Protein AF-A0A197SUJ7-F1 (afdb_monomer_lite)

Radius of gyration: 38.59 Å; chains: 1; bounding box: 118×111×115 Å

Structure (mmCIF, N/CA/C/O backbone):
data_AF-A0A197SUJ7-F1
#
_entry.id   AF-A0A197SUJ7-F1
#
loop_
_atom_site.group_PDB
_atom_site.id
_atom_site.type_symbol
_atom_site.label_atom_id
_atom_site.label_alt_id
_atom_site.label_comp_id
_atom_site.label_asym_id
_atom_site.label_entity_id
_atom_site.label_seq_id
_atom_site.pdbx_PDB_ins_code
_atom_site.Cartn_x
_atom_site.Cartn_y
_atom_site.Cartn_z
_atom_site.occupancy
_atom_site.B_iso_or_equiv
_atom_site.auth_seq_id
_atom_site.auth_comp_id
_atom_site.auth_asym_id
_atom_site.auth_atom_id
_atom_site.pdbx_PDB_model_num
ATOM 1 N N . MET A 1 1 ? 49.430 -30.515 -9.976 1.00 80.94 1 MET A N 1
ATOM 2 C CA . MET A 1 1 ? 49.417 -29.243 -9.231 1.00 80.94 1 MET A CA 1
ATOM 3 C C . MET A 1 1 ? 50.423 -28.262 -9.818 1.00 80.94 1 MET A C 1
ATOM 5 O O . MET A 1 1 ? 51.581 -28.634 -9.982 1.00 80.94 1 MET A O 1
ATOM 9 N N . VAL A 1 2 ? 49.991 -27.035 -10.101 1.00 88.56 2 VAL A N 1
ATOM 10 C CA . VAL A 1 2 ? 50.792 -25.877 -10.524 1.00 88.56 2 VAL A CA 1
ATOM 11 C C . VAL A 1 2 ? 51.228 -25.075 -9.293 1.00 88.56 2 VAL A C 1
ATOM 13 O O . VAL A 1 2 ? 50.458 -24.897 -8.350 1.00 88.56 2 VAL A O 1
ATOM 16 N N . THR A 1 3 ? 52.466 -24.582 -9.296 1.00 93.62 3 THR A N 1
ATOM 17 C CA . THR A 1 3 ? 52.991 -23.668 -8.266 1.00 93.62 3 THR A CA 1
ATOM 18 C C . THR A 1 3 ? 52.835 -22.202 -8.676 1.00 93.62 3 THR A C 1
ATOM 20 O O . THR A 1 3 ? 52.814 -21.893 -9.867 1.00 93.62 3 THR A O 1
ATOM 23 N N . PHE A 1 4 ? 52.820 -21.277 -7.706 1.00 90.50 4 PHE A N 1
ATOM 24 C CA . PHE A 1 4 ? 52.762 -19.832 -7.980 1.00 90.50 4 PHE A CA 1
ATOM 25 C C . PHE A 1 4 ? 53.855 -19.365 -8.961 1.00 90.50 4 PHE A C 1
ATOM 27 O O . PHE A 1 4 ? 53.586 -18.557 -9.843 1.00 90.50 4 PHE A O 1
ATOM 34 N N . ALA A 1 5 ? 55.072 -19.914 -8.865 1.00 89.50 5 ALA A N 1
ATOM 35 C CA . ALA A 1 5 ? 56.167 -19.587 -9.780 1.00 89.50 5 ALA A CA 1
ATOM 36 C C . ALA A 1 5 ? 55.859 -19.987 -11.236 1.00 89.50 5 ALA A C 1
ATOM 38 O O . ALA A 1 5 ? 56.078 -19.195 -12.146 1.00 89.50 5 ALA A O 1
ATOM 39 N N . GLN A 1 6 ? 55.285 -21.174 -11.454 1.00 87.69 6 GLN A N 1
ATOM 40 C CA . GLN A 1 6 ? 54.872 -21.642 -12.785 1.00 87.69 6 GLN A CA 1
ATOM 41 C C . GLN A 1 6 ? 53.651 -20.876 -13.318 1.00 87.69 6 GLN A C 1
ATOM 43 O O . GLN A 1 6 ? 53.533 -20.668 -14.523 1.00 87.69 6 GLN A O 1
ATOM 48 N N . ALA A 1 7 ? 52.749 -20.433 -12.435 1.00 90.62 7 ALA A N 1
ATOM 49 C CA . ALA A 1 7 ? 51.653 -19.542 -12.807 1.00 90.62 7 ALA A CA 1
ATOM 50 C C . ALA A 1 7 ? 52.170 -18.151 -13.224 1.00 90.62 7 ALA A C 1
ATOM 52 O O . ALA A 1 7 ? 51.701 -17.609 -14.218 1.00 90.62 7 ALA A O 1
ATOM 53 N N . GLN A 1 8 ? 53.170 -17.605 -12.522 1.00 92.38 8 GLN A N 1
ATOM 54 C CA . GLN A 1 8 ? 53.822 -16.331 -12.850 1.00 92.38 8 GLN A CA 1
ATOM 55 C C . GLN A 1 8 ? 54.636 -16.397 -14.156 1.00 92.38 8 GLN A C 1
ATOM 57 O O . GLN A 1 8 ? 54.615 -15.444 -14.929 1.00 92.38 8 GLN A O 1
ATOM 62 N N . GLU A 1 9 ? 55.318 -17.513 -14.427 1.00 90.25 9 GLU A N 1
ATOM 63 C CA . GLU A 1 9 ? 56.055 -17.744 -15.680 1.00 90.25 9 GLU A CA 1
ATOM 64 C C . GLU A 1 9 ? 55.100 -17.791 -16.886 1.00 90.25 9 GLU A C 1
ATOM 66 O O . GLU A 1 9 ? 55.257 -17.021 -17.833 1.00 90.25 9 GLU A O 1
ATOM 71 N N . ARG A 1 10 ? 54.028 -18.592 -16.795 1.00 90.44 10 ARG A N 1
ATOM 72 C CA . ARG A 1 10 ? 52.952 -18.638 -17.804 1.00 90.44 10 ARG A CA 1
ATOM 73 C C . ARG A 1 10 ? 52.210 -17.308 -17.955 1.00 90.44 10 ARG A C 1
ATOM 75 O O . ARG A 1 10 ? 51.720 -17.002 -19.036 1.00 90.44 10 ARG A O 1
ATOM 82 N N . ALA A 1 11 ? 52.104 -16.522 -16.885 1.00 90.81 11 ALA A N 1
ATOM 83 C CA . ALA A 1 11 ? 51.494 -15.198 -16.924 1.00 90.81 11 ALA A CA 1
ATOM 84 C C . ALA A 1 11 ? 52.338 -14.190 -17.721 1.00 90.81 11 ALA A C 1
ATOM 86 O O . ALA A 1 11 ? 51.777 -13.412 -18.491 1.00 90.81 11 ALA A O 1
ATOM 87 N N . GLU A 1 12 ? 53.667 -14.221 -17.573 1.00 89.12 12 GLU A N 1
ATOM 88 C CA . GLU A 1 12 ? 54.585 -13.408 -18.383 1.00 89.12 12 GLU A CA 1
ATOM 89 C C . GLU A 1 12 ? 54.563 -13.853 -19.852 1.00 89.12 12 GLU A C 1
ATOM 91 O O . GLU A 1 12 ? 54.439 -13.010 -20.738 1.00 89.12 12 GLU A O 1
ATOM 96 N N . GLU A 1 13 ? 54.575 -15.163 -20.117 1.00 88.62 13 GLU A N 1
ATOM 97 C CA . GLU A 1 13 ? 54.438 -15.718 -21.471 1.00 88.62 13 GLU A CA 1
ATOM 98 C C . GLU A 1 13 ? 53.113 -15.290 -22.135 1.00 88.62 13 GLU A C 1
ATOM 100 O O . GLU A 1 13 ? 53.127 -14.762 -23.245 1.00 88.62 13 GLU A O 1
ATOM 105 N N . TRP A 1 14 ? 51.976 -15.412 -21.440 1.00 88.19 14 TRP A N 1
ATOM 106 C CA . TRP A 1 14 ? 50.656 -15.042 -21.973 1.00 88.19 14 TRP A CA 1
ATOM 107 C C . TRP A 1 14 ? 50.477 -13.531 -22.207 1.00 88.19 14 TRP A C 1
ATOM 109 O O . TRP A 1 14 ? 49.839 -13.125 -23.179 1.00 88.19 14 TRP A O 1
ATOM 119 N N . ILE A 1 15 ? 51.003 -12.679 -21.321 1.00 86.94 15 ILE A N 1
ATOM 120 C CA . ILE A 1 15 ? 50.781 -11.223 -21.394 1.00 86.94 15 ILE A CA 1
ATOM 121 C C . ILE A 1 15 ? 51.821 -10.526 -22.276 1.00 86.94 15 ILE A C 1
ATOM 123 O O . ILE A 1 15 ? 51.483 -9.523 -22.917 1.00 86.94 15 ILE A O 1
ATOM 127 N N . ASN A 1 16 ? 53.054 -11.035 -22.309 1.00 86.75 16 ASN A N 1
ATOM 128 C CA . ASN A 1 16 ? 54.197 -10.355 -22.910 1.00 86.75 16 ASN A CA 1
ATOM 129 C C . ASN A 1 16 ? 54.976 -11.186 -23.956 1.00 86.75 16 ASN A C 1
ATOM 131 O O . ASN A 1 16 ? 55.785 -10.605 -24.672 1.00 86.75 16 ASN A O 1
ATOM 135 N N . GLY A 1 17 ? 54.744 -12.498 -24.100 1.00 83.88 17 GLY A N 1
ATOM 136 C CA . GLY A 1 17 ? 55.574 -13.380 -24.942 1.00 83.88 17 GLY A CA 1
ATOM 137 C C . GLY A 1 17 ? 55.645 -13.007 -26.431 1.00 83.88 17 GLY A C 1
ATOM 138 O O . GLY A 1 17 ? 56.714 -13.096 -27.033 1.00 83.88 17 GLY A O 1
ATOM 139 N N . ASP A 1 18 ? 54.538 -12.532 -27.009 1.00 78.62 18 ASP A N 1
ATOM 140 C CA . ASP A 1 18 ? 54.443 -12.139 -28.427 1.00 78.62 18 ASP A CA 1
ATOM 141 C C . ASP A 1 18 ? 54.765 -10.651 -28.699 1.00 78.62 18 ASP A C 1
ATOM 143 O O . ASP A 1 18 ? 54.664 -10.195 -29.843 1.00 78.62 18 ASP A O 1
ATOM 147 N N . VAL A 1 19 ? 55.144 -9.859 -27.684 1.00 77.75 19 VAL A N 1
ATOM 148 C CA . VAL A 1 19 ? 55.408 -8.414 -27.841 1.00 77.75 19 VAL A CA 1
ATOM 149 C C . VAL A 1 19 ? 56.865 -8.032 -27.539 1.00 77.75 19 VAL A C 1
ATOM 151 O O . VAL A 1 19 ? 57.501 -8.613 -26.666 1.00 77.75 19 VAL A O 1
ATOM 154 N N . PRO A 1 20 ? 57.447 -7.029 -28.229 1.00 78.12 20 PRO A N 1
ATOM 155 C CA . PRO A 1 20 ? 58.806 -6.574 -27.933 1.00 78.12 20 PRO A CA 1
ATOM 156 C C . PRO A 1 20 ? 58.947 -5.997 -26.517 1.00 78.12 20 PRO A C 1
ATOM 158 O O . PRO A 1 20 ? 58.046 -5.312 -26.044 1.00 78.12 20 PRO A O 1
ATOM 161 N N . ALA A 1 21 ? 60.134 -6.129 -25.911 1.00 75.81 21 ALA A N 1
ATOM 162 C CA . ALA A 1 21 ? 60.464 -5.688 -24.543 1.00 75.81 21 ALA A CA 1
ATOM 163 C C . ALA A 1 21 ? 59.952 -4.289 -24.121 1.00 75.81 21 ALA A C 1
ATOM 165 O O . ALA A 1 21 ? 59.602 -4.080 -22.962 1.00 75.81 21 ALA A O 1
ATOM 166 N N . TYR A 1 22 ? 59.885 -3.322 -25.046 1.00 76.38 22 TYR A N 1
ATOM 167 C CA . TYR A 1 22 ? 59.398 -1.960 -24.774 1.00 76.38 22 TYR A CA 1
ATOM 168 C C . TYR A 1 22 ? 57.861 -1.836 -24.688 1.00 76.38 22 TYR A C 1
ATOM 170 O O . TYR A 1 22 ? 57.358 -0.777 -24.325 1.00 76.38 22 TYR A O 1
ATOM 178 N N . GLN A 1 23 ? 57.124 -2.898 -25.020 1.00 75.69 23 GLN A N 1
ATOM 179 C CA . GLN A 1 23 ? 55.665 -3.008 -24.922 1.00 75.69 23 GLN A CA 1
ATOM 180 C C . GLN A 1 23 ? 55.219 -3.937 -23.777 1.00 75.69 23 GLN A C 1
ATOM 182 O O . GLN A 1 23 ? 54.019 -4.137 -23.603 1.00 75.69 23 GLN A O 1
ATOM 187 N N . HIS A 1 24 ? 56.150 -4.501 -22.990 1.00 81.12 24 HIS A N 1
ATOM 188 C CA . HIS A 1 24 ? 55.785 -5.374 -21.870 1.00 81.12 24 HIS A CA 1
ATOM 189 C C . HIS A 1 24 ? 54.930 -4.609 -20.847 1.00 81.12 24 HIS A C 1
ATOM 191 O O . HIS A 1 24 ? 55.333 -3.562 -20.319 1.00 81.12 24 HIS A O 1
ATOM 197 N N . ARG A 1 25 ? 53.760 -5.167 -20.541 1.00 81.88 25 ARG A N 1
ATOM 198 C CA . ARG A 1 25 ? 52.833 -4.698 -19.502 1.00 81.88 25 ARG A CA 1
ATOM 199 C C . ARG A 1 25 ? 53.237 -5.277 -18.148 1.00 81.88 25 ARG A C 1
ATOM 201 O O . ARG A 1 25 ? 54.035 -6.214 -18.086 1.00 81.88 25 ARG A O 1
ATOM 208 N N . GLU A 1 26 ? 52.737 -4.706 -17.056 1.00 86.06 26 GLU A N 1
ATOM 209 C CA . GLU A 1 26 ? 53.014 -5.257 -15.729 1.00 86.06 26 GLU A CA 1
ATOM 210 C C . GLU A 1 26 ? 52.107 -6.465 -15.464 1.00 86.06 26 GLU A C 1
ATOM 212 O O . GLU A 1 26 ? 50.889 -6.390 -15.616 1.00 86.06 26 GLU A O 1
ATOM 217 N N . VAL A 1 27 ? 52.710 -7.594 -15.096 1.00 90.69 27 VAL A N 1
ATOM 218 C CA . VAL A 1 27 ? 52.006 -8.866 -14.914 1.00 90.69 27 VAL A CA 1
ATOM 219 C C . VAL A 1 27 ? 51.623 -9.053 -13.455 1.00 90.69 27 VAL A C 1
ATOM 221 O O . VAL A 1 27 ? 52.471 -9.022 -12.560 1.00 90.69 27 VAL A O 1
ATOM 224 N N . ARG A 1 28 ? 50.334 -9.292 -13.214 1.00 92.56 28 ARG A N 1
ATOM 225 C CA . ARG A 1 28 ? 49.776 -9.579 -11.894 1.00 92.56 28 ARG A CA 1
ATOM 226 C C . ARG A 1 28 ? 49.197 -10.983 -11.849 1.00 92.56 28 ARG A C 1
ATOM 228 O O . ARG A 1 28 ? 48.502 -11.411 -12.770 1.00 92.56 28 ARG A O 1
ATOM 235 N N . VAL A 1 29 ? 49.434 -11.659 -10.731 1.00 94.75 29 VAL A N 1
ATOM 236 C CA . VAL A 1 29 ? 48.868 -12.971 -10.416 1.00 94.75 29 VAL A CA 1
ATOM 237 C C . VAL A 1 29 ? 48.318 -12.937 -8.994 1.00 94.75 29 VAL A C 1
ATOM 239 O O . VAL A 1 29 ? 48.982 -12.455 -8.075 1.00 94.75 29 VAL A O 1
ATOM 242 N N . ARG A 1 30 ? 47.102 -13.453 -8.801 1.00 95.31 30 ARG A N 1
ATOM 243 C CA . ARG A 1 30 ? 46.480 -13.660 -7.490 1.00 95.31 30 ARG A CA 1
ATOM 244 C C . ARG A 1 30 ? 46.130 -15.129 -7.311 1.00 95.31 30 ARG A C 1
ATOM 246 O O . ARG A 1 30 ? 45.349 -15.687 -8.073 1.00 95.31 30 ARG A O 1
ATOM 253 N N . GLU A 1 31 ? 46.681 -15.719 -6.265 1.00 96.19 31 GLU A N 1
ATOM 254 C CA . GLU A 1 31 ? 46.373 -17.078 -5.832 1.00 96.19 31 GLU A CA 1
ATOM 255 C C . GLU A 1 31 ? 45.017 -17.140 -5.103 1.00 96.19 31 GLU A C 1
ATOM 257 O O . GLU A 1 31 ? 44.654 -16.217 -4.365 1.00 96.19 31 GLU A O 1
ATOM 262 N N . PHE A 1 32 ? 44.273 -18.224 -5.326 1.00 94.62 32 PHE A N 1
ATOM 263 C CA . PHE A 1 32 ? 43.045 -18.601 -4.617 1.00 94.62 32 PHE A CA 1
ATOM 264 C C . PHE A 1 32 ? 42.995 -20.131 -4.456 1.00 94.62 32 PHE A C 1
ATOM 266 O O . PHE A 1 32 ? 43.959 -20.810 -4.810 1.00 94.62 32 PHE A O 1
ATOM 273 N N . GLU A 1 33 ? 41.938 -20.702 -3.877 1.00 90.94 33 GLU A N 1
ATOM 274 C CA . GLU A 1 33 ? 41.943 -22.121 -3.487 1.00 90.94 33 GLU A CA 1
ATOM 275 C C . GLU A 1 33 ? 42.116 -23.059 -4.695 1.00 90.94 33 GLU A C 1
ATOM 277 O O . GLU A 1 33 ? 43.079 -23.830 -4.744 1.00 90.94 33 GLU A O 1
ATOM 282 N N . LEU A 1 34 ? 41.280 -22.901 -5.725 1.00 90.25 34 LEU A N 1
ATOM 283 C CA . LEU A 1 34 ? 41.282 -23.756 -6.919 1.00 90.25 34 LEU A CA 1
ATOM 284 C C . LEU A 1 34 ? 42.307 -23.353 -7.995 1.00 90.25 34 LEU A C 1
ATOM 286 O O . LEU A 1 34 ? 42.452 -24.075 -8.979 1.00 90.25 34 LEU A O 1
ATOM 290 N N . GLY A 1 35 ? 43.026 -22.230 -7.865 1.00 94.56 35 GLY A N 1
ATOM 291 C CA . GLY A 1 35 ? 43.885 -21.755 -8.956 1.00 94.56 35 GLY A CA 1
ATOM 292 C C . GLY A 1 35 ? 44.596 -20.419 -8.754 1.00 94.56 35 GLY A C 1
ATOM 293 O O . GLY A 1 35 ? 44.818 -19.940 -7.640 1.00 94.56 35 GLY A O 1
ATOM 294 N N . PHE A 1 36 ? 44.960 -19.813 -9.884 1.00 96.81 36 PHE A N 1
ATOM 295 C CA . PHE A 1 36 ? 45.629 -18.518 -9.978 1.00 96.81 36 PHE A CA 1
ATOM 296 C C . PHE A 1 36 ? 44.926 -17.649 -11.027 1.00 96.81 36 PHE A C 1
ATOM 298 O O . PHE A 1 36 ? 44.806 -18.063 -12.178 1.00 96.81 36 PHE A O 1
ATOM 305 N N . VAL A 1 37 ? 44.483 -16.443 -10.661 1.00 95.94 37 VAL A N 1
ATOM 306 C CA . VAL A 1 37 ? 43.935 -15.465 -11.617 1.00 95.94 37 VAL A CA 1
ATOM 307 C C . VAL A 1 37 ? 45.021 -14.486 -12.038 1.00 95.94 37 VAL A C 1
ATOM 309 O O . VAL A 1 37 ? 45.693 -13.888 -11.199 1.00 95.94 37 VAL A O 1
ATOM 312 N N . VAL A 1 38 ? 45.163 -14.306 -13.344 1.00 95.50 38 VAL A N 1
ATOM 313 C CA . VAL A 1 38 ? 46.221 -13.553 -14.012 1.00 95.50 38 VAL A CA 1
ATOM 314 C C . VAL A 1 38 ? 45.627 -12.357 -14.758 1.00 95.50 38 VAL A C 1
ATOM 316 O O . VAL A 1 38 ? 44.581 -12.476 -15.406 1.00 95.50 38 VAL A O 1
ATOM 319 N N . TRP A 1 39 ? 46.293 -11.201 -14.692 1.00 92.56 39 TRP A N 1
ATOM 320 C CA . TRP A 1 39 ? 45.942 -10.023 -15.488 1.00 92.56 39 TRP A CA 1
ATOM 321 C C . TRP A 1 39 ? 47.139 -9.127 -15.812 1.00 92.56 39 TRP A C 1
ATOM 323 O O . TRP A 1 39 ? 48.162 -9.143 -15.128 1.00 92.56 39 TRP A O 1
ATOM 333 N N . ALA A 1 40 ? 46.980 -8.329 -16.867 1.00 86.88 40 ALA A N 1
ATOM 334 C CA . ALA A 1 40 ? 47.905 -7.267 -17.236 1.00 86.88 40 ALA A CA 1
ATOM 335 C C . ALA A 1 40 ? 47.466 -5.929 -16.620 1.00 86.88 40 ALA A C 1
ATOM 337 O O . ALA A 1 40 ? 46.273 -5.613 -16.596 1.00 86.88 40 ALA A O 1
ATOM 338 N N . GLU A 1 41 ? 48.433 -5.128 -16.183 1.00 82.38 41 GLU A N 1
ATOM 339 C CA . GLU A 1 41 ? 48.266 -3.716 -15.844 1.00 82.38 41 GLU A CA 1
ATOM 340 C C . GLU A 1 41 ? 49.085 -2.860 -16.823 1.00 82.38 41 GLU A C 1
ATOM 342 O O . GLU A 1 41 ? 50.282 -3.082 -17.036 1.00 82.38 41 GLU A O 1
ATOM 347 N N . ASP A 1 42 ? 48.419 -1.894 -17.459 1.00 72.06 42 ASP A N 1
ATOM 348 C CA . ASP A 1 42 ? 49.048 -0.990 -18.421 1.00 72.06 42 ASP A CA 1
ATOM 349 C C . ASP A 1 42 ? 49.973 -0.000 -17.692 1.00 72.06 42 ASP A C 1
ATOM 351 O O . ASP A 1 42 ? 49.609 0.602 -16.677 1.00 72.06 42 ASP A O 1
ATOM 355 N N . ARG A 1 43 ? 51.188 0.198 -18.219 1.00 64.94 43 ARG A N 1
ATOM 356 C CA . ARG A 1 43 ? 52.132 1.192 -17.683 1.00 64.94 43 ARG A CA 1
ATOM 357 C C . ARG A 1 43 ? 51.649 2.612 -17.979 1.00 64.94 43 ARG A C 1
ATOM 359 O O . ARG A 1 43 ? 51.189 2.890 -19.079 1.00 64.94 43 ARG A O 1
ATOM 366 N N . ALA A 1 44 ? 51.878 3.530 -17.039 1.00 59.22 44 ALA A N 1
ATOM 367 C CA . ALA A 1 44 ? 51.441 4.931 -17.118 1.00 59.22 44 ALA A CA 1
ATOM 368 C C . ALA A 1 44 ? 51.959 5.732 -18.338 1.00 59.22 44 ALA A C 1
ATOM 370 O O . ALA A 1 44 ? 51.391 6.772 -18.656 1.00 59.22 44 ALA A O 1
ATOM 371 N N . GLU A 1 45 ? 53.005 5.253 -19.021 1.00 56.09 45 GLU A N 1
ATOM 372 C CA . GLU A 1 45 ? 53.543 5.828 -20.270 1.00 56.09 45 GLU A CA 1
ATOM 373 C C . GLU A 1 45 ? 53.630 4.786 -21.414 1.00 56.09 45 GLU A C 1
ATOM 375 O O . GLU A 1 45 ? 54.353 4.979 -22.390 1.00 56.09 45 GLU A O 1
ATOM 380 N N . GLY A 1 46 ? 52.928 3.651 -21.292 1.00 56.56 46 GLY A N 1
ATOM 381 C CA . GLY A 1 46 ? 52.895 2.583 -22.299 1.00 56.56 46 GLY A CA 1
ATOM 382 C C . GLY A 1 46 ? 51.692 2.673 -23.253 1.00 56.56 46 GLY A C 1
ATOM 383 O O . GLY A 1 46 ? 50.701 3.332 -22.936 1.00 56.56 46 GLY A O 1
ATOM 384 N N . PRO A 1 47 ? 51.737 1.999 -24.419 1.00 51.91 47 PRO A N 1
ATOM 385 C CA . PRO A 1 47 ? 50.573 1.865 -25.290 1.00 51.91 47 PRO A CA 1
ATOM 386 C C . PRO A 1 47 ? 49.528 0.939 -24.645 1.00 51.91 47 PRO A C 1
ATOM 388 O O . PRO A 1 47 ? 49.819 -0.222 -24.360 1.00 51.91 47 PRO A O 1
ATOM 391 N N . SER A 1 48 ? 48.309 1.438 -24.440 1.00 56.47 48 SER A N 1
ATOM 392 C CA . SER A 1 48 ? 47.185 0.628 -23.962 1.00 56.47 48 SER A CA 1
ATOM 393 C C . SER A 1 48 ? 46.590 -0.233 -25.081 1.00 56.47 48 SER A C 1
ATOM 395 O O . SER A 1 48 ? 46.619 0.125 -26.261 1.00 56.47 48 SER A O 1
ATOM 397 N N . SER A 1 49 ? 46.054 -1.397 -24.712 1.00 55.69 49 SER A N 1
ATOM 398 C CA . SER A 1 49 ? 45.482 -2.375 -25.646 1.00 55.69 49 SER A CA 1
ATOM 399 C C . SER A 1 49 ? 44.320 -3.124 -24.998 1.00 55.69 49 SER A C 1
ATOM 401 O O . SER A 1 49 ? 44.358 -3.424 -23.804 1.00 55.69 49 SER A O 1
ATOM 403 N N . ASP A 1 50 ? 43.295 -3.470 -25.782 1.00 50.69 50 ASP A N 1
ATOM 404 C CA . ASP A 1 50 ? 42.042 -4.068 -25.287 1.00 50.69 50 ASP A CA 1
ATOM 405 C C . ASP A 1 50 ? 42.265 -5.387 -24.515 1.00 50.69 50 ASP A C 1
ATOM 407 O O . ASP A 1 50 ? 41.509 -5.729 -23.605 1.00 50.69 50 ASP A O 1
ATOM 411 N N . GLY A 1 51 ? 43.374 -6.088 -24.785 1.00 51.25 51 GLY A N 1
ATOM 412 C CA . GLY A 1 51 ? 43.803 -7.270 -24.030 1.00 51.25 51 GLY A CA 1
ATOM 413 C C . GLY A 1 51 ? 44.087 -7.022 -22.538 1.00 51.25 51 GLY A C 1
ATOM 414 O O . GLY A 1 51 ? 44.106 -7.976 -21.766 1.00 51.25 51 GLY A O 1
ATOM 415 N N . GLY A 1 52 ? 44.264 -5.774 -22.083 1.00 59.03 52 GLY A N 1
ATOM 416 C CA . GLY A 1 52 ? 44.307 -5.440 -20.647 1.00 59.03 52 GLY A CA 1
ATOM 417 C C . GLY A 1 52 ? 42.970 -5.688 -19.924 1.00 59.03 52 GLY A C 1
ATOM 418 O O . GLY A 1 52 ? 42.919 -5.839 -18.698 1.00 59.03 52 GLY A O 1
ATOM 419 N N . ARG A 1 53 ? 41.873 -5.797 -20.687 1.00 67.44 53 ARG A N 1
ATOM 420 C CA . ARG A 1 53 ? 40.509 -6.065 -20.208 1.00 67.44 53 ARG A CA 1
ATOM 421 C C . ARG A 1 53 ? 40.143 -7.552 -20.206 1.00 67.44 53 ARG A C 1
ATOM 423 O O . ARG A 1 53 ? 38.965 -7.873 -20.103 1.00 67.44 53 ARG A O 1
ATOM 430 N N . GLN A 1 54 ? 41.112 -8.459 -20.310 1.00 81.31 54 GLN A N 1
ATOM 431 C CA . GLN A 1 54 ? 40.896 -9.903 -20.169 1.00 81.31 54 GLN A CA 1
ATOM 432 C C . GLN A 1 54 ? 41.535 -10.435 -18.884 1.00 81.31 54 GLN A C 1
ATOM 434 O O . GLN A 1 54 ? 42.423 -9.807 -18.299 1.00 81.31 54 GLN A O 1
ATOM 439 N N . ARG A 1 55 ? 41.050 -11.579 -18.412 1.00 91.12 55 ARG A N 1
ATOM 440 C CA . ARG A 1 55 ? 41.557 -12.296 -17.239 1.00 91.12 55 ARG A CA 1
ATOM 441 C C . ARG A 1 55 ? 41.830 -13.737 -17.655 1.00 91.12 55 ARG A C 1
ATOM 443 O O . ARG A 1 55 ? 41.086 -14.283 -18.461 1.00 91.12 55 ARG A O 1
ATOM 450 N N . LEU A 1 56 ? 42.877 -14.352 -17.125 1.00 93.00 56 LEU A N 1
ATOM 451 C CA . LEU A 1 56 ? 43.160 -15.772 -17.343 1.00 93.00 56 LEU A CA 1
ATOM 452 C C . LEU A 1 56 ? 43.140 -16.476 -15.987 1.00 93.00 56 LEU A C 1
ATOM 454 O O . LEU A 1 56 ? 43.703 -15.958 -15.026 1.00 93.00 56 LEU A O 1
ATOM 458 N N . VAL A 1 57 ? 42.490 -17.632 -15.893 1.00 96.12 57 VAL A N 1
ATOM 459 C CA . VAL A 1 57 ? 42.505 -18.471 -14.690 1.00 96.12 57 VAL A CA 1
ATOM 460 C C . VAL A 1 57 ? 43.285 -19.736 -14.996 1.00 96.12 57 VAL A C 1
ATOM 462 O O . VAL A 1 57 ? 42.943 -20.447 -15.934 1.00 96.12 57 VAL A O 1
ATOM 465 N N . ILE A 1 58 ? 44.329 -20.007 -14.215 1.00 95.31 58 ILE A N 1
ATOM 466 C CA . ILE A 1 58 ? 45.121 -21.235 -14.302 1.00 95.31 58 ILE A CA 1
ATOM 467 C C . ILE A 1 58 ? 44.701 -22.151 -13.151 1.00 95.31 58 ILE A C 1
ATOM 469 O O . ILE A 1 58 ? 44.898 -21.797 -11.985 1.00 95.31 58 ILE A O 1
ATOM 473 N N . ALA A 1 59 ? 44.143 -23.316 -13.473 1.00 93.94 59 ALA A N 1
ATOM 474 C CA . ALA A 1 59 ? 43.710 -24.315 -12.498 1.00 93.94 59 ALA A CA 1
ATOM 475 C C . ALA A 1 59 ? 44.897 -24.822 -11.658 1.00 93.94 59 ALA A C 1
ATOM 477 O O . ALA A 1 59 ? 45.982 -25.093 -12.186 1.00 93.94 59 ALA A O 1
ATOM 478 N N . ARG A 1 60 ? 44.720 -24.959 -10.338 1.00 91.88 60 ARG A N 1
ATOM 479 C CA . ARG A 1 60 ? 45.795 -25.391 -9.432 1.00 91.88 60 ARG A CA 1
ATOM 480 C C . ARG A 1 60 ? 46.144 -26.851 -9.650 1.00 91.88 60 ARG A C 1
ATOM 482 O O . ARG A 1 60 ? 47.313 -27.191 -9.543 1.00 91.88 60 ARG A O 1
ATOM 489 N N . ASP A 1 61 ? 45.178 -27.719 -9.893 1.00 89.75 61 ASP A N 1
ATOM 490 C CA . ASP A 1 61 ? 45.333 -29.170 -9.976 1.00 89.75 61 ASP A CA 1
ATOM 491 C C . ASP A 1 61 ? 45.913 -29.608 -11.335 1.00 89.75 61 ASP A C 1
ATOM 493 O O . ASP A 1 61 ? 47.027 -30.155 -11.369 1.00 89.75 61 ASP A O 1
ATOM 497 N N . SER A 1 62 ? 45.206 -29.292 -12.426 1.00 86.81 62 SER A N 1
ATOM 498 C CA . SER A 1 62 ? 45.468 -29.706 -13.808 1.00 86.81 62 SER A CA 1
ATOM 499 C C . SER A 1 62 ? 46.435 -28.770 -14.535 1.00 86.81 62 SER A C 1
ATOM 501 O O . SER A 1 62 ? 47.243 -29.209 -15.355 1.00 86.81 62 SER A O 1
ATOM 503 N N . GLY A 1 63 ? 46.394 -27.476 -14.207 1.00 86.00 63 GLY A N 1
ATOM 504 C CA . GLY A 1 63 ? 47.109 -26.432 -14.934 1.00 86.00 63 GLY A CA 1
ATOM 505 C C . GLY A 1 63 ? 46.502 -26.066 -16.286 1.00 86.00 63 GLY A C 1
ATOM 506 O O . GLY A 1 63 ? 47.218 -25.486 -17.107 1.00 86.00 63 GLY A O 1
ATOM 507 N N . GLU A 1 64 ? 45.229 -26.389 -16.521 1.00 90.19 64 GLU A N 1
ATOM 508 C CA . GLU A 1 64 ? 44.429 -25.819 -17.610 1.00 90.19 64 GLU A CA 1
ATOM 509 C C . GLU A 1 64 ? 44.269 -24.296 -17.441 1.00 90.19 64 GLU A C 1
ATOM 511 O O . GLU A 1 64 ? 44.365 -23.777 -16.326 1.00 90.19 64 GLU A O 1
ATOM 516 N N . ALA A 1 65 ? 44.084 -23.570 -18.548 1.00 91.31 65 ALA A N 1
ATOM 517 C CA . ALA A 1 65 ? 44.071 -22.109 -18.579 1.00 91.31 65 ALA A CA 1
ATOM 518 C C . ALA A 1 65 ? 42.809 -21.571 -19.277 1.00 91.31 65 ALA A C 1
ATOM 520 O O . ALA A 1 65 ? 42.711 -21.578 -20.504 1.00 91.31 65 ALA A O 1
ATOM 521 N N . THR A 1 66 ? 41.847 -21.087 -18.493 1.00 91.44 66 THR A N 1
ATOM 522 C CA . THR A 1 66 ? 40.548 -20.585 -18.968 1.00 91.44 66 THR A CA 1
ATOM 523 C C . THR A 1 66 ? 40.591 -19.068 -19.152 1.00 91.44 66 THR A C 1
ATOM 525 O O . THR A 1 66 ? 41.026 -18.346 -18.252 1.00 91.44 66 THR A O 1
ATOM 528 N N . LEU A 1 67 ? 40.112 -18.556 -20.291 1.00 91.69 67 LEU A N 1
ATOM 529 C CA . LEU A 1 67 ? 40.016 -17.115 -20.555 1.00 91.69 67 LEU A CA 1
ATOM 530 C C . LEU A 1 67 ? 38.673 -16.552 -20.064 1.00 91.69 67 LEU A C 1
ATOM 532 O O . LEU A 1 67 ? 37.613 -17.067 -20.407 1.00 91.69 67 LEU A O 1
ATOM 536 N N . TRP A 1 68 ? 38.727 -15.455 -19.312 1.00 89.69 68 TRP A N 1
ATOM 537 C CA . TRP A 1 68 ? 37.585 -14.775 -18.706 1.00 89.69 68 TRP A CA 1
ATOM 538 C C . TRP A 1 68 ? 37.490 -13.305 -19.161 1.00 89.69 68 TRP A C 1
ATOM 540 O O . TRP A 1 68 ? 38.513 -12.656 -19.420 1.00 89.69 68 TRP A O 1
ATOM 550 N N . PRO A 1 69 ? 36.271 -12.735 -19.235 1.00 85.69 69 PRO A N 1
ATOM 551 C CA . PRO A 1 69 ? 36.075 -11.308 -19.488 1.00 85.69 69 PRO A CA 1
ATOM 552 C C . PRO A 1 69 ? 36.641 -10.439 -18.350 1.00 85.69 69 PRO A C 1
ATOM 554 O O . PRO A 1 69 ? 36.970 -10.929 -17.270 1.00 85.69 69 PRO A O 1
ATOM 557 N N . GLY A 1 70 ? 36.726 -9.126 -18.586 1.00 83.62 70 GLY A N 1
ATOM 558 C CA . GLY A 1 70 ? 37.337 -8.114 -17.705 1.00 83.62 70 GLY A CA 1
ATOM 559 C C . GLY A 1 70 ? 36.611 -7.804 -16.395 1.00 83.62 70 GLY A C 1
ATOM 560 O O . GLY A 1 70 ? 36.508 -6.641 -16.010 1.00 83.62 70 GLY A O 1
ATOM 561 N N . LEU A 1 71 ? 36.097 -8.830 -15.725 1.00 87.69 71 LEU A N 1
ATOM 562 C CA . LEU A 1 71 ? 35.479 -8.751 -14.410 1.00 87.69 71 LEU A CA 1
ATOM 563 C C . LEU A 1 71 ? 36.530 -8.421 -13.326 1.00 87.69 71 LEU A C 1
ATOM 565 O O . LEU A 1 71 ? 37.730 -8.680 -13.504 1.00 87.69 71 LEU A O 1
ATOM 569 N N . PRO A 1 72 ? 36.106 -7.875 -12.170 1.00 91.12 72 PRO A N 1
ATOM 570 C CA . PRO A 1 72 ? 36.961 -7.769 -10.993 1.00 91.12 72 PRO A CA 1
ATOM 571 C C . PRO A 1 72 ? 37.519 -9.141 -10.597 1.00 91.12 72 PRO A C 1
ATOM 573 O O . PRO A 1 72 ? 36.804 -10.138 -10.634 1.00 91.12 72 PRO A O 1
ATOM 576 N N . VAL A 1 73 ? 38.779 -9.200 -10.156 1.00 89.38 73 VAL A N 1
ATOM 577 C CA . VAL A 1 73 ? 39.472 -10.476 -9.878 1.00 89.38 73 VAL A CA 1
ATOM 578 C C . VAL A 1 73 ? 38.715 -11.351 -8.866 1.00 89.38 73 VAL A C 1
ATOM 580 O O . VAL A 1 73 ? 38.652 -12.559 -9.041 1.00 89.38 73 VAL A O 1
ATOM 583 N N . GLY A 1 74 ? 38.077 -10.755 -7.851 1.00 89.88 74 GLY A N 1
ATOM 584 C CA . GLY A 1 74 ? 37.248 -11.496 -6.888 1.00 89.88 74 GLY A CA 1
ATOM 585 C C . GLY A 1 74 ? 35.951 -12.079 -7.469 1.00 89.88 74 GLY A C 1
ATOM 586 O O . GLY A 1 74 ? 35.481 -13.097 -6.983 1.00 89.88 74 GLY A O 1
ATOM 587 N N . GLU A 1 75 ? 35.399 -11.476 -8.524 1.00 91.56 75 GLU A N 1
ATOM 588 C CA . GLU A 1 75 ? 34.210 -11.981 -9.228 1.00 91.56 75 GLU A CA 1
ATOM 589 C C . GLU A 1 75 ? 34.578 -13.099 -10.218 1.00 91.56 75 GLU A C 1
ATOM 591 O O . GLU A 1 75 ? 33.802 -14.032 -10.399 1.00 91.56 75 GLU A O 1
ATOM 596 N N . VAL A 1 76 ? 35.782 -13.051 -10.807 1.00 92.81 76 VAL A N 1
ATOM 597 C CA . VAL A 1 76 ? 36.349 -14.186 -11.561 1.00 92.81 76 VAL A CA 1
ATOM 598 C C . VAL A 1 76 ? 36.577 -15.381 -10.635 1.00 92.81 76 VAL A C 1
ATOM 600 O O . VAL A 1 76 ? 36.148 -16.478 -10.967 1.00 92.81 76 VAL A O 1
ATOM 603 N N . ILE A 1 77 ? 37.189 -15.159 -9.463 1.00 94.38 77 ILE A N 1
ATOM 604 C CA . ILE A 1 77 ? 37.389 -16.196 -8.436 1.00 94.38 77 ILE A CA 1
ATOM 605 C C . ILE A 1 77 ? 36.043 -16.820 -8.041 1.00 94.38 77 ILE A C 1
ATOM 607 O O . ILE A 1 77 ? 35.870 -18.019 -8.225 1.00 94.38 77 ILE A O 1
ATOM 611 N N . ARG A 1 78 ? 35.062 -16.005 -7.620 1.00 93.31 78 ARG A N 1
ATOM 612 C CA . ARG A 1 78 ? 33.734 -16.484 -7.198 1.00 93.31 78 ARG A CA 1
ATOM 613 C C . ARG A 1 78 ? 33.040 -17.333 -8.267 1.00 93.31 78 ARG A C 1
ATOM 615 O O . ARG A 1 78 ? 32.502 -18.384 -7.947 1.00 93.31 78 ARG A O 1
ATOM 622 N N . ARG A 1 79 ? 33.049 -16.900 -9.534 1.00 92.75 79 ARG A N 1
ATOM 623 C CA . ARG A 1 79 ? 32.422 -17.667 -10.627 1.00 92.75 79 ARG A CA 1
ATOM 624 C C . ARG A 1 79 ? 33.174 -18.953 -10.940 1.00 92.75 79 ARG A C 1
ATOM 626 O O . ARG A 1 79 ? 32.536 -19.967 -11.179 1.00 92.75 79 ARG A O 1
ATOM 633 N N . TYR A 1 80 ? 34.504 -18.927 -10.907 1.00 90.50 80 TYR A N 1
ATOM 634 C CA . TYR A 1 80 ? 35.312 -20.128 -11.105 1.00 90.50 80 TYR A CA 1
ATOM 635 C C . TYR A 1 80 ? 35.099 -21.143 -9.968 1.00 90.50 80 TYR A C 1
ATOM 637 O O . TYR A 1 80 ? 35.025 -22.340 -10.216 1.00 90.50 80 TYR A O 1
ATOM 645 N N . GLU A 1 81 ? 34.928 -20.676 -8.730 1.00 90.44 81 GLU A N 1
ATOM 646 C CA . GLU A 1 81 ? 34.571 -21.509 -7.575 1.00 90.44 81 GLU A CA 1
ATOM 647 C C . GLU A 1 81 ? 33.123 -22.037 -7.653 1.00 90.44 81 GLU A C 1
ATOM 649 O O . GLU A 1 81 ? 32.870 -23.173 -7.268 1.00 90.44 81 GLU A O 1
ATOM 654 N N . GLU A 1 82 ? 32.176 -21.280 -8.215 1.00 85.94 82 GLU A N 1
ATOM 655 C CA . GLU A 1 82 ? 30.796 -21.745 -8.447 1.00 85.94 82 GLU A CA 1
ATOM 656 C C . GLU A 1 82 ? 30.659 -22.724 -9.630 1.00 85.94 82 GLU A C 1
ATOM 658 O O . GLU A 1 82 ? 29.768 -23.572 -9.616 1.00 85.94 82 GLU A O 1
ATOM 663 N N . GLU A 1 83 ? 31.521 -22.621 -10.646 1.00 83.62 83 GLU A N 1
ATOM 664 C CA . GLU A 1 83 ? 31.477 -23.441 -11.868 1.00 83.62 83 GLU A CA 1
ATOM 665 C C . GLU A 1 83 ? 32.369 -24.697 -11.781 1.00 83.62 83 GLU A C 1
ATOM 667 O O . GLU A 1 83 ? 32.001 -25.742 -12.316 1.00 83.62 83 GLU A O 1
ATOM 672 N N . TYR A 1 84 ? 33.501 -24.625 -11.065 1.00 83.88 84 TYR A N 1
ATOM 673 C CA . TYR A 1 84 ? 34.513 -25.693 -10.967 1.00 83.88 84 TYR A CA 1
ATOM 674 C C . TYR A 1 84 ? 34.827 -26.136 -9.522 1.00 83.88 84 TYR A C 1
ATOM 676 O O . TYR A 1 84 ? 35.673 -27.002 -9.321 1.00 83.88 84 TYR A O 1
ATOM 684 N N . GLY A 1 85 ? 34.173 -25.570 -8.499 1.00 74.69 85 GLY A N 1
ATOM 685 C CA . GLY A 1 85 ? 34.426 -25.880 -7.080 1.00 74.69 85 GLY A CA 1
ATOM 686 C C . GLY A 1 85 ? 33.595 -27.014 -6.477 1.00 74.69 85 GLY A C 1
ATOM 687 O O . GLY A 1 85 ? 33.513 -27.116 -5.253 1.00 74.69 85 GLY A O 1
ATOM 688 N N . VAL A 1 86 ? 32.969 -27.862 -7.297 1.00 65.00 86 VAL A N 1
ATOM 689 C CA . VAL A 1 86 ? 32.310 -29.087 -6.816 1.00 65.00 86 VAL A CA 1
ATOM 690 C C . VAL A 1 86 ? 33.390 -30.135 -6.505 1.00 65.00 86 VAL A C 1
ATOM 692 O O . VAL A 1 86 ? 34.126 -30.506 -7.418 1.00 65.00 86 VAL A O 1
ATOM 695 N N . PRO A 1 87 ? 33.517 -30.629 -5.260 1.00 51.47 87 PRO A N 1
ATOM 696 C CA . PRO A 1 87 ? 34.467 -31.691 -4.946 1.00 51.47 87 PRO A CA 1
ATOM 697 C C . PRO A 1 87 ? 33.967 -33.049 -5.460 1.00 51.47 87 PRO A C 1
ATOM 699 O O . PRO A 1 87 ? 32.778 -33.353 -5.358 1.00 51.47 87 PRO A O 1
ATOM 702 N N . ASP A 1 88 ? 34.886 -33.892 -5.938 1.00 47.34 88 ASP A N 1
ATOM 703 C CA . ASP A 1 88 ? 34.608 -35.299 -6.249 1.00 47.34 88 ASP A CA 1
ATOM 704 C C . ASP A 1 88 ? 34.238 -36.077 -4.968 1.00 47.34 88 ASP A C 1
ATOM 706 O O . ASP A 1 88 ? 35.112 -36.508 -4.209 1.00 47.34 88 ASP A O 1
ATOM 710 N N . GLU A 1 89 ? 32.941 -36.302 -4.735 1.00 36.28 89 GLU A N 1
ATOM 711 C CA . GLU A 1 89 ? 32.460 -37.381 -3.861 1.00 36.28 89 GLU A CA 1
ATOM 712 C C . GLU A 1 89 ? 32.162 -38.651 -4.690 1.00 36.28 89 GLU A C 1
ATOM 714 O O . GLU A 1 89 ? 31.723 -38.554 -5.838 1.00 36.28 89 GLU A O 1
ATOM 719 N N . PRO A 1 90 ? 32.441 -39.856 -4.155 1.00 44.62 90 PRO A N 1
ATOM 720 C CA . PRO A 1 90 ? 32.595 -41.064 -4.965 1.00 44.62 90 PRO A CA 1
ATOM 721 C C . PRO A 1 90 ? 31.284 -41.669 -5.491 1.00 44.62 90 PRO A C 1
ATOM 723 O O . PRO A 1 90 ? 30.231 -41.604 -4.856 1.00 44.62 90 PRO A O 1
ATOM 726 N N . GLU A 1 91 ? 31.391 -42.353 -6.633 1.00 45.41 91 GLU A N 1
ATOM 727 C CA . GLU A 1 91 ? 30.309 -43.089 -7.295 1.00 45.41 91 GLU A CA 1
ATOM 728 C C . GLU A 1 91 ? 29.719 -44.215 -6.417 1.00 45.41 91 GLU A C 1
ATOM 730 O O . GLU A 1 91 ? 30.346 -45.262 -6.281 1.00 45.41 91 GLU A O 1
ATOM 735 N N . ASP A 1 92 ? 28.491 -44.049 -5.895 1.00 45.44 92 ASP A N 1
ATOM 736 C CA . ASP A 1 92 ? 27.470 -45.123 -5.889 1.00 45.44 92 ASP A CA 1
ATOM 737 C C . ASP A 1 92 ? 26.049 -44.622 -5.505 1.00 45.44 92 ASP A C 1
ATOM 739 O O . ASP A 1 92 ? 25.585 -44.752 -4.369 1.00 45.44 92 ASP A O 1
ATOM 743 N N . ALA A 1 93 ? 25.311 -44.054 -6.469 1.00 37.41 93 ALA A N 1
ATOM 744 C CA . ALA A 1 93 ? 23.857 -43.855 -6.371 1.00 37.41 93 ALA A CA 1
ATOM 745 C C . ALA A 1 93 ? 23.198 -43.833 -7.765 1.00 37.41 93 ALA A C 1
ATOM 747 O O . ALA A 1 93 ? 23.681 -43.181 -8.688 1.00 37.41 93 ALA A O 1
ATOM 748 N N . VAL A 1 94 ? 22.082 -44.553 -7.931 1.00 41.16 94 VAL A N 1
ATOM 749 C CA . VAL A 1 94 ? 21.445 -44.789 -9.244 1.00 41.16 94 VAL A CA 1
ATOM 750 C C . VAL A 1 94 ? 20.801 -43.505 -9.807 1.00 41.16 94 VAL A C 1
ATOM 752 O O . VAL A 1 94 ? 20.033 -42.860 -9.090 1.00 41.16 94 VAL A O 1
ATOM 755 N N . PRO A 1 95 ? 21.038 -43.140 -11.086 1.00 41.66 95 PRO A N 1
ATOM 756 C CA . PRO A 1 95 ? 20.545 -41.887 -11.655 1.00 41.66 95 PRO A CA 1
ATOM 757 C C . PRO A 1 95 ? 19.031 -41.880 -11.912 1.00 41.66 95 PRO A C 1
ATOM 759 O O . PRO A 1 95 ? 18.453 -42.837 -12.432 1.00 41.66 95 PRO A O 1
ATOM 762 N N . ALA A 1 96 ? 18.403 -40.737 -11.629 1.00 45.75 96 ALA A N 1
ATOM 763 C CA . ALA A 1 96 ? 17.087 -40.382 -12.157 1.00 45.75 96 ALA A CA 1
ATOM 764 C C . ALA A 1 96 ? 17.189 -39.996 -13.653 1.00 45.75 96 ALA A C 1
ATOM 766 O O . ALA A 1 96 ? 18.252 -39.545 -14.092 1.00 45.75 96 ALA A O 1
ATOM 767 N N . PRO A 1 97 ? 16.120 -40.154 -14.460 1.00 42.22 97 PRO A N 1
ATOM 768 C CA . PRO A 1 97 ? 16.154 -39.786 -15.875 1.00 42.22 97 PRO A CA 1
ATOM 769 C C . PRO A 1 97 ? 16.376 -38.272 -16.060 1.00 42.22 97 PRO A C 1
ATOM 771 O O . PRO A 1 97 ? 15.850 -37.478 -15.274 1.00 42.22 97 PRO A O 1
ATOM 774 N N . PRO A 1 98 ? 17.133 -37.852 -17.091 1.00 39.00 98 PRO A N 1
ATOM 775 C CA . PRO A 1 98 ? 17.445 -36.445 -17.308 1.00 39.00 98 PRO A CA 1
ATOM 776 C C . PRO A 1 98 ? 16.199 -35.651 -17.737 1.00 39.00 98 PRO A C 1
ATOM 778 O O . PRO A 1 98 ? 15.352 -36.196 -18.452 1.00 39.00 98 PRO A O 1
ATOM 781 N N . PRO A 1 99 ? 16.100 -34.354 -17.389 1.00 40.84 99 PRO A N 1
ATOM 782 C CA . PRO A 1 99 ? 15.149 -33.465 -18.043 1.00 40.84 99 PRO A CA 1
ATOM 783 C C . PRO A 1 99 ? 15.471 -33.390 -19.541 1.00 40.84 99 PRO A C 1
ATOM 785 O O . PRO A 1 99 ? 16.642 -33.335 -19.933 1.00 40.84 99 PRO A O 1
ATOM 788 N N . GLU A 1 100 ? 14.440 -33.398 -20.385 1.00 42.28 100 GLU A N 1
ATOM 789 C CA . GLU A 1 100 ? 14.628 -33.301 -21.833 1.00 42.28 100 GLU A CA 1
ATOM 790 C C . GLU A 1 100 ? 15.330 -31.986 -22.192 1.00 42.28 100 GLU A C 1
ATOM 792 O O . GLU A 1 100 ? 15.029 -30.918 -21.652 1.00 42.28 100 GLU A O 1
ATOM 797 N N . ARG A 1 101 ? 16.317 -32.073 -23.091 1.00 37.38 101 ARG A N 1
ATOM 798 C CA . ARG A 1 101 ? 17.107 -30.910 -23.498 1.00 37.38 101 ARG A CA 1
ATOM 799 C C . ARG A 1 101 ? 16.200 -29.900 -24.193 1.00 37.38 101 ARG A C 1
ATOM 801 O O . ARG A 1 101 ? 15.456 -30.272 -25.097 1.00 37.38 101 ARG A O 1
ATOM 808 N N . ILE A 1 102 ? 16.329 -28.630 -23.807 1.00 41.38 102 ILE A N 1
ATOM 809 C CA . ILE A 1 102 ? 15.712 -27.501 -24.512 1.00 41.38 102 ILE A CA 1
ATOM 810 C C . ILE A 1 102 ? 16.043 -27.626 -26.003 1.00 41.38 102 ILE A C 1
ATOM 812 O O . ILE A 1 102 ? 17.209 -27.786 -26.373 1.00 41.38 102 ILE A O 1
ATOM 816 N N . ASP A 1 103 ? 15.001 -27.608 -26.834 1.00 37.56 103 ASP A N 1
ATOM 817 C CA . ASP A 1 103 ? 15.107 -27.917 -28.257 1.00 37.56 103 ASP A CA 1
ATOM 818 C C . ASP A 1 103 ? 16.068 -26.943 -28.961 1.00 37.56 103 ASP A C 1
ATOM 820 O O . ASP A 1 103 ? 15.907 -25.718 -28.910 1.00 37.56 103 ASP A O 1
ATOM 824 N N . LEU A 1 104 ? 17.068 -27.505 -29.648 1.00 42.25 104 LEU A N 1
ATOM 825 C CA . LEU A 1 104 ? 18.120 -26.760 -30.338 1.00 42.25 104 LEU A CA 1
ATOM 826 C C . LEU A 1 104 ? 17.589 -25.877 -31.485 1.00 42.25 104 LEU A C 1
ATOM 828 O O . LEU A 1 104 ? 18.321 -25.029 -31.990 1.00 42.25 104 LEU A O 1
ATOM 832 N N . ASN A 1 105 ? 16.317 -26.021 -31.867 1.00 37.75 105 ASN A N 1
ATOM 833 C CA . ASN A 1 105 ? 15.634 -25.117 -32.792 1.00 37.75 105 ASN A CA 1
ATOM 834 C C . ASN A 1 105 ? 15.462 -23.676 -32.256 1.00 37.75 105 ASN A C 1
ATOM 836 O O . ASN A 1 105 ? 15.209 -22.768 -33.053 1.00 37.75 105 ASN A O 1
ATOM 840 N N . GLN A 1 106 ? 15.650 -23.413 -30.951 1.00 44.50 106 GLN A N 1
ATOM 841 C CA . GLN A 1 106 ? 15.532 -22.055 -30.383 1.00 44.50 106 GLN A CA 1
ATOM 842 C C . GLN A 1 106 ? 16.522 -21.020 -30.961 1.00 44.50 106 GLN A C 1
ATOM 844 O O . GLN A 1 106 ? 16.276 -19.822 -30.841 1.00 44.50 106 GLN A O 1
ATOM 849 N N . THR A 1 107 ? 17.603 -21.433 -31.632 1.00 44.22 107 THR A N 1
ATOM 850 C CA . THR A 1 107 ? 18.594 -20.515 -32.234 1.00 44.22 107 THR A CA 1
ATOM 851 C C . THR A 1 107 ? 18.371 -20.214 -33.723 1.00 44.22 107 THR A C 1
ATOM 853 O O . THR A 1 107 ? 19.149 -19.468 -34.317 1.00 44.22 107 THR A O 1
ATOM 856 N N . SER A 1 108 ? 17.294 -20.711 -34.347 1.00 46.38 108 SER A N 1
ATOM 857 C CA . SER A 1 108 ? 17.031 -20.467 -35.780 1.00 46.38 108 SER A CA 1
ATOM 858 C C . SER A 1 108 ? 16.482 -19.057 -36.097 1.00 46.38 108 SER A C 1
ATOM 860 O O . SER A 1 108 ? 16.527 -18.605 -37.242 1.00 46.38 108 SER A O 1
ATOM 862 N N . PHE A 1 109 ? 16.011 -18.310 -35.089 1.00 47.06 109 PHE A N 1
ATOM 863 C CA . PHE A 1 109 ? 15.298 -17.033 -35.279 1.00 47.06 109 PHE A CA 1
ATOM 864 C C . PHE A 1 109 ? 16.194 -15.802 -35.551 1.00 47.06 109 PHE A C 1
ATOM 866 O O . PHE A 1 109 ? 15.690 -14.686 -35.643 1.00 47.06 109 PHE A O 1
ATOM 873 N N . LEU A 1 110 ? 17.517 -15.976 -35.682 1.00 46.09 110 LEU A N 1
ATOM 874 C CA . LEU A 1 110 ? 18.477 -14.880 -35.919 1.00 46.09 110 LEU A CA 1
ATOM 875 C C . LEU A 1 110 ? 19.256 -14.980 -37.244 1.00 46.09 110 LEU A C 1
ATOM 877 O O . LEU A 1 110 ? 20.100 -14.127 -37.507 1.00 46.09 110 LEU A O 1
ATOM 881 N N . LEU A 1 111 ? 18.987 -15.987 -38.088 1.00 52.75 111 LEU A N 1
ATOM 882 C CA . LEU A 1 111 ? 19.728 -16.204 -39.346 1.00 52.75 111 LEU A CA 1
ATOM 883 C C . LEU A 1 111 ? 18.858 -16.283 -40.615 1.00 52.75 111 LEU A C 1
ATOM 885 O O . LEU A 1 111 ? 19.397 -16.154 -41.714 1.00 52.75 111 LEU A O 1
ATOM 889 N N . THR A 1 112 ? 17.534 -16.413 -40.489 1.00 49.59 112 THR A N 1
ATOM 890 C CA . THR A 1 112 ? 16.600 -16.416 -41.631 1.00 49.59 112 THR A CA 1
ATOM 891 C C . THR A 1 112 ? 15.574 -15.288 -41.475 1.00 49.59 112 THR A C 1
ATOM 893 O O . THR A 1 112 ? 14.787 -15.328 -40.528 1.00 49.59 112 THR A O 1
ATOM 896 N N . PRO A 1 113 ? 15.539 -14.280 -42.370 1.00 49.75 113 PRO A N 1
ATOM 897 C CA . PRO A 1 113 ? 14.497 -13.256 -42.353 1.00 49.75 113 PRO A CA 1
ATOM 898 C C . PRO A 1 113 ? 13.105 -13.864 -42.604 1.00 49.75 113 PRO A C 1
ATOM 900 O O . PRO A 1 113 ? 12.980 -14.731 -43.469 1.00 49.75 113 PRO A O 1
ATOM 903 N N . PRO A 1 114 ? 12.046 -13.414 -41.908 1.00 65.00 114 PRO A N 1
ATOM 904 C CA . PRO A 1 114 ? 10.693 -13.911 -42.140 1.00 65.00 114 PRO A CA 1
ATOM 905 C C . PRO A 1 114 ? 10.134 -13.412 -43.483 1.00 65.00 114 PRO A C 1
ATOM 907 O O . PRO A 1 114 ? 10.371 -12.268 -43.875 1.00 65.00 114 PRO A O 1
ATOM 910 N N . GLU A 1 115 ? 9.330 -14.238 -44.159 1.00 67.81 115 GLU A N 1
ATOM 911 C CA . GLU A 1 115 ? 8.872 -14.008 -45.545 1.00 67.81 115 GLU A CA 1
ATOM 912 C C . GLU A 1 115 ? 8.162 -12.660 -45.764 1.00 67.81 115 GLU A C 1
ATOM 914 O O . GLU A 1 115 ? 8.275 -12.061 -46.834 1.00 67.81 115 GLU A O 1
ATOM 919 N N . TRP A 1 116 ? 7.469 -12.126 -44.749 1.00 65.62 116 TRP A N 1
ATOM 920 C CA . TRP A 1 116 ? 6.811 -10.815 -44.840 1.00 65.62 116 TRP A CA 1
ATOM 921 C C . TRP A 1 116 ? 7.803 -9.659 -45.052 1.00 65.62 116 TRP A C 1
ATOM 923 O O . TRP A 1 116 ? 7.440 -8.646 -45.649 1.00 65.62 116 TRP A O 1
ATOM 933 N N . LEU A 1 117 ? 9.055 -9.817 -44.608 1.00 58.06 117 LEU A N 1
ATOM 934 C CA . LEU A 1 117 ? 10.131 -8.845 -44.796 1.00 58.06 117 LEU A CA 1
ATOM 935 C C . LEU A 1 117 ? 10.688 -8.899 -46.228 1.00 58.06 117 LEU A C 1
ATOM 937 O O . LEU A 1 117 ? 10.978 -7.860 -46.819 1.00 58.06 117 LEU A O 1
ATOM 941 N N . GLN A 1 118 ? 10.769 -10.094 -46.822 1.00 63.81 118 GLN A N 1
ATOM 942 C CA . GLN A 1 118 ? 11.142 -10.280 -48.231 1.00 63.81 118 GLN A CA 1
ATOM 943 C C . GLN A 1 118 ? 10.035 -9.761 -49.160 1.00 63.81 118 GLN A C 1
ATOM 945 O O . GLN A 1 118 ? 10.301 -8.933 -50.027 1.00 63.81 118 GLN A O 1
ATOM 950 N N . ALA A 1 119 ? 8.771 -10.088 -48.872 1.00 64.75 119 ALA A N 1
ATOM 951 C CA . ALA A 1 119 ? 7.610 -9.541 -49.578 1.00 64.75 119 ALA A CA 1
ATOM 952 C C . ALA A 1 119 ? 7.458 -8.008 -49.441 1.00 64.75 119 ALA A C 1
ATOM 954 O O . ALA A 1 119 ? 6.743 -7.388 -50.236 1.00 64.75 119 ALA A O 1
ATOM 955 N N . ALA A 1 120 ? 8.111 -7.386 -48.450 1.00 59.16 120 ALA A N 1
ATOM 956 C CA . ALA A 1 120 ? 8.247 -5.935 -48.336 1.00 59.16 120 ALA A CA 1
ATOM 957 C C . ALA A 1 120 ? 9.425 -5.390 -49.168 1.00 59.16 120 ALA A C 1
ATOM 959 O O . ALA A 1 120 ? 9.269 -4.358 -49.820 1.00 59.16 120 ALA A O 1
ATOM 960 N N . ALA A 1 121 ? 10.568 -6.084 -49.200 1.00 61.28 121 ALA A N 1
ATOM 961 C CA . ALA A 1 121 ? 11.728 -5.717 -50.018 1.00 61.28 121 ALA A CA 1
ATOM 962 C C . ALA A 1 121 ? 11.421 -5.772 -51.527 1.00 61.28 121 ALA A C 1
ATOM 964 O O . ALA A 1 121 ? 11.659 -4.786 -52.230 1.00 61.28 121 ALA A O 1
ATOM 965 N N . ASP A 1 122 ? 10.793 -6.854 -52.002 1.00 64.31 122 ASP A N 1
ATOM 966 C CA . ASP A 1 122 ? 10.354 -7.013 -53.398 1.00 64.31 122 ASP A CA 1
ATOM 967 C C . ASP A 1 122 ? 9.386 -5.898 -53.818 1.00 64.31 122 ASP A C 1
ATOM 969 O O . ASP A 1 122 ? 9.462 -5.354 -54.920 1.00 64.31 122 ASP A O 1
ATOM 973 N N . ARG A 1 123 ? 8.496 -5.499 -52.900 1.00 67.12 123 ARG A N 1
ATOM 974 C CA . ARG A 1 123 ? 7.507 -4.430 -53.105 1.00 67.12 123 ARG A CA 1
ATOM 975 C C . ARG A 1 123 ? 8.115 -3.022 -53.081 1.00 67.12 123 ARG A C 1
ATOM 977 O O . ARG A 1 123 ? 7.454 -2.081 -53.514 1.00 67.12 123 ARG A O 1
ATOM 984 N N . MET A 1 124 ? 9.351 -2.875 -52.602 1.00 54.78 124 MET A N 1
ATOM 985 C CA . MET A 1 124 ? 10.113 -1.619 -52.599 1.00 54.78 124 MET A CA 1
ATOM 986 C C . MET A 1 124 ? 11.243 -1.586 -53.642 1.00 54.78 124 MET A C 1
ATOM 988 O O . MET A 1 124 ? 11.889 -0.551 -53.793 1.00 54.78 124 MET A O 1
ATOM 992 N N . GLY A 1 125 ? 11.471 -2.673 -54.391 1.00 50.56 125 GLY A N 1
ATOM 993 C CA . GLY A 1 125 ? 12.397 -2.698 -55.529 1.00 50.56 125 GLY A CA 1
ATOM 994 C C . GLY A 1 125 ? 13.873 -2.498 -55.164 1.00 50.56 125 GLY A C 1
ATOM 995 O O . GLY A 1 125 ? 14.627 -1.942 -55.962 1.00 50.56 125 GLY A O 1
ATOM 996 N N . ILE A 1 126 ? 14.290 -2.913 -53.964 1.00 46.31 126 ILE A N 1
ATOM 997 C CA . ILE A 1 126 ? 15.676 -2.772 -53.491 1.00 46.31 126 ILE A CA 1
ATOM 998 C C . ILE A 1 126 ? 16.495 -3.996 -53.948 1.00 46.31 126 ILE A C 1
ATOM 1000 O O . ILE A 1 126 ? 16.232 -5.095 -53.465 1.00 46.31 126 ILE A O 1
ATOM 1004 N N . PRO A 1 127 ? 17.493 -3.851 -54.845 1.00 48.09 127 PRO A N 1
ATOM 1005 C CA . PRO A 1 127 ? 18.292 -4.983 -55.308 1.00 48.09 127 PRO A CA 1
ATOM 1006 C C . PRO A 1 127 ? 19.283 -5.454 -54.234 1.00 48.09 127 PRO A C 1
ATOM 1008 O O . PRO A 1 127 ? 20.086 -4.669 -53.721 1.00 48.09 127 PRO A O 1
ATOM 1011 N N . ASP A 1 128 ? 19.252 -6.752 -53.936 1.00 52.53 128 ASP A N 1
ATOM 1012 C CA . ASP A 1 128 ? 20.144 -7.408 -52.979 1.00 52.53 128 ASP A CA 1
ATOM 1013 C C . ASP A 1 128 ? 21.592 -7.444 -53.506 1.00 52.53 128 ASP A C 1
ATOM 1015 O O . ASP A 1 128 ? 21.865 -7.957 -54.592 1.00 52.53 128 ASP A O 1
ATOM 1019 N N . ARG A 1 129 ? 22.539 -6.880 -52.744 1.00 47.78 129 ARG A N 1
ATOM 1020 C CA . ARG A 1 129 ? 23.968 -6.843 -53.101 1.00 47.78 129 ARG A CA 1
ATOM 1021 C C . ARG A 1 129 ? 24.770 -7.828 -52.258 1.00 47.78 129 ARG A C 1
ATOM 1023 O O . ARG A 1 129 ? 25.555 -7.411 -51.407 1.00 47.78 129 ARG A O 1
ATOM 1030 N N . ARG A 1 130 ? 24.589 -9.124 -52.512 1.00 49.72 130 ARG A N 1
ATOM 1031 C CA . ARG A 1 130 ? 25.407 -10.184 -51.894 1.00 49.72 130 ARG A CA 1
ATOM 1032 C C . ARG A 1 130 ? 26.280 -10.962 -52.885 1.00 49.72 130 ARG A C 1
ATOM 1034 O O . ARG A 1 130 ? 27.386 -11.339 -52.514 1.00 49.72 130 ARG A O 1
ATOM 1041 N N . ASP A 1 131 ? 25.891 -11.046 -54.158 1.00 39.19 131 ASP A N 1
ATOM 1042 C CA . ASP A 1 131 ? 26.711 -11.635 -55.227 1.00 39.19 131 ASP A CA 1
ATOM 1043 C C . ASP A 1 131 ? 27.407 -10.559 -56.082 1.00 39.19 131 ASP A C 1
ATOM 1045 O O . ASP A 1 131 ? 26.895 -10.113 -57.108 1.00 39.19 131 ASP A O 1
ATOM 1049 N N . ALA A 1 132 ? 28.595 -10.120 -55.650 1.00 34.75 132 ALA A N 1
ATOM 1050 C CA . ALA A 1 132 ? 29.403 -9.116 -56.359 1.00 34.75 132 ALA A CA 1
ATOM 1051 C C . ALA A 1 132 ? 30.924 -9.385 -56.265 1.00 34.75 132 ALA A C 1
ATOM 1053 O O . ALA A 1 132 ? 31.715 -8.479 -56.005 1.00 34.75 132 ALA A O 1
ATOM 1054 N N . GLY A 1 133 ? 31.336 -10.643 -56.465 1.00 30.50 133 GLY A N 1
ATOM 1055 C CA . GLY A 1 133 ? 32.724 -11.107 -56.323 1.00 30.50 133 GLY A CA 1
ATOM 1056 C C . GLY A 1 133 ? 33.285 -11.830 -57.554 1.00 30.50 133 GLY A C 1
ATOM 1057 O O . GLY A 1 133 ? 33.646 -12.998 -57.459 1.00 30.50 133 GLY A O 1
ATOM 1058 N N . GLY A 1 134 ? 33.371 -11.164 -58.710 1.00 29.73 134 GLY A N 1
ATOM 1059 C CA . GLY A 1 134 ? 33.979 -11.733 -59.924 1.00 29.73 134 GLY A CA 1
ATOM 1060 C C . GLY A 1 134 ? 33.800 -10.840 -61.166 1.00 29.73 134 GLY A C 1
ATOM 1061 O O . GLY A 1 134 ? 32.713 -10.292 -61.341 1.00 29.73 134 GLY A O 1
ATOM 1062 N N . PRO A 1 135 ? 34.823 -10.640 -62.026 1.00 46.31 135 PRO A N 1
ATOM 1063 C CA . PRO A 1 135 ? 34.753 -9.654 -63.108 1.00 46.31 135 PRO A CA 1
ATOM 1064 C C . PRO A 1 135 ? 34.342 -10.240 -64.471 1.00 46.31 135 PRO A C 1
ATOM 1066 O O . PRO A 1 135 ? 34.991 -11.154 -64.976 1.00 46.31 135 PRO A O 1
ATOM 1069 N N . ALA A 1 136 ? 33.358 -9.624 -65.138 1.00 29.39 136 ALA A N 1
ATOM 1070 C CA . ALA A 1 136 ? 33.194 -9.719 -66.593 1.00 29.39 136 ALA A CA 1
ATOM 1071 C C . ALA A 1 136 ? 32.443 -8.513 -67.194 1.00 29.39 136 ALA A C 1
ATOM 1073 O O . ALA A 1 136 ? 31.474 -8.005 -66.639 1.00 29.39 136 ALA A O 1
ATOM 1074 N N . SER A 1 137 ? 32.916 -8.086 -68.362 1.00 29.72 137 SER A N 1
ATOM 1075 C CA . SER A 1 137 ? 32.433 -6.994 -69.212 1.00 29.72 137 SER A CA 1
ATOM 1076 C C . SER A 1 137 ? 30.931 -7.021 -69.552 1.00 29.72 137 SER A C 1
ATOM 1078 O O . SER A 1 137 ? 30.409 -8.056 -69.956 1.00 29.72 137 SER A O 1
ATOM 1080 N N . GLY A 1 138 ? 30.279 -5.850 -69.556 1.00 29.16 138 GLY A N 1
ATOM 1081 C CA . GLY A 1 138 ? 28.918 -5.667 -70.085 1.00 29.16 138 GLY A CA 1
ATOM 1082 C C . GLY A 1 138 ? 28.633 -4.215 -70.493 1.00 29.16 138 GLY A C 1
ATOM 1083 O O . GLY A 1 138 ? 28.537 -3.333 -69.645 1.00 29.16 138 GLY A O 1
ATOM 1084 N N . THR A 1 139 ? 28.523 -3.952 -71.797 1.00 30.34 139 THR A N 1
ATOM 1085 C CA . THR A 1 139 ? 28.233 -2.627 -72.383 1.00 30.34 139 THR A CA 1
ATOM 1086 C C . THR A 1 139 ? 26.855 -2.089 -71.983 1.00 30.34 139 THR A C 1
ATOM 1088 O O . THR A 1 139 ? 25.873 -2.822 -72.067 1.00 30.34 139 THR A O 1
ATOM 1091 N N . GLY A 1 140 ? 26.764 -0.806 -71.615 1.00 27.11 140 GLY A N 1
ATOM 1092 C CA . GLY A 1 140 ? 25.510 -0.167 -71.189 1.00 27.11 140 GLY A CA 1
ATOM 1093 C C . GLY A 1 140 ? 24.804 0.707 -72.241 1.00 27.11 140 GLY A C 1
ATOM 1094 O O . GLY A 1 140 ? 25.205 0.762 -73.399 1.00 27.11 140 GLY A O 1
ATOM 1095 N N . ALA A 1 141 ? 23.803 1.453 -71.750 1.00 28.11 141 ALA A N 1
ATOM 1096 C CA . ALA A 1 141 ? 22.998 2.498 -72.405 1.00 28.11 141 ALA A CA 1
ATOM 1097 C C . ALA A 1 141 ? 21.899 2.061 -73.407 1.00 28.11 141 ALA A C 1
ATOM 1099 O O . ALA A 1 141 ? 22.137 1.912 -74.603 1.00 28.11 141 ALA A O 1
ATOM 1100 N N . ALA A 1 142 ? 20.646 2.030 -72.927 1.00 28.69 142 ALA A N 1
ATOM 1101 C CA . ALA A 1 142 ? 19.442 2.181 -73.752 1.00 28.69 142 ALA A CA 1
ATOM 1102 C C . ALA A 1 142 ? 18.335 2.955 -72.996 1.00 28.69 142 ALA A C 1
ATOM 1104 O O . ALA A 1 142 ? 17.910 2.583 -71.909 1.00 28.69 142 ALA A O 1
ATOM 1105 N N . VAL A 1 143 ? 17.917 4.059 -73.607 1.00 29.05 143 VAL A N 1
ATOM 1106 C CA . VAL A 1 143 ? 16.933 5.083 -73.204 1.00 29.05 143 VAL A CA 1
ATOM 1107 C C . VAL A 1 143 ? 15.526 4.625 -72.760 1.00 29.05 143 VAL A C 1
ATOM 1109 O O . VAL A 1 143 ? 14.879 3.833 -73.437 1.00 29.05 143 VAL A O 1
ATOM 1112 N N . ALA A 1 144 ? 14.982 5.313 -71.746 1.00 29.16 144 ALA A N 1
ATOM 1113 C CA . ALA A 1 144 ? 13.574 5.742 -71.643 1.00 29.16 144 ALA A CA 1
ATOM 1114 C C . ALA A 1 144 ? 13.547 7.048 -70.805 1.00 29.16 144 ALA A C 1
ATOM 1116 O O . ALA A 1 144 ? 14.182 7.088 -69.756 1.00 29.16 144 ALA A O 1
ATOM 1117 N N . ALA A 1 145 ? 13.064 8.214 -71.255 1.00 30.03 145 ALA A N 1
ATOM 1118 C CA . ALA A 1 145 ? 11.790 8.599 -71.892 1.00 30.03 145 ALA A CA 1
ATOM 1119 C C . ALA A 1 145 ? 10.653 8.808 -70.866 1.00 30.03 145 ALA A C 1
ATOM 1121 O O . ALA A 1 145 ? 10.343 7.920 -70.080 1.00 30.03 145 ALA A O 1
ATOM 1122 N N . SER A 1 146 ? 10.067 10.012 -70.860 1.00 31.02 146 SER A N 1
ATOM 1123 C CA . SER A 1 146 ? 9.189 10.540 -69.805 1.00 31.02 146 SER A CA 1
ATOM 1124 C C . SER A 1 146 ? 7.701 10.562 -70.179 1.00 31.02 146 SER A C 1
ATOM 1126 O O . SER A 1 146 ? 7.351 10.730 -71.346 1.00 31.02 146 SER A O 1
ATOM 1128 N N . ALA A 1 147 ? 6.824 10.478 -69.170 1.00 30.62 147 ALA A N 1
ATOM 1129 C CA . ALA A 1 147 ? 5.406 10.851 -69.249 1.00 30.62 147 ALA A CA 1
ATOM 1130 C C . ALA A 1 147 ? 4.793 11.030 -67.841 1.00 30.62 147 ALA A C 1
ATOM 1132 O O . ALA A 1 147 ? 5.240 10.381 -66.900 1.00 30.62 147 ALA A O 1
ATOM 1133 N N . GLY A 1 148 ? 3.720 11.827 -67.727 1.00 26.91 148 GLY A N 1
ATOM 1134 C CA . GLY A 1 148 ? 2.740 11.716 -66.630 1.00 26.91 148 GLY A CA 1
ATOM 1135 C C . GLY A 1 148 ? 2.866 12.701 -65.459 1.00 26.91 148 GLY A C 1
ATOM 1136 O O . GLY A 1 148 ? 3.199 12.300 -64.350 1.00 26.91 148 GLY A O 1
ATOM 1137 N N . GLU A 1 149 ? 2.511 13.970 -65.672 1.00 28.83 149 GLU A N 1
ATOM 1138 C CA . GLU A 1 149 ? 2.276 14.932 -64.585 1.00 28.83 149 GLU A CA 1
ATOM 1139 C C . GLU A 1 149 ? 0.833 14.817 -64.053 1.00 28.83 149 GLU A C 1
ATOM 1141 O O . GLU A 1 149 ? -0.120 14.920 -64.826 1.00 28.83 149 GLU A O 1
ATOM 1146 N N . ALA A 1 150 ? 0.663 14.630 -62.739 1.00 28.66 150 ALA A N 1
ATOM 1147 C CA . ALA A 1 150 ? -0.616 14.783 -62.037 1.00 28.66 150 ALA A CA 1
ATOM 1148 C C . ALA A 1 150 ? -0.374 15.071 -60.542 1.00 28.66 150 ALA A C 1
ATOM 1150 O O . ALA A 1 150 ? 0.110 14.212 -59.807 1.00 28.66 150 ALA A O 1
ATOM 1151 N N . ALA A 1 151 ? -0.692 16.284 -60.082 1.00 30.69 151 ALA A N 1
ATOM 1152 C CA . ALA A 1 151 ? -0.461 16.695 -58.696 1.00 30.69 151 ALA A CA 1
ATOM 1153 C C . ALA A 1 151 ? -1.559 16.191 -57.738 1.00 30.69 151 ALA A C 1
ATOM 1155 O O . ALA A 1 151 ? -2.750 16.320 -58.021 1.00 30.69 151 ALA A O 1
ATOM 1156 N N . ALA A 1 152 ? -1.158 15.681 -56.569 1.00 31.88 152 ALA A N 1
ATOM 1157 C CA . ALA A 1 152 ? -2.069 15.329 -55.480 1.00 31.88 152 ALA A CA 1
ATOM 1158 C C . ALA A 1 152 ? -2.241 16.511 -54.497 1.00 31.88 152 ALA A C 1
ATOM 1160 O O . ALA A 1 152 ? -1.241 17.123 -54.112 1.00 31.88 152 ALA A O 1
ATOM 1161 N N . PRO A 1 153 ? -3.471 16.845 -54.057 1.00 33.62 153 PRO A N 1
ATOM 1162 C CA . PRO A 1 153 ? -3.700 17.886 -53.057 1.00 33.62 153 PRO A CA 1
ATOM 1163 C C . PRO A 1 153 ? -3.343 17.403 -51.640 1.00 33.62 153 PRO A C 1
ATOM 1165 O O . PRO A 1 153 ? -3.576 16.248 -51.285 1.00 33.62 153 PRO A O 1
ATOM 1168 N N . ALA A 1 154 ? -2.819 18.305 -50.808 1.00 36.75 154 ALA A N 1
ATOM 1169 C CA . ALA A 1 154 ? -2.489 18.007 -49.414 1.00 36.75 154 ALA A CA 1
ATOM 1170 C C . ALA A 1 154 ? -3.751 17.912 -48.523 1.00 36.75 154 ALA A C 1
ATOM 1172 O O . ALA A 1 154 ? -4.666 18.728 -48.678 1.00 36.75 154 ALA A O 1
ATOM 1173 N N . PRO A 1 155 ? -3.811 16.974 -47.557 1.00 35.03 155 PRO A N 1
ATOM 1174 C CA . PRO A 1 155 ? -4.930 16.867 -46.625 1.00 35.03 155 PRO A CA 1
ATOM 1175 C C . PRO A 1 155 ? -4.928 18.008 -45.596 1.00 35.03 155 PRO A C 1
ATOM 1177 O O . PRO A 1 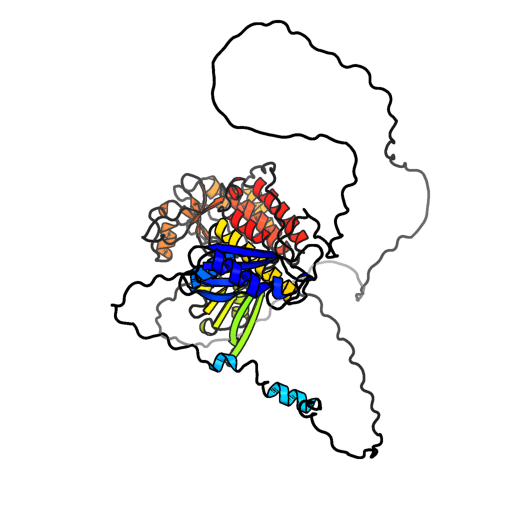155 ? -3.904 18.338 -44.999 1.00 35.03 155 PRO A O 1
ATOM 1180 N N . THR A 1 156 ? -6.099 18.600 -45.361 1.00 32.25 156 THR A N 1
ATOM 1181 C CA . THR A 1 156 ? -6.316 19.642 -44.342 1.00 32.25 156 THR A CA 1
ATOM 1182 C C . THR A 1 156 ? -6.550 19.001 -42.962 1.00 32.25 156 THR A C 1
ATOM 1184 O O . THR A 1 156 ? -7.275 18.007 -42.893 1.00 32.25 156 THR A O 1
ATOM 1187 N N . PRO A 1 157 ? -5.988 19.527 -41.854 1.00 33.03 157 PRO A N 1
ATOM 1188 C CA . PRO A 1 157 ? -6.197 18.950 -40.525 1.00 33.03 157 PRO A CA 1
ATOM 1189 C C . PRO A 1 157 ? -7.642 19.124 -40.027 1.00 33.03 157 PRO A C 1
ATOM 1191 O O . PRO A 1 157 ? -8.241 20.190 -40.168 1.00 33.03 157 PRO A O 1
ATOM 1194 N N . ALA A 1 158 ? -8.184 18.076 -39.400 1.00 32.06 158 ALA A N 1
ATOM 1195 C CA . ALA A 1 158 ? -9.492 18.100 -38.747 1.00 32.06 158 ALA A CA 1
ATOM 1196 C C . ALA A 1 158 ? -9.430 18.801 -37.367 1.00 32.06 158 ALA A C 1
ATOM 1198 O O . ALA A 1 158 ? -8.391 18.750 -36.703 1.00 32.06 158 ALA A O 1
ATOM 1199 N N . PRO A 1 159 ? -10.517 19.453 -36.907 1.00 31.17 159 PRO A N 1
ATOM 1200 C CA . PRO A 1 159 ? -10.517 20.213 -35.658 1.00 31.17 159 PRO A CA 1
ATOM 1201 C C . PRO A 1 159 ? -10.520 19.315 -34.411 1.00 31.17 159 PRO A C 1
ATOM 1203 O O . PRO A 1 159 ? -11.214 18.299 -34.356 1.00 31.17 159 PRO A O 1
ATOM 1206 N N . ALA A 1 160 ? -9.788 19.736 -33.378 1.00 31.50 160 ALA A N 1
ATOM 1207 C CA . ALA A 1 160 ? -9.773 19.073 -32.077 1.00 31.50 160 ALA A CA 1
ATOM 1208 C C . ALA A 1 160 ? -11.124 19.206 -31.347 1.00 31.50 160 ALA A C 1
ATOM 1210 O O . ALA A 1 160 ? -11.745 20.271 -31.359 1.00 31.50 160 ALA A O 1
ATOM 1211 N N . GLN A 1 161 ? -11.552 18.139 -30.666 1.00 30.89 161 GLN A N 1
ATOM 1212 C CA . GLN A 1 161 ? -12.708 18.168 -29.764 1.00 30.89 161 GLN A CA 1
ATOM 1213 C C . GLN A 1 161 ? -12.281 18.480 -28.316 1.00 30.89 161 GLN A C 1
ATOM 1215 O O . GLN A 1 161 ? -11.157 18.151 -27.930 1.00 30.89 161 GLN A O 1
ATOM 1220 N N . PRO A 1 162 ? -13.145 19.125 -27.507 1.00 30.30 162 PRO A N 1
ATOM 1221 C CA . PRO A 1 162 ? -12.815 19.499 -26.135 1.00 30.30 162 PRO A CA 1
ATOM 1222 C C . PRO A 1 162 ? -12.664 18.278 -25.218 1.00 30.30 162 PRO A C 1
ATOM 1224 O O . PRO A 1 162 ? -13.351 17.268 -25.379 1.00 30.30 162 PRO A O 1
ATOM 1227 N N . ALA A 1 163 ? -11.784 18.401 -24.221 1.00 32.88 163 ALA A N 1
ATOM 1228 C CA . ALA A 1 163 ? -11.535 17.356 -23.235 1.00 32.88 163 ALA A CA 1
ATOM 1229 C C . ALA A 1 163 ? -12.807 17.023 -22.437 1.00 32.88 163 ALA A C 1
ATOM 1231 O O . ALA A 1 163 ? -13.407 17.895 -21.807 1.00 32.88 163 ALA A O 1
ATOM 1232 N N . GLN A 1 164 ? -13.199 15.749 -22.453 1.00 28.61 164 GLN A N 1
ATOM 1233 C CA . GLN A 1 164 ? -14.289 15.233 -21.628 1.00 28.61 164 GLN A CA 1
ATOM 1234 C C . GLN A 1 164 ? -13.761 14.827 -20.246 1.00 28.61 164 GLN A C 1
ATOM 1236 O O . GLN A 1 164 ? -12.582 14.513 -20.078 1.00 28.61 164 GLN A O 1
ATOM 1241 N N . SER A 1 165 ? -14.639 14.851 -19.244 1.00 31.67 165 SER A N 1
ATOM 1242 C CA . SER A 1 165 ? -14.323 14.492 -17.859 1.00 31.67 165 SER A CA 1
ATOM 1243 C C . SER A 1 165 ? -13.749 13.076 -17.749 1.00 31.67 165 SER A C 1
ATOM 1245 O O . SER A 1 165 ? -14.368 12.127 -18.232 1.00 31.67 165 SER A O 1
ATOM 1247 N N . GLY A 1 166 ? -12.607 12.933 -17.068 1.00 30.48 166 GLY A N 1
ATOM 1248 C CA . GLY A 1 166 ? -11.997 11.630 -16.791 1.00 30.48 166 GLY A CA 1
ATOM 1249 C C . GLY A 1 166 ? -12.932 10.694 -16.005 1.00 30.48 166 GLY A C 1
ATOM 1250 O O . GLY A 1 166 ? -13.782 11.173 -15.248 1.00 30.48 166 GLY A O 1
ATOM 1251 N N . PRO A 1 167 ? -12.804 9.367 -16.181 1.00 29.56 167 PRO A N 1
ATOM 1252 C CA . PRO A 1 167 ? -13.758 8.407 -15.642 1.00 29.56 167 PRO A CA 1
ATOM 1253 C C . PRO A 1 167 ? -13.737 8.364 -14.111 1.00 29.56 167 PRO A C 1
ATOM 1255 O O . PRO A 1 167 ? -12.681 8.311 -13.479 1.00 29.56 167 PRO A O 1
ATOM 1258 N N . ALA A 1 168 ? -14.926 8.303 -13.511 1.00 30.78 168 ALA A N 1
ATOM 1259 C CA . ALA A 1 168 ? -15.070 7.802 -12.152 1.00 30.78 168 ALA A CA 1
ATOM 1260 C C . ALA A 1 168 ? -14.822 6.285 -12.159 1.00 30.78 168 ALA A C 1
ATOM 1262 O O . ALA A 1 168 ? -15.386 5.567 -12.986 1.00 30.78 168 ALA A O 1
ATOM 1263 N N . TRP A 1 169 ? -13.980 5.801 -11.248 1.00 35.53 169 TRP A N 1
ATOM 1264 C CA . TRP A 1 169 ? -13.677 4.377 -11.127 1.00 35.53 169 TRP A CA 1
ATOM 1265 C C . TRP A 1 169 ? -14.927 3.598 -10.681 1.00 35.53 169 TRP A C 1
ATOM 1267 O O . TRP A 1 169 ? -15.552 3.991 -9.693 1.00 35.53 169 TRP A O 1
ATOM 1277 N N . PRO A 1 170 ? -15.309 2.502 -11.362 1.00 27.38 170 PRO A N 1
ATOM 1278 C CA . PRO A 1 170 ? -16.392 1.647 -10.897 1.00 27.38 170 PRO A CA 1
ATOM 1279 C C . PRO A 1 170 ? -15.903 0.796 -9.718 1.00 27.38 170 PRO A C 1
ATOM 1281 O O . PRO A 1 170 ? -15.110 -0.127 -9.909 1.00 27.38 170 PRO A O 1
ATOM 1284 N N . SER A 1 171 ? -16.384 1.089 -8.506 1.00 35.72 171 SER A N 1
ATOM 1285 C CA . SER A 1 171 ? -16.075 0.310 -7.300 1.00 35.72 171 SER A CA 1
ATOM 1286 C C . SER A 1 171 ? -16.474 -1.156 -7.478 1.00 35.72 171 SER A C 1
ATOM 1288 O O . SER A 1 171 ? -17.655 -1.505 -7.471 1.00 35.72 171 SER A O 1
ATOM 1290 N N . ALA A 1 172 ? -15.475 -2.024 -7.622 1.00 29.67 172 ALA A N 1
ATOM 1291 C CA . ALA A 1 172 ? -15.638 -3.468 -7.599 1.00 29.67 172 ALA A CA 1
ATOM 1292 C C . ALA A 1 172 ? -15.258 -3.975 -6.204 1.00 29.67 172 ALA A C 1
ATOM 1294 O O . ALA A 1 172 ? -14.079 -4.021 -5.863 1.00 29.67 172 ALA A O 1
ATOM 1295 N N . GLY A 1 173 ? -16.256 -4.367 -5.407 1.00 31.97 173 GLY A N 1
ATOM 1296 C CA . GLY A 1 173 ? -16.006 -5.095 -4.162 1.00 31.97 173 GLY A CA 1
ATOM 1297 C C . GLY A 1 173 ? -15.280 -6.429 -4.415 1.00 31.97 173 GLY A C 1
ATOM 1298 O O . GLY A 1 173 ? -15.295 -6.929 -5.547 1.00 31.97 173 GLY A O 1
ATOM 1299 N N . PRO A 1 174 ? -14.648 -7.019 -3.383 1.00 34.41 174 PRO A N 1
ATOM 1300 C CA . PRO A 1 174 ? -13.917 -8.276 -3.521 1.00 34.41 174 PRO A CA 1
ATOM 1301 C C . PRO A 1 174 ? -14.832 -9.413 -4.018 1.00 34.41 174 PRO A C 1
ATOM 1303 O O . PRO A 1 174 ? -16.021 -9.436 -3.680 1.00 34.41 174 PRO A O 1
ATOM 1306 N N . PRO A 1 175 ? -14.309 -10.361 -4.819 1.00 32.75 175 PRO A N 1
ATOM 1307 C CA . PRO A 1 175 ? -15.112 -11.426 -5.411 1.00 32.75 175 PRO A CA 1
ATOM 1308 C C . PRO A 1 175 ? -15.690 -12.366 -4.342 1.00 32.75 175 PRO A C 1
ATOM 1310 O O . PRO A 1 175 ? -14.977 -12.868 -3.476 1.00 32.75 175 PRO A O 1
ATOM 1313 N N . GLY A 1 176 ? -16.999 -12.618 -4.419 1.00 33.81 176 GLY A N 1
ATOM 1314 C CA . GLY A 1 176 ? -17.690 -13.580 -3.559 1.00 33.81 176 GLY A CA 1
ATOM 1315 C C . GLY A 1 176 ? -17.516 -15.025 -4.038 1.00 33.81 176 GLY A C 1
ATOM 1316 O O . GLY A 1 176 ? -17.501 -15.289 -5.240 1.00 33.81 176 GLY A O 1
ATOM 1317 N N . ALA A 1 177 ? -17.420 -15.964 -3.094 1.00 31.95 177 ALA A N 1
ATOM 1318 C CA . ALA A 1 177 ? -17.293 -17.393 -3.379 1.00 31.95 177 ALA A CA 1
ATOM 1319 C C . ALA A 1 177 ? -18.556 -17.984 -4.061 1.00 31.95 177 ALA A C 1
ATOM 1321 O O . ALA A 1 177 ? -19.670 -17.510 -3.815 1.00 31.95 177 ALA A O 1
ATOM 1322 N N . PRO A 1 178 ? -18.420 -19.030 -4.903 1.00 33.66 178 PRO A N 1
ATOM 1323 C CA . PRO A 1 178 ? -19.530 -19.577 -5.683 1.00 33.66 178 PRO A CA 1
ATOM 1324 C C . PRO A 1 178 ? -20.527 -20.378 -4.829 1.00 33.66 178 PRO A C 1
ATOM 1326 O O . PRO A 1 178 ? -20.180 -21.376 -4.199 1.00 33.66 178 PRO A O 1
ATOM 1329 N N . GLY A 1 179 ? -21.800 -19.974 -4.855 1.00 31.22 179 GLY A N 1
ATOM 1330 C CA . GLY A 1 179 ? -22.896 -20.690 -4.194 1.00 31.22 179 GLY A CA 1
ATOM 1331 C C . GLY A 1 179 ? -23.404 -21.896 -4.997 1.00 31.22 179 GLY A C 1
ATOM 1332 O O . GLY A 1 179 ? -23.591 -21.814 -6.211 1.00 31.22 179 GLY A O 1
ATOM 1333 N N . ALA A 1 180 ? -23.677 -23.013 -4.315 1.00 30.41 180 ALA A N 1
ATOM 1334 C CA . ALA A 1 180 ? -24.243 -24.215 -4.931 1.00 30.41 180 ALA A CA 1
ATOM 1335 C C . ALA A 1 180 ? -25.684 -23.986 -5.437 1.00 30.41 180 ALA A C 1
ATOM 1337 O O . ALA A 1 180 ? -26.514 -23.389 -4.751 1.00 30.41 180 ALA A O 1
ATOM 1338 N N . GLY A 1 181 ? -25.987 -24.464 -6.647 1.00 28.17 181 GLY A N 1
ATOM 1339 C CA . GLY A 1 181 ? -27.212 -24.101 -7.368 1.00 28.17 181 GLY A CA 1
ATOM 1340 C C . GLY A 1 181 ? -28.445 -24.977 -7.107 1.00 28.17 181 GLY A C 1
ATOM 1341 O O . GLY A 1 181 ? -28.350 -26.144 -6.725 1.00 28.17 181 GLY A O 1
ATOM 1342 N N . ARG A 1 182 ? -29.627 -24.424 -7.419 1.00 31.95 182 ARG A N 1
ATOM 1343 C CA . ARG A 1 182 ? -30.873 -25.179 -7.647 1.00 31.95 182 ARG A CA 1
ATOM 1344 C C . ARG A 1 182 ? -31.863 -24.389 -8.514 1.00 31.95 182 ARG A C 1
ATOM 1346 O O . ARG A 1 182 ? -32.201 -23.258 -8.186 1.00 31.95 182 ARG A O 1
ATOM 1353 N N . GLY A 1 183 ? -32.351 -25.007 -9.591 1.00 28.52 183 GLY A N 1
ATOM 1354 C CA . GLY A 1 183 ? -33.621 -24.641 -10.243 1.00 28.52 183 GLY A CA 1
ATOM 1355 C C . GLY A 1 183 ? -34.795 -25.480 -9.692 1.00 28.52 183 GLY A C 1
ATOM 1356 O O . GLY A 1 183 ? -34.561 -26.223 -8.732 1.00 28.52 183 GLY A O 1
ATOM 1357 N N . PRO A 1 184 ? -36.011 -25.454 -10.298 1.00 38.56 184 PRO A N 1
ATOM 1358 C CA . PRO A 1 184 ? -36.303 -24.924 -11.642 1.00 38.56 184 PRO A CA 1
ATOM 1359 C C . PRO A 1 184 ? -37.601 -24.081 -11.840 1.00 38.56 184 PRO A C 1
ATOM 1361 O O . PRO A 1 184 ? -38.638 -24.343 -11.243 1.00 38.56 184 PRO A O 1
ATOM 1364 N N . GLN A 1 185 ? -37.539 -23.204 -12.855 1.00 32.84 185 GLN A N 1
ATOM 1365 C CA . GLN A 1 185 ? -38.600 -22.814 -13.821 1.00 32.84 185 GLN A CA 1
ATOM 1366 C C . GLN A 1 185 ? -39.866 -21.992 -13.410 1.00 32.84 185 GLN A C 1
ATOM 1368 O O . GLN A 1 185 ? -40.171 -21.864 -12.228 1.00 32.84 185 GLN A O 1
ATOM 1373 N N . PRO A 1 186 ? -40.565 -21.349 -14.393 1.00 42.91 186 PRO A N 1
ATOM 1374 C CA . PRO A 1 186 ? -41.456 -20.196 -14.157 1.00 42.91 186 PRO A CA 1
ATOM 1375 C C . PRO A 1 186 ? -42.891 -20.317 -14.747 1.00 42.91 186 PRO A C 1
ATOM 1377 O O . PRO A 1 186 ? -43.204 -21.274 -15.457 1.00 42.91 186 PRO A O 1
ATOM 1380 N N . PRO A 1 187 ? -43.724 -19.267 -14.592 1.00 37.59 187 PRO A N 1
ATOM 1381 C CA . PRO A 1 187 ? -44.759 -18.864 -15.554 1.00 37.59 187 PRO A CA 1
ATOM 1382 C C . PRO A 1 187 ? -44.444 -17.506 -16.233 1.00 37.59 187 PRO A C 1
ATOM 1384 O O . PRO A 1 187 ? -43.669 -16.705 -15.713 1.00 37.59 187 PRO A O 1
ATOM 1387 N N . GLY A 1 188 ? -45.046 -17.240 -17.401 1.00 37.47 188 GLY A N 1
ATOM 1388 C CA . GLY A 1 188 ? -44.812 -16.030 -18.217 1.00 37.47 188 GLY A CA 1
ATOM 1389 C C . GLY A 1 188 ? -45.915 -14.947 -18.156 1.00 37.47 188 GLY A C 1
ATOM 1390 O O . GLY A 1 188 ? -46.934 -15.144 -17.495 1.00 37.47 188 GLY A O 1
ATOM 1391 N N . PRO A 1 189 ? -45.727 -13.805 -18.854 1.00 38.75 189 PRO A N 1
ATOM 1392 C CA . PRO A 1 189 ? -46.676 -12.679 -18.912 1.00 38.75 189 PRO A CA 1
ATOM 1393 C C . PRO A 1 189 ? -47.817 -12.936 -19.924 1.00 38.75 189 PRO A C 1
ATOM 1395 O O . PRO A 1 189 ? -47.617 -13.697 -20.874 1.00 38.75 189 PRO A O 1
ATOM 1398 N N . PRO A 1 190 ? -49.005 -12.306 -19.771 1.00 40.03 190 PRO A N 1
ATOM 1399 C CA . PRO A 1 190 ? -49.207 -10.976 -20.379 1.00 40.03 190 PRO A CA 1
ATOM 1400 C C . PRO A 1 190 ? -50.159 -10.024 -19.614 1.00 40.03 190 PRO A C 1
ATOM 1402 O O . PRO A 1 190 ? -51.000 -10.453 -18.829 1.00 40.03 190 PRO A O 1
ATOM 1405 N N . GLY A 1 191 ? -50.106 -8.721 -19.927 1.00 31.78 191 GLY A N 1
ATOM 1406 C CA . GLY A 1 191 ? -51.149 -7.764 -19.522 1.00 31.78 191 GLY A CA 1
ATOM 1407 C C . GLY A 1 191 ? -50.716 -6.296 -19.544 1.00 31.78 191 GLY A C 1
ATOM 1408 O O . GLY A 1 191 ? -50.175 -5.805 -18.561 1.00 31.78 191 GLY A O 1
ATOM 1409 N N . ALA A 1 192 ? -50.995 -5.578 -20.637 1.00 40.78 192 ALA A N 1
ATOM 1410 C CA . ALA A 1 192 ? -50.764 -4.134 -20.739 1.00 40.78 192 ALA A CA 1
ATOM 1411 C C . ALA A 1 192 ? -51.969 -3.417 -21.371 1.00 40.78 192 ALA A C 1
ATOM 1413 O O . ALA A 1 192 ? -52.337 -3.729 -22.505 1.00 40.78 192 ALA A O 1
ATOM 1414 N N . PRO A 1 193 ? -52.574 -2.452 -20.655 1.00 37.91 193 PRO A N 1
ATOM 1415 C CA . PRO A 1 193 ? -53.347 -1.397 -21.306 1.00 37.91 193 PRO A CA 1
ATOM 1416 C C . PRO A 1 193 ? -53.135 0.008 -20.700 1.00 37.91 193 PRO A C 1
ATOM 1418 O O . PRO A 1 193 ? -53.255 0.203 -19.495 1.00 37.91 193 PRO A O 1
ATOM 1421 N N . GLY A 1 194 ? -52.971 1.011 -21.571 1.00 33.59 194 GLY A N 1
ATOM 1422 C CA . GLY A 1 194 ? -53.270 2.420 -21.265 1.00 33.59 194 GLY A CA 1
ATOM 1423 C C . GLY A 1 194 ? -52.109 3.289 -20.763 1.00 33.59 194 GLY A C 1
ATOM 1424 O O . GLY A 1 194 ? -51.582 3.088 -19.675 1.00 33.59 194 GLY A O 1
ATOM 1425 N N . ALA A 1 195 ? -51.790 4.338 -21.526 1.00 42.44 195 ALA A N 1
ATOM 1426 C CA . ALA A 1 195 ? -50.921 5.438 -21.107 1.00 42.44 195 ALA A CA 1
ATOM 1427 C C . ALA A 1 195 ? -51.737 6.742 -20.973 1.00 42.44 195 ALA A C 1
ATOM 1429 O O . ALA A 1 195 ? -52.382 7.139 -21.947 1.00 42.44 195 ALA A O 1
ATOM 1430 N N . PRO A 1 196 ? -51.710 7.430 -19.817 1.00 42.84 196 PRO A N 1
ATOM 1431 C CA . PRO A 1 196 ? -52.187 8.808 -19.676 1.00 42.84 196 PRO A CA 1
ATOM 1432 C C . PRO A 1 196 ? -51.044 9.827 -19.840 1.00 42.84 196 PRO A C 1
ATOM 1434 O O . PRO A 1 196 ? -49.922 9.593 -19.395 1.00 42.84 196 PRO A O 1
ATOM 1437 N N . GLN A 1 197 ? -51.332 10.984 -20.440 1.00 44.34 197 GLN A N 1
ATOM 1438 C CA . GLN A 1 197 ? -50.385 12.103 -20.569 1.00 44.34 197 GLN A CA 1
ATOM 1439 C C . GLN A 1 197 ? -50.334 12.970 -19.287 1.00 44.34 197 GLN A C 1
ATOM 1441 O O . GLN A 1 197 ? -51.322 13.022 -18.551 1.00 44.34 197 GLN A O 1
ATOM 1446 N N . PRO A 1 198 ? -49.215 13.671 -19.008 1.00 43.84 198 PRO A N 1
ATOM 1447 C CA . PRO A 1 198 ? -49.062 14.478 -17.796 1.00 43.84 198 PRO A CA 1
ATOM 1448 C C . PRO A 1 198 ? -49.850 15.807 -17.846 1.00 43.84 198 PRO A C 1
ATOM 1450 O O . PRO A 1 198 ? -49.839 16.483 -18.878 1.00 43.84 198 PRO A O 1
ATOM 1453 N N . PRO A 1 199 ? -50.471 16.245 -16.732 1.00 51.88 199 PRO A N 1
ATOM 1454 C CA . PRO A 1 199 ? -50.983 17.610 -16.577 1.00 51.88 199 PRO A CA 1
ATOM 1455 C C . PRO A 1 199 ? -49.860 18.662 -16.532 1.00 51.88 199 PRO A C 1
ATOM 1457 O O . PRO A 1 199 ? -48.784 18.409 -15.991 1.00 51.88 199 PRO A O 1
ATOM 1460 N N . GLY A 1 200 ? -50.120 19.858 -17.072 1.00 42.22 200 GLY A N 1
ATOM 1461 C CA . GLY A 1 200 ? -49.171 20.981 -17.083 1.00 42.22 200 GLY A CA 1
ATOM 1462 C C . GLY A 1 200 ? -49.202 21.868 -15.820 1.00 42.22 200 GLY A C 1
ATOM 1463 O O . GLY A 1 200 ? -50.157 21.801 -15.043 1.00 42.22 200 GLY A O 1
ATOM 1464 N N . PRO A 1 201 ? -48.181 22.723 -15.612 1.00 45.19 201 PRO A N 1
ATOM 1465 C CA . PRO A 1 201 ? -48.053 23.567 -14.420 1.00 45.19 201 PRO A CA 1
ATOM 1466 C C . PRO A 1 201 ? -48.898 24.862 -14.485 1.00 45.19 201 PRO A C 1
ATOM 1468 O O . PRO A 1 201 ? -48.846 25.573 -15.491 1.00 45.19 201 PRO A O 1
ATOM 1471 N N . PRO A 1 202 ? -49.617 25.239 -13.408 1.00 47.12 202 PRO A N 1
ATOM 1472 C CA . PRO A 1 202 ? -50.203 26.575 -13.252 1.00 47.12 202 PRO A CA 1
ATOM 1473 C C . PRO A 1 202 ? -49.138 27.662 -13.009 1.00 47.12 202 PRO A C 1
ATOM 1475 O O . PRO A 1 202 ? -48.136 27.423 -12.338 1.00 47.12 202 PRO A O 1
ATOM 1478 N N . GLY A 1 203 ? -49.354 28.856 -13.569 1.00 35.22 203 GLY A N 1
ATOM 1479 C CA . GLY A 1 203 ? -48.331 29.906 -13.678 1.00 35.22 203 GLY A CA 1
ATOM 1480 C C . GLY A 1 203 ? -48.227 30.912 -12.522 1.00 35.22 203 GLY A C 1
ATOM 1481 O O . GLY A 1 203 ? -49.039 30.943 -11.599 1.00 35.22 203 GLY A O 1
ATOM 1482 N N . VAL A 1 204 ? -47.222 31.786 -12.641 1.00 43.81 204 VAL A N 1
ATOM 1483 C CA . VAL A 1 204 ? -46.933 32.923 -11.748 1.00 43.81 204 VAL A CA 1
ATOM 1484 C C . VAL A 1 204 ? -47.347 34.268 -12.375 1.00 43.81 204 VAL A C 1
ATOM 1486 O O . VAL A 1 204 ? -47.254 34.417 -13.595 1.00 43.81 204 VAL A O 1
ATOM 1489 N N . PRO A 1 205 ? -47.728 35.279 -11.572 1.00 36.69 205 PRO A N 1
ATOM 1490 C CA . PRO A 1 205 ? -47.758 36.691 -11.974 1.00 36.69 205 PRO A CA 1
ATOM 1491 C C . PRO A 1 205 ? -46.700 37.521 -11.208 1.00 36.69 205 PRO A C 1
ATOM 1493 O O . PRO A 1 205 ? -46.513 37.317 -10.013 1.00 36.69 205 PRO A O 1
ATOM 1496 N N . GLY A 1 206 ? -45.990 38.498 -11.782 1.00 27.89 206 GLY A N 1
ATOM 1497 C CA . GLY A 1 206 ? -45.826 38.944 -13.178 1.00 27.89 206 GLY A CA 1
ATOM 1498 C C . GLY A 1 206 ? -44.421 39.575 -13.332 1.00 27.89 206 GLY A C 1
ATOM 1499 O O . GLY A 1 206 ? -43.745 39.781 -12.332 1.00 27.89 206 GLY A O 1
ATOM 1500 N N . GLY A 1 207 ? -43.859 39.751 -14.533 1.00 30.06 207 GLY A N 1
ATOM 1501 C CA . GLY A 1 207 ? -44.084 40.929 -15.395 1.00 30.06 207 GLY A CA 1
ATOM 1502 C C . GLY A 1 207 ? -42.969 41.983 -15.180 1.00 30.06 207 GLY A C 1
ATOM 1503 O O . GLY A 1 207 ? -42.665 42.297 -14.039 1.00 30.06 207 GLY A O 1
ATOM 1504 N N . SER A 1 208 ? -42.291 42.556 -16.182 1.00 28.52 208 SER A N 1
ATOM 1505 C CA . SER A 1 208 ? -42.465 42.501 -17.647 1.00 28.52 208 SER A CA 1
ATOM 1506 C C . SER A 1 208 ? -41.156 42.858 -18.384 1.00 28.52 208 SER A C 1
ATOM 1508 O O . SER A 1 208 ? -40.327 43.554 -17.814 1.00 28.52 208 SER A O 1
ATOM 1510 N N . SER A 1 209 ? -41.046 42.473 -19.671 1.00 29.47 209 SER A N 1
ATOM 1511 C CA . SER A 1 209 ? -40.198 43.058 -20.753 1.00 29.47 209 SER A CA 1
ATOM 1512 C C . SER A 1 209 ? -38.677 43.282 -20.537 1.00 29.47 209 SER A C 1
ATOM 1514 O O . SER A 1 209 ? -38.282 43.999 -19.632 1.00 29.47 209 SER A O 1
ATOM 1516 N N . GLY A 1 210 ? -37.764 42.852 -21.424 1.00 28.14 210 GLY A N 1
ATOM 1517 C CA . GLY A 1 210 ? -37.904 42.015 -22.630 1.00 28.14 210 GLY A CA 1
ATOM 1518 C C . GLY A 1 210 ? -36.818 42.263 -23.703 1.00 28.14 210 GLY A C 1
ATOM 1519 O O . GLY A 1 210 ? -36.351 43.386 -23.853 1.00 28.14 210 GLY A O 1
ATOM 1520 N N . GLY A 1 211 ? -36.494 41.230 -24.499 1.00 27.64 211 GLY A N 1
ATOM 1521 C CA . GLY A 1 211 ? -35.662 41.309 -25.720 1.00 27.64 211 GLY A CA 1
ATOM 1522 C C . GLY A 1 211 ? -34.150 41.061 -25.540 1.00 27.64 211 GLY A C 1
ATOM 1523 O O . GLY A 1 211 ? -33.594 41.380 -24.497 1.00 27.64 211 GLY A O 1
ATOM 1524 N N . GLY A 1 212 ? -33.480 40.515 -26.571 1.00 27.91 212 GLY A N 1
ATOM 1525 C CA . GLY A 1 212 ? -32.002 40.428 -26.641 1.00 27.91 212 GLY A CA 1
ATOM 1526 C C . GLY A 1 212 ? -31.429 39.075 -27.098 1.00 27.91 212 GLY A C 1
ATOM 1527 O O . GLY A 1 212 ? -31.067 38.238 -26.283 1.00 27.91 212 GLY A O 1
ATOM 1528 N N . ALA A 1 213 ? -31.338 38.860 -28.409 1.00 32.50 213 ALA A N 1
ATOM 1529 C CA . ALA A 1 213 ? -30.890 37.619 -29.046 1.00 32.50 213 ALA A CA 1
ATOM 1530 C C . ALA A 1 213 ? -29.364 37.327 -29.003 1.00 32.50 213 ALA A C 1
ATOM 1532 O O . ALA A 1 213 ? -28.574 38.185 -29.368 1.00 32.50 213 ALA A O 1
ATOM 1533 N N . HIS A 1 214 ? -29.036 36.050 -28.740 1.00 28.38 214 HIS A N 1
ATOM 1534 C CA . HIS A 1 214 ? -28.007 35.187 -29.371 1.00 28.38 214 HIS A CA 1
ATOM 1535 C C . HIS A 1 214 ? -26.492 35.542 -29.443 1.00 28.38 214 HIS A C 1
ATOM 1537 O O . HIS A 1 214 ? -26.063 36.681 -29.561 1.00 28.38 214 HIS A O 1
ATOM 1543 N N . TYR A 1 215 ? -25.730 34.441 -29.585 1.00 29.17 215 TYR A N 1
ATOM 1544 C CA . TYR A 1 215 ? -24.343 34.270 -30.062 1.00 29.17 215 TYR A CA 1
ATOM 1545 C C . TYR A 1 215 ? -23.185 34.368 -29.059 1.00 29.17 215 TYR A C 1
ATOM 1547 O O . TYR A 1 215 ? -23.250 35.017 -28.022 1.00 29.17 215 TYR A O 1
ATOM 1555 N N . ALA A 1 216 ? -22.126 33.622 -29.388 1.00 30.83 216 ALA A N 1
ATOM 1556 C CA . ALA A 1 216 ? -20.932 33.399 -28.584 1.00 30.83 216 ALA A CA 1
ATOM 1557 C C . ALA A 1 216 ? -19.679 33.623 -29.439 1.00 30.83 216 ALA A C 1
ATOM 1559 O O . ALA A 1 216 ? -19.670 33.245 -30.612 1.00 30.83 216 ALA A O 1
ATOM 1560 N N . ALA A 1 217 ? -18.618 34.172 -28.843 1.00 25.62 217 ALA A N 1
ATOM 1561 C CA . ALA A 1 217 ? -17.279 34.146 -29.420 1.00 25.62 217 ALA A CA 1
ATOM 1562 C C . ALA A 1 217 ? -16.173 34.251 -28.355 1.00 25.62 217 ALA A C 1
ATOM 1564 O O . ALA A 1 217 ? -16.251 35.002 -27.389 1.00 25.62 217 ALA A O 1
ATOM 1565 N N . THR A 1 218 ? -15.151 33.453 -28.623 1.00 29.53 218 THR A N 1
ATOM 1566 C CA . THR A 1 218 ? -13.775 33.342 -28.129 1.00 29.53 218 THR A CA 1
ATOM 1567 C C . THR A 1 218 ? -13.013 34.652 -27.822 1.00 29.53 218 THR A C 1
ATOM 1569 O O . THR A 1 218 ? -13.255 35.676 -28.447 1.00 29.53 218 THR A O 1
ATOM 1572 N N . MET A 1 219 ? -11.946 34.496 -27.019 1.00 30.91 219 MET A N 1
ATOM 1573 C CA . MET A 1 219 ? -10.682 35.269 -26.945 1.00 30.91 219 MET A CA 1
ATOM 1574 C C . MET A 1 219 ? -10.414 36.217 -25.755 1.00 30.91 219 MET A C 1
ATOM 1576 O O . MET A 1 219 ? -11.085 37.212 -25.521 1.00 30.91 219 MET A O 1
ATOM 1580 N N . LEU A 1 220 ? -9.316 35.852 -25.082 1.00 32.44 220 LEU A N 1
ATOM 1581 C CA . LEU A 1 220 ? -8.258 36.615 -24.403 1.00 32.44 220 LEU A CA 1
ATOM 1582 C C . LEU A 1 220 ? -8.157 38.152 -24.555 1.00 32.44 220 LEU A C 1
ATOM 1584 O O . LEU A 1 220 ? -8.346 38.701 -25.636 1.00 32.44 220 LEU A O 1
ATOM 1588 N N . ALA A 1 221 ? -7.539 38.716 -23.502 1.00 27.28 221 ALA A N 1
ATOM 1589 C CA . ALA A 1 221 ? -6.688 39.919 -23.426 1.00 27.28 221 ALA A CA 1
ATOM 1590 C C . ALA A 1 221 ? -7.277 41.213 -22.817 1.00 27.28 221 ALA A C 1
ATOM 1592 O O . ALA A 1 221 ? -8.479 41.455 -22.802 1.00 27.28 221 ALA A O 1
ATOM 1593 N N . ASP A 1 222 ? -6.348 42.002 -22.260 1.00 35.31 222 ASP A N 1
ATOM 1594 C CA . ASP A 1 222 ? -6.502 43.315 -21.609 1.00 35.31 222 ASP A CA 1
ATOM 1595 C C . ASP A 1 222 ? -7.201 44.340 -22.530 1.00 35.31 222 ASP A C 1
ATOM 1597 O O . ASP A 1 222 ? -7.057 44.257 -23.755 1.00 35.31 222 ASP A O 1
ATOM 1601 N N . PRO A 1 223 ? -7.873 45.371 -21.979 1.00 32.72 223 PRO A N 1
ATOM 1602 C CA . PRO A 1 223 ? -7.183 46.660 -22.061 1.00 32.72 223 PRO A CA 1
ATOM 1603 C C . PRO A 1 223 ? -7.404 47.631 -20.890 1.00 32.72 223 PRO A C 1
ATOM 1605 O O . PRO A 1 223 ? -8.500 48.123 -20.611 1.00 32.72 223 PRO A O 1
ATOM 1608 N N . SER A 1 224 ? -6.285 48.090 -20.351 1.00 29.00 224 SER A N 1
ATOM 1609 C CA . SER A 1 224 ? -6.149 49.345 -19.625 1.00 29.00 224 SER A CA 1
ATOM 1610 C C . SER A 1 224 ? -6.260 50.555 -20.571 1.00 29.00 224 SER A C 1
ATOM 1612 O O . SER A 1 224 ? -5.267 50.911 -21.208 1.00 29.00 224 SER A O 1
ATOM 1614 N N . GLN A 1 225 ? -7.430 51.218 -20.635 1.00 32.56 225 GLN A N 1
ATOM 1615 C CA . GLN A 1 225 ? -7.568 52.694 -20.741 1.00 32.56 225 GLN A CA 1
ATOM 1616 C C . GLN A 1 225 ? -9.012 53.194 -20.938 1.00 32.56 225 GLN A C 1
ATOM 1618 O O . GLN A 1 225 ? -9.637 52.923 -21.958 1.00 32.56 225 GLN A O 1
ATOM 1623 N N . LEU A 1 226 ? -9.452 54.097 -20.054 1.00 30.92 226 LEU A N 1
ATOM 1624 C CA . LEU A 1 226 ? -10.219 55.296 -20.423 1.00 30.92 226 LEU A CA 1
ATOM 1625 C C . LEU A 1 226 ? -10.003 56.378 -19.349 1.00 30.92 226 LEU A C 1
ATOM 1627 O O . LEU A 1 226 ? -10.206 56.133 -18.162 1.00 30.92 226 LEU A O 1
ATOM 1631 N N . GLY A 1 227 ? -9.561 57.568 -19.762 1.00 28.88 227 GLY A N 1
ATOM 1632 C CA . GLY A 1 227 ? -9.496 58.765 -18.911 1.00 28.88 227 GLY A CA 1
ATOM 1633 C C . GLY A 1 227 ? -10.702 59.691 -19.140 1.00 28.88 227 GLY A C 1
ATOM 1634 O O . GLY A 1 227 ? -11.525 59.423 -20.007 1.00 28.88 227 GLY A O 1
ATOM 1635 N N . ALA A 1 228 ? -10.846 60.819 -18.441 1.00 29.27 228 ALA A N 1
ATOM 1636 C CA . ALA A 1 228 ? -10.003 61.393 -17.386 1.00 29.27 228 ALA A CA 1
ATOM 1637 C C . ALA A 1 228 ? -10.806 62.419 -16.552 1.00 29.27 228 ALA A C 1
ATOM 1639 O O . ALA A 1 228 ? -11.794 62.964 -17.041 1.00 29.27 228 ALA A O 1
ATOM 1640 N N . GLY A 1 229 ? -10.349 62.762 -15.338 1.00 27.55 229 GLY A N 1
ATOM 1641 C CA . GLY A 1 229 ? -10.911 63.898 -14.590 1.00 27.55 229 GLY A CA 1
ATOM 1642 C C . GLY A 1 229 ? -10.460 64.033 -13.129 1.00 27.55 229 GLY A C 1
ATOM 1643 O O . GLY A 1 229 ? -11.014 63.377 -12.260 1.00 27.55 229 GLY A O 1
ATOM 1644 N N . GLY A 1 230 ? -9.529 64.955 -12.850 1.00 29.97 230 GLY A N 1
ATOM 1645 C CA . GLY A 1 230 ? -9.294 65.493 -11.496 1.00 29.97 230 GLY A CA 1
ATOM 1646 C C . GLY A 1 230 ? -8.219 64.804 -10.633 1.00 29.97 230 GLY A C 1
ATOM 1647 O O . GLY A 1 230 ? -8.379 63.686 -10.161 1.00 29.97 230 GLY A O 1
ATOM 1648 N N . ARG A 1 231 ? -7.131 65.535 -10.360 1.00 32.72 231 ARG A N 1
ATOM 1649 C CA . ARG A 1 231 ? -6.178 65.320 -9.242 1.00 32.72 231 ARG A CA 1
ATOM 1650 C C . ARG A 1 231 ? -6.696 66.075 -7.986 1.00 32.72 231 ARG A C 1
ATOM 1652 O O . ARG A 1 231 ? -7.510 66.974 -8.202 1.00 32.72 231 ARG A O 1
ATOM 1659 N N . PRO A 1 232 ? -6.236 65.816 -6.729 1.00 36.81 232 PRO A N 1
ATOM 1660 C CA . PRO A 1 232 ? -4.844 65.459 -6.393 1.00 36.81 232 PRO A CA 1
ATOM 1661 C C . PRO A 1 232 ? -4.565 64.483 -5.218 1.00 36.81 232 PRO A C 1
ATOM 1663 O O . PRO A 1 232 ? -5.347 64.340 -4.291 1.00 36.81 232 PRO A O 1
ATOM 1666 N N . GLY A 1 233 ? -3.330 63.956 -5.205 1.00 32.88 233 GLY A N 1
ATOM 1667 C CA . GLY A 1 233 ? -2.522 63.769 -3.985 1.00 32.88 233 GLY A CA 1
ATOM 1668 C C . GLY A 1 233 ? -2.827 62.577 -3.065 1.00 32.88 233 GLY A C 1
ATOM 1669 O O . GLY A 1 233 ? -3.611 62.701 -2.133 1.00 32.88 233 GLY A O 1
ATOM 1670 N N . ALA A 1 234 ? -2.077 61.480 -3.226 1.00 36.56 234 ALA A N 1
ATOM 1671 C CA . ALA A 1 234 ? -1.947 60.408 -2.229 1.00 36.56 234 ALA A CA 1
ATOM 1672 C C . ALA A 1 234 ? -0.461 59.989 -2.072 1.00 36.56 234 ALA A C 1
ATOM 1674 O O . ALA A 1 234 ? 0.312 60.217 -3.008 1.00 36.56 234 ALA A O 1
ATOM 1675 N N . PRO A 1 235 ? -0.025 59.431 -0.920 1.00 38.84 235 PRO A N 1
ATOM 1676 C CA . PRO A 1 235 ? 1.398 59.268 -0.594 1.00 38.84 235 PRO A CA 1
ATOM 1677 C C . PRO A 1 235 ? 2.008 57.949 -1.099 1.00 38.84 235 PRO A C 1
ATOM 1679 O O . PRO A 1 235 ? 1.306 56.960 -1.297 1.00 38.84 235 PRO A O 1
ATOM 1682 N N . GLN A 1 236 ? 3.338 57.915 -1.230 1.00 45.06 236 GLN A N 1
ATOM 1683 C CA . GLN A 1 236 ? 4.109 56.692 -1.500 1.00 45.06 236 GLN A CA 1
ATOM 1684 C C . GLN A 1 236 ? 4.558 56.008 -0.191 1.00 45.06 236 GLN A C 1
ATOM 1686 O O . GLN A 1 236 ? 4.893 56.713 0.765 1.00 45.06 236 GLN A O 1
ATOM 1691 N N . PRO A 1 237 ? 4.626 54.663 -0.134 1.00 45.84 237 PRO A N 1
ATOM 1692 C CA . PRO A 1 237 ? 5.248 53.942 0.978 1.00 45.84 237 PRO A CA 1
ATOM 1693 C C . PRO A 1 237 ? 6.795 54.016 0.927 1.00 45.84 237 PRO A C 1
ATOM 1695 O O . PRO A 1 237 ? 7.353 54.240 -0.151 1.00 45.84 237 PRO A O 1
ATOM 1698 N N . PRO A 1 238 ? 7.513 53.825 2.056 1.00 48.09 238 PRO A N 1
ATOM 1699 C CA . PRO A 1 238 ? 8.971 53.990 2.114 1.00 48.09 238 PRO A CA 1
ATOM 1700 C C . PRO A 1 238 ? 9.771 52.852 1.459 1.00 48.09 238 PRO A C 1
ATOM 1702 O O . PRO A 1 238 ? 9.341 51.700 1.446 1.00 48.09 238 PRO A O 1
ATOM 1705 N N . GLY A 1 239 ? 10.982 53.171 0.988 1.00 47.72 239 GLY A N 1
ATOM 1706 C CA . GLY A 1 239 ? 11.988 52.189 0.562 1.00 47.72 239 GLY A CA 1
ATOM 1707 C C . GLY A 1 239 ? 12.855 51.649 1.718 1.00 47.72 239 GLY A C 1
ATOM 1708 O O . GLY A 1 239 ? 12.818 52.198 2.822 1.00 47.72 239 GLY A O 1
ATOM 1709 N N . PRO A 1 240 ? 13.647 50.584 1.484 1.00 45.62 240 PRO A N 1
ATOM 1710 C CA . PRO A 1 240 ? 14.467 49.941 2.514 1.00 45.62 240 PRO A CA 1
ATOM 1711 C C . PRO A 1 240 ? 15.696 50.787 2.928 1.00 45.62 240 PRO A C 1
ATOM 1713 O O . PRO A 1 240 ? 16.312 51.419 2.067 1.00 45.62 240 PRO A O 1
ATOM 1716 N N . PRO A 1 241 ? 16.108 50.778 4.214 1.00 48.88 241 PRO A N 1
ATOM 1717 C CA . PRO A 1 241 ? 17.327 51.457 4.669 1.00 48.88 241 PRO A CA 1
ATOM 1718 C C . PRO A 1 241 ? 18.626 50.822 4.142 1.00 48.88 241 PRO A C 1
ATOM 1720 O O . PRO A 1 241 ? 18.749 49.600 4.074 1.00 48.88 241 PRO A O 1
ATOM 1723 N N . GLY A 1 242 ? 19.623 51.658 3.833 1.00 36.38 242 GLY A N 1
ATOM 1724 C CA . GLY A 1 242 ? 20.988 51.232 3.491 1.00 36.38 242 GLY A CA 1
ATOM 1725 C C . GLY A 1 242 ? 21.903 51.056 4.714 1.00 36.38 242 GLY A C 1
ATOM 1726 O O . GLY A 1 242 ? 21.631 51.590 5.789 1.00 36.38 242 GLY A O 1
ATOM 1727 N N . ALA A 1 243 ? 23.008 50.324 4.543 1.00 40.00 243 ALA A N 1
ATOM 1728 C CA . ALA A 1 243 ? 23.948 49.984 5.616 1.00 40.00 243 ALA A CA 1
ATOM 1729 C C . ALA A 1 243 ? 25.015 51.078 5.887 1.00 40.00 243 ALA A C 1
ATOM 1731 O O . ALA A 1 243 ? 25.681 51.513 4.945 1.00 40.00 243 ALA A O 1
ATOM 1732 N N . PRO A 1 244 ? 25.253 51.473 7.156 1.00 43.78 244 PRO A N 1
ATOM 1733 C CA . PRO A 1 244 ? 26.431 52.241 7.583 1.00 43.78 244 PRO A CA 1
ATOM 1734 C C . PRO A 1 244 ? 27.622 51.336 7.970 1.00 43.78 244 PRO A C 1
ATOM 1736 O O . PRO A 1 244 ? 27.440 50.176 8.333 1.00 43.78 244 PRO A O 1
ATOM 1739 N N . GLY A 1 245 ? 28.849 51.865 7.891 1.00 34.91 245 GLY A N 1
ATOM 1740 C CA . GLY A 1 245 ? 30.097 51.087 7.995 1.00 34.91 245 GLY A CA 1
ATOM 1741 C C . GLY A 1 245 ? 30.623 50.762 9.406 1.00 34.91 245 GLY A C 1
ATOM 1742 O O . GLY A 1 245 ? 30.123 51.246 10.419 1.00 34.91 245 GLY A O 1
ATOM 1743 N N . GLN A 1 246 ? 31.691 49.952 9.448 1.00 37.25 246 GLN A N 1
ATOM 1744 C CA . GLN A 1 246 ? 32.440 49.593 10.663 1.00 37.25 246 GLN A CA 1
ATOM 1745 C C . GLN A 1 246 ? 33.188 50.784 11.284 1.00 37.25 246 GLN A C 1
ATOM 1747 O O . GLN A 1 246 ? 33.737 51.616 10.558 1.00 37.25 246 GLN A O 1
ATOM 1752 N N . PRO A 1 247 ? 33.340 50.777 12.620 1.00 40.81 247 PRO A N 1
ATOM 1753 C CA . PRO A 1 247 ? 34.669 51.027 13.189 1.00 40.81 247 PRO A CA 1
ATOM 1754 C C . PRO A 1 247 ? 35.017 50.184 14.441 1.00 40.81 247 PRO A C 1
ATOM 1756 O O . PRO A 1 247 ? 34.238 50.113 15.383 1.00 40.81 247 PRO A O 1
ATOM 1759 N N . GLY A 1 248 ? 36.251 49.660 14.485 1.00 33.69 248 GLY A N 1
ATOM 1760 C CA . GLY A 1 248 ? 37.056 49.451 15.709 1.00 33.69 248 GLY A CA 1
ATOM 1761 C C . GLY A 1 248 ? 36.651 48.369 16.732 1.00 33.69 248 GLY A C 1
ATOM 1762 O O . GLY A 1 248 ? 35.710 48.539 17.497 1.00 33.69 248 GLY A O 1
ATOM 1763 N N . GLN A 1 249 ? 37.480 47.326 16.877 1.00 37.94 249 GLN A N 1
ATOM 1764 C CA . GLN A 1 249 ? 37.509 46.472 18.080 1.00 37.94 249 GLN A CA 1
ATOM 1765 C C . GLN A 1 249 ? 38.484 47.016 19.139 1.00 37.94 249 GLN A C 1
ATOM 1767 O O . GLN A 1 249 ? 39.601 47.403 18.788 1.00 37.94 249 GLN A O 1
ATOM 1772 N N . PRO A 1 250 ? 38.120 46.944 20.432 1.00 38.84 250 PRO A N 1
ATOM 1773 C CA . PRO A 1 250 ? 39.118 46.832 21.498 1.00 38.84 250 PRO A CA 1
ATOM 1774 C C . PRO A 1 250 ? 38.744 45.855 22.639 1.00 38.84 250 PRO A C 1
ATOM 1776 O O . PRO A 1 250 ? 37.654 45.922 23.196 1.00 38.84 250 PRO A O 1
ATOM 1779 N N . GLY A 1 251 ? 39.725 45.059 23.086 1.00 32.91 251 GLY A N 1
ATOM 1780 C CA . GLY A 1 251 ? 39.821 44.575 24.476 1.00 32.91 251 GLY A CA 1
ATOM 1781 C C . GLY A 1 251 ? 39.165 43.230 24.829 1.00 32.91 251 GLY A C 1
ATOM 1782 O O . GLY A 1 251 ? 37.949 43.120 24.940 1.00 32.91 251 GLY A O 1
ATOM 1783 N N . VAL A 1 252 ? 39.998 42.232 25.150 1.00 37.50 252 VAL A N 1
ATOM 1784 C CA . VAL A 1 252 ? 39.594 41.010 25.875 1.00 37.50 252 VAL A CA 1
ATOM 1785 C C . VAL A 1 252 ? 39.896 41.140 27.379 1.00 37.50 252 VAL A C 1
ATOM 1787 O O . VAL A 1 252 ? 40.990 41.587 27.731 1.00 37.50 252 VAL A O 1
ATOM 1790 N N . PRO A 1 253 ? 38.992 40.721 28.285 1.00 41.69 253 PRO A N 1
ATOM 1791 C CA . PRO A 1 253 ? 39.317 40.474 29.692 1.00 41.69 253 PRO A CA 1
ATOM 1792 C C . PRO A 1 253 ? 39.844 39.043 29.898 1.00 41.69 253 PRO A C 1
ATOM 1794 O O . PRO A 1 253 ? 39.317 38.097 29.317 1.00 41.69 253 PRO A O 1
ATOM 1797 N N . ALA A 1 254 ? 40.853 38.873 30.755 1.00 34.28 254 ALA A N 1
ATOM 1798 C CA . ALA A 1 254 ? 41.420 37.567 31.109 1.00 34.28 254 ALA A CA 1
ATOM 1799 C C . ALA A 1 254 ? 40.923 37.061 32.479 1.00 34.28 254 ALA A C 1
ATOM 1801 O O . ALA A 1 254 ? 40.502 37.851 33.323 1.00 34.28 254 ALA A O 1
ATOM 1802 N N . ALA A 1 255 ? 41.046 35.751 32.720 1.00 32.59 255 ALA A N 1
ATOM 1803 C CA . ALA A 1 255 ? 40.852 35.115 34.027 1.00 32.59 255 ALA A CA 1
ATOM 1804 C C . ALA A 1 255 ? 42.052 34.194 34.371 1.00 32.59 255 ALA A C 1
ATOM 1806 O O . ALA A 1 255 ? 42.720 33.735 33.440 1.00 32.59 255 ALA A O 1
ATOM 1807 N N . PRO A 1 256 ? 42.394 33.959 35.659 1.00 45.59 256 PRO A N 1
ATOM 1808 C CA . PRO A 1 256 ? 43.789 33.690 36.029 1.00 45.59 256 PRO A CA 1
ATOM 1809 C C . PRO A 1 256 ? 44.052 32.407 36.847 1.00 45.59 256 PRO A C 1
ATOM 1811 O O . PRO A 1 256 ? 43.191 31.930 37.578 1.00 45.59 256 PRO A O 1
ATOM 1814 N N . GLY A 1 257 ? 45.320 31.972 36.858 1.00 31.91 257 GLY A N 1
ATOM 1815 C CA . GLY A 1 257 ? 45.925 31.308 38.026 1.00 31.91 257 GLY A CA 1
ATOM 1816 C C . GLY A 1 257 ? 46.405 29.860 37.850 1.00 31.91 257 GLY A C 1
ATOM 1817 O O . GLY A 1 257 ? 45.618 28.941 37.663 1.00 31.91 257 GLY A O 1
ATOM 1818 N N . MET A 1 258 ? 47.711 29.657 38.046 1.00 36.22 258 MET A N 1
ATOM 1819 C CA . MET A 1 258 ? 48.350 28.379 38.401 1.00 36.22 258 MET A CA 1
ATOM 1820 C C . MET A 1 258 ? 49.308 28.642 39.576 1.00 36.22 258 MET A C 1
ATOM 1822 O O . MET A 1 258 ? 49.789 29.774 39.695 1.00 36.22 258 MET A O 1
ATOM 1826 N N . PRO A 1 259 ? 49.590 27.655 40.450 1.00 45.75 259 PRO A N 1
ATOM 1827 C CA . PRO A 1 259 ? 50.984 27.172 40.535 1.00 45.75 259 PRO A CA 1
ATOM 1828 C C . PRO A 1 259 ? 51.187 25.713 41.029 1.00 45.75 259 PRO A C 1
ATOM 1830 O O . PRO A 1 259 ? 50.401 25.200 41.818 1.00 45.75 259 PRO A O 1
ATOM 1833 N N . GLY A 1 260 ? 52.349 25.119 40.703 1.00 29.94 260 GLY A N 1
ATOM 1834 C CA . GLY A 1 260 ? 53.031 24.130 41.570 1.00 29.94 260 GLY A CA 1
ATOM 1835 C C . GLY A 1 260 ? 53.251 22.700 41.030 1.00 29.94 260 GLY A C 1
ATOM 1836 O O . GLY A 1 260 ? 52.312 22.026 40.627 1.00 29.94 260 GLY A O 1
ATOM 1837 N N . GLY A 1 261 ? 54.503 22.221 41.099 1.00 31.05 261 GLY A N 1
ATOM 1838 C CA . GLY A 1 261 ? 54.901 20.791 41.094 1.00 31.05 261 GLY A CA 1
ATOM 1839 C C . GLY A 1 261 ? 55.573 20.421 42.439 1.00 31.05 261 GLY A C 1
ATOM 1840 O O . GLY A 1 261 ? 55.319 21.155 43.397 1.00 31.05 261 GLY A O 1
ATOM 1841 N N . PRO A 1 262 ? 56.482 19.413 42.558 1.00 49.16 262 PRO A N 1
ATOM 1842 C CA . PRO A 1 262 ? 57.118 18.582 41.511 1.00 49.16 262 PRO A CA 1
ATOM 1843 C C . PRO A 1 262 ? 57.289 17.062 41.884 1.00 49.16 262 PRO A C 1
ATOM 1845 O O . PRO A 1 262 ? 56.666 16.582 42.823 1.00 49.16 262 PRO A O 1
ATOM 1848 N N . ALA A 1 263 ? 58.232 16.368 41.208 1.00 28.72 263 ALA A N 1
ATOM 1849 C CA . ALA A 1 263 ? 58.902 15.077 41.539 1.00 28.72 263 ALA A CA 1
ATOM 1850 C C . ALA A 1 263 ? 58.323 13.726 41.014 1.00 28.72 263 ALA A C 1
ATOM 1852 O O . ALA A 1 263 ? 57.130 13.583 40.777 1.00 28.72 263 ALA A O 1
ATOM 1853 N N . GLY A 1 264 ? 59.227 12.745 40.798 1.00 26.56 264 GLY A N 1
ATOM 1854 C CA . GLY A 1 264 ? 58.986 11.339 40.371 1.00 26.56 264 GLY A CA 1
ATOM 1855 C C . GLY A 1 264 ? 59.532 10.325 41.410 1.00 26.56 264 GLY A C 1
ATOM 1856 O O . GLY A 1 264 ? 59.468 10.680 42.587 1.00 26.56 264 GLY A O 1
ATOM 1857 N N . PRO A 1 265 ? 60.142 9.149 41.069 1.00 42.50 265 PRO A N 1
ATOM 1858 C CA . PRO A 1 265 ? 60.496 8.594 39.738 1.00 42.50 265 PRO A CA 1
ATOM 1859 C C . PRO A 1 265 ? 60.325 7.042 39.534 1.00 42.50 265 PRO A C 1
ATOM 1861 O O . PRO A 1 265 ? 60.150 6.295 40.488 1.00 42.50 265 PRO A O 1
ATOM 1864 N N . GLY A 1 266 ? 60.566 6.546 38.302 1.00 26.47 266 GLY A N 1
ATOM 1865 C CA . GLY A 1 266 ? 61.198 5.225 38.020 1.00 26.47 266 GLY A CA 1
ATOM 1866 C C . GLY A 1 266 ? 60.320 3.970 37.778 1.00 26.47 266 GLY A C 1
ATOM 1867 O O . GLY A 1 266 ? 59.380 3.717 38.520 1.00 26.47 266 GLY A O 1
ATOM 1868 N N . GLY A 1 267 ? 60.674 3.134 36.776 1.00 26.89 267 GLY A N 1
ATOM 1869 C CA . GLY A 1 267 ? 60.026 1.822 36.519 1.00 26.89 267 GLY A CA 1
ATOM 1870 C C . GLY A 1 267 ? 60.250 1.186 35.122 1.00 26.89 267 GLY A C 1
ATOM 1871 O O . GLY A 1 267 ? 59.374 1.265 34.273 1.00 26.89 267 GLY A O 1
ATOM 1872 N N . VAL A 1 268 ? 61.421 0.571 34.900 1.00 33.81 268 VAL A N 1
ATOM 1873 C CA . VAL A 1 268 ? 61.908 -0.223 33.727 1.00 33.81 268 VAL A CA 1
ATOM 1874 C C . VAL A 1 268 ? 60.851 -0.974 32.863 1.00 33.81 268 VAL A C 1
ATOM 1876 O O . VAL A 1 268 ? 59.947 -1.591 33.408 1.00 33.81 268 VAL A O 1
ATOM 1879 N N . HIS A 1 269 ? 60.828 -0.846 31.520 1.00 29.92 269 HIS A N 1
ATOM 1880 C CA . HIS A 1 269 ? 61.596 -1.577 30.460 1.00 29.92 269 HIS A CA 1
ATOM 1881 C C . HIS A 1 269 ? 61.258 -3.087 30.331 1.00 29.92 269 HIS A C 1
ATOM 1883 O O . HIS A 1 269 ? 61.048 -3.740 31.344 1.00 29.92 269 HIS A O 1
ATOM 1889 N N . HIS A 1 270 ? 61.224 -3.754 29.162 1.00 29.52 270 HIS A N 1
ATOM 1890 C CA . HIS A 1 270 ? 61.611 -3.446 27.755 1.00 29.52 270 HIS A CA 1
ATOM 1891 C C . HIS A 1 270 ? 60.380 -3.647 26.803 1.00 29.52 270 HIS A C 1
ATOM 1893 O O . HIS A 1 270 ? 59.270 -3.624 27.318 1.00 29.52 270 HIS A O 1
ATOM 1899 N N . ALA A 1 271 ? 60.386 -3.807 25.461 1.00 28.75 271 ALA A N 1
ATOM 1900 C CA . ALA A 1 271 ? 61.381 -3.965 24.372 1.00 28.75 271 ALA A CA 1
ATOM 1901 C C . ALA A 1 271 ? 60.782 -3.387 23.043 1.00 28.75 271 ALA A C 1
ATOM 1903 O O . ALA A 1 271 ? 59.566 -3.277 22.945 1.00 28.75 271 ALA A O 1
ATOM 1904 N N . ALA A 1 272 ? 61.532 -2.759 22.121 1.00 28.59 272 ALA A N 1
ATOM 1905 C CA . ALA A 1 272 ? 62.353 -3.279 20.995 1.00 28.59 272 ALA A CA 1
ATOM 1906 C C . ALA A 1 272 ? 61.525 -3.827 19.790 1.00 28.59 272 ALA A C 1
ATOM 1908 O O . ALA A 1 272 ? 60.651 -4.657 20.001 1.00 28.59 272 ALA A O 1
ATOM 1909 N N . THR A 1 273 ? 61.709 -3.413 18.518 1.00 28.14 273 THR A N 1
ATOM 1910 C CA . THR A 1 273 ? 62.887 -2.802 17.844 1.00 28.14 273 THR A CA 1
ATOM 1911 C C . THR A 1 273 ? 62.515 -1.872 16.656 1.00 28.14 273 THR A C 1
ATOM 1913 O O . THR A 1 273 ? 61.820 -2.318 15.756 1.00 28.14 273 THR A O 1
ATOM 1916 N N . MET A 1 274 ? 63.014 -0.618 16.674 1.00 32.56 274 MET A N 1
ATOM 1917 C CA . MET A 1 274 ? 63.747 0.174 15.631 1.00 32.56 274 MET A CA 1
ATOM 1918 C C . MET A 1 274 ? 63.448 -0.002 14.105 1.00 32.56 274 MET A C 1
ATOM 1920 O O . MET A 1 274 ? 63.222 -1.114 13.658 1.00 32.56 274 MET A O 1
ATOM 1924 N N . LEU A 1 275 ? 63.586 0.994 13.196 1.00 30.89 275 LEU A N 1
ATOM 1925 C CA . LEU A 1 275 ? 64.053 2.405 13.259 1.00 30.89 275 LEU A CA 1
ATOM 1926 C C . LEU A 1 275 ? 63.684 3.215 11.972 1.00 30.89 275 LEU A C 1
ATOM 1928 O O . LEU A 1 275 ? 63.273 2.636 10.975 1.00 30.89 275 LEU A O 1
ATOM 1932 N N . ALA A 1 276 ? 64.010 4.521 11.991 1.00 30.48 276 ALA A N 1
ATOM 1933 C CA . ALA A 1 276 ? 64.329 5.430 10.866 1.00 30.48 276 ALA A CA 1
ATOM 1934 C C . ALA A 1 276 ? 63.207 6.178 10.093 1.00 30.48 276 ALA A C 1
ATOM 1936 O O . ALA A 1 276 ? 62.669 5.714 9.095 1.00 30.48 276 ALA A O 1
ATOM 1937 N N . GLY A 1 277 ? 63.016 7.450 10.473 1.00 32.62 277 GLY A N 1
ATOM 1938 C CA . GLY A 1 277 ? 62.952 8.594 9.537 1.00 32.62 277 GLY A CA 1
ATOM 1939 C C . GLY A 1 277 ? 64.176 9.509 9.787 1.00 32.62 277 GLY A C 1
ATOM 1940 O O . GLY A 1 277 ? 65.135 9.010 10.386 1.00 32.62 277 GLY A O 1
ATOM 1941 N N . PRO A 1 278 ? 64.171 10.829 9.477 1.00 56.44 278 PRO A N 1
ATOM 1942 C CA . PRO A 1 278 ? 63.127 11.638 8.825 1.00 56.44 278 PRO A CA 1
ATOM 1943 C C . PRO A 1 278 ? 63.652 12.558 7.682 1.00 56.44 278 PRO A C 1
ATOM 1945 O O . PRO A 1 278 ? 64.853 12.653 7.441 1.00 56.44 278 PRO A O 1
ATOM 1948 N N . ALA A 1 279 ? 62.763 13.333 7.044 1.00 31.03 279 ALA A N 1
ATOM 1949 C CA . ALA A 1 279 ? 63.110 14.549 6.288 1.00 31.03 279 ALA A CA 1
ATOM 1950 C C . ALA A 1 279 ? 61.949 15.569 6.336 1.00 31.03 279 ALA A C 1
ATOM 1952 O O . ALA A 1 279 ? 60.791 15.165 6.436 1.00 31.03 279 ALA A O 1
ATOM 1953 N N . GLN A 1 280 ? 62.240 16.879 6.297 1.00 40.00 280 GLN A N 1
ATOM 1954 C CA . GLN A 1 280 ? 61.247 17.935 6.564 1.00 40.00 280 GLN A CA 1
ATOM 1955 C C . GLN A 1 280 ? 61.503 19.230 5.759 1.00 40.00 280 GLN A C 1
ATOM 1957 O O . GLN A 1 280 ? 62.311 20.062 6.157 1.00 40.00 280 GLN A O 1
ATOM 1962 N N . MET A 1 281 ? 60.771 19.415 4.656 1.00 32.84 281 MET A N 1
ATOM 1963 C CA . MET A 1 281 ? 60.544 20.670 3.903 1.00 32.84 281 MET A CA 1
ATOM 1964 C C . MET A 1 281 ? 59.214 20.506 3.135 1.00 32.84 281 MET A C 1
ATOM 1966 O O . MET A 1 281 ? 58.862 19.378 2.812 1.00 32.84 281 MET A O 1
ATOM 1970 N N . GLY A 1 282 ? 58.423 21.522 2.784 1.00 32.09 282 GLY A N 1
ATOM 1971 C CA . GLY A 1 282 ? 58.442 22.967 3.049 1.00 32.09 282 GLY A CA 1
ATOM 1972 C C . GLY A 1 282 ? 57.172 23.596 2.419 1.00 32.09 282 GLY A C 1
ATOM 1973 O O . GLY A 1 282 ? 56.548 22.949 1.576 1.00 32.09 282 GLY A O 1
ATOM 1974 N N . PRO A 1 283 ? 56.718 24.799 2.818 1.00 47.00 283 PRO A N 1
ATOM 1975 C CA . PRO A 1 283 ? 55.433 25.330 2.353 1.00 47.00 283 PRO A CA 1
ATOM 1976 C C . PRO A 1 283 ? 55.512 25.941 0.942 1.00 47.00 283 PRO A C 1
ATOM 1978 O O . PRO A 1 283 ? 56.138 26.982 0.755 1.00 47.00 283 PRO A O 1
ATOM 1981 N N . GLY A 1 284 ? 54.802 25.344 -0.023 1.00 47.19 284 GLY A N 1
ATOM 1982 C CA . GLY A 1 284 ? 54.497 25.965 -1.321 1.00 47.19 284 GLY A CA 1
ATOM 1983 C C . GLY A 1 284 ? 54.913 25.155 -2.554 1.00 47.19 284 GLY A C 1
ATOM 1984 O O . GLY A 1 284 ? 55.999 25.346 -3.089 1.00 47.19 284 GLY A O 1
ATOM 1985 N N . ALA A 1 285 ? 53.998 24.326 -3.062 1.00 38.09 285 ALA A N 1
ATOM 1986 C CA . ALA A 1 285 ? 54.029 23.783 -4.422 1.00 38.09 285 ALA A CA 1
ATOM 1987 C C . ALA A 1 285 ? 52.579 23.661 -4.943 1.00 38.09 285 ALA A C 1
ATOM 1989 O O . ALA A 1 285 ? 51.695 23.325 -4.150 1.00 38.09 285 ALA A O 1
ATOM 1990 N N . PRO A 1 286 ? 52.293 23.967 -6.223 1.00 40.84 286 PRO A N 1
ATOM 1991 C CA . PRO A 1 286 ? 50.932 23.934 -6.750 1.00 40.84 286 PRO A CA 1
ATOM 1992 C C . PRO A 1 286 ? 50.429 22.497 -6.944 1.00 40.84 286 PRO A C 1
ATOM 1994 O O . PRO A 1 286 ? 51.134 21.633 -7.463 1.00 40.84 286 PRO A O 1
ATOM 1997 N N . GLN A 1 287 ? 49.179 22.263 -6.553 1.00 40.44 287 GLN A N 1
ATOM 1998 C CA . GLN A 1 287 ? 48.479 20.995 -6.746 1.00 40.44 287 GLN A CA 1
ATOM 1999 C C . GLN A 1 287 ? 48.136 20.809 -8.241 1.00 40.44 287 GLN A C 1
ATOM 2001 O O . GLN A 1 287 ? 47.676 21.770 -8.866 1.00 40.44 287 GLN A O 1
ATOM 2006 N N . PRO A 1 288 ? 48.359 19.623 -8.845 1.00 41.47 288 PRO A N 1
ATOM 2007 C CA . PRO A 1 288 ? 48.113 19.417 -10.271 1.00 41.47 288 PRO A CA 1
ATOM 2008 C C . PRO A 1 288 ? 46.614 19.530 -10.606 1.00 41.47 288 PRO A C 1
ATOM 2010 O O . PRO A 1 288 ? 45.775 19.100 -9.807 1.00 41.47 288 PRO A O 1
ATOM 2013 N N . PRO A 1 289 ? 46.253 20.092 -11.776 1.00 41.06 289 PRO A N 1
ATOM 2014 C CA . PRO A 1 289 ? 44.859 20.265 -12.162 1.00 41.06 289 PRO A CA 1
ATOM 2015 C C . PRO A 1 289 ? 44.175 18.909 -12.370 1.00 41.06 289 PRO A C 1
ATOM 2017 O O . PRO A 1 289 ? 44.674 18.046 -13.090 1.00 41.06 289 PRO A O 1
ATOM 2020 N N . GLN A 1 290 ? 43.003 18.740 -11.757 1.00 41.47 290 GLN A N 1
ATOM 2021 C CA . GLN A 1 290 ? 42.107 17.619 -12.048 1.00 41.47 290 GLN A CA 1
ATOM 2022 C C . GLN A 1 290 ? 41.654 17.706 -13.522 1.00 41.47 290 GLN A C 1
ATOM 2024 O O . GLN A 1 290 ? 41.292 18.802 -13.964 1.00 41.47 290 GLN A O 1
ATOM 2029 N N . PRO A 1 291 ? 41.652 16.602 -14.291 1.00 37.94 291 PRO A N 1
ATOM 2030 C CA . PRO A 1 291 ? 41.150 16.619 -15.662 1.00 37.94 291 PRO A CA 1
ATOM 2031 C C . PRO A 1 291 ? 39.635 16.908 -15.679 1.00 37.94 291 PRO A C 1
ATOM 2033 O O . PRO A 1 291 ? 38.912 16.426 -14.803 1.00 37.94 291 PRO A O 1
ATOM 2036 N N . PRO A 1 292 ? 39.125 17.684 -16.653 1.00 38.66 292 PRO A N 1
ATOM 2037 C CA . PRO A 1 292 ? 37.708 18.024 -16.716 1.00 38.66 292 PRO A CA 1
ATOM 2038 C C . PRO A 1 292 ? 36.860 16.793 -17.059 1.00 38.66 292 PRO A C 1
ATOM 2040 O O . PRO A 1 292 ? 37.082 16.131 -18.074 1.00 38.66 292 PRO A O 1
ATOM 2043 N N . ALA A 1 293 ? 35.850 16.510 -16.235 1.00 35.22 293 ALA A N 1
ATOM 2044 C CA . ALA A 1 293 ? 34.862 15.477 -16.525 1.00 35.22 293 ALA A CA 1
ATOM 2045 C C . ALA A 1 293 ? 34.012 15.879 -17.744 1.00 35.22 293 ALA A C 1
ATOM 2047 O O . ALA A 1 293 ? 33.416 16.959 -17.770 1.00 35.22 293 ALA A O 1
ATOM 2048 N N . TYR A 1 294 ? 33.938 15.006 -18.751 1.00 38.94 294 TYR A N 1
ATOM 2049 C CA . TYR A 1 294 ? 33.198 15.267 -19.987 1.00 38.94 294 TYR A CA 1
ATOM 2050 C C . TYR A 1 294 ? 31.675 15.155 -19.789 1.00 38.94 294 TYR A C 1
ATOM 2052 O O . TYR A 1 294 ? 31.060 14.124 -20.036 1.00 38.94 294 TYR A O 1
ATOM 2060 N N . GLY A 1 295 ? 31.059 16.271 -19.401 1.00 38.38 295 GLY A N 1
ATOM 2061 C CA . GLY A 1 295 ? 29.919 16.799 -20.154 1.00 38.38 295 GLY A CA 1
ATOM 2062 C C . GLY A 1 295 ? 28.613 15.998 -20.222 1.00 38.38 295 GLY A C 1
ATOM 2063 O O . GLY A 1 295 ? 27.917 16.127 -21.224 1.00 38.38 295 GLY A O 1
ATOM 2064 N N . TYR A 1 296 ? 28.212 15.283 -19.169 1.00 34.91 296 TYR A N 1
ATOM 2065 C CA . TYR A 1 296 ? 26.778 15.152 -18.863 1.00 34.91 296 TYR A CA 1
ATOM 2066 C C . TYR A 1 296 ? 26.400 16.161 -17.768 1.00 34.91 296 TYR A C 1
ATOM 2068 O O . TYR A 1 296 ? 27.205 16.394 -16.860 1.00 34.91 296 TYR A O 1
ATOM 2076 N N . PRO A 1 297 ? 25.204 16.782 -17.815 1.00 38.28 297 PRO A N 1
ATOM 2077 C CA . PRO A 1 297 ? 24.755 17.652 -16.738 1.00 38.28 297 PRO A CA 1
ATOM 2078 C C . PRO A 1 297 ? 24.584 16.823 -15.462 1.00 38.28 297 PRO A C 1
ATOM 2080 O O . PRO A 1 297 ? 23.740 15.929 -15.402 1.00 38.28 297 PRO A O 1
ATOM 2083 N N . GLN A 1 298 ? 25.376 17.125 -14.429 1.00 46.38 298 GLN A N 1
ATOM 2084 C CA . GLN A 1 298 ? 25.135 16.578 -13.096 1.00 46.38 298 GLN A CA 1
ATOM 2085 C C . GLN A 1 298 ? 23.709 16.945 -12.669 1.00 46.38 298 GLN A C 1
ATOM 2087 O O . GLN A 1 298 ? 23.338 18.122 -12.696 1.00 46.38 298 GLN A O 1
ATOM 2092 N N . GLN A 1 299 ? 22.913 15.950 -12.261 1.00 51.09 299 GLN A N 1
ATOM 2093 C CA . GLN A 1 299 ? 21.636 16.231 -11.605 1.00 51.09 299 GLN A CA 1
ATOM 2094 C C . GLN A 1 299 ? 21.905 17.121 -10.377 1.00 51.09 299 GLN A C 1
ATOM 2096 O O . GLN A 1 299 ? 22.880 16.870 -9.663 1.00 51.09 299 GLN A O 1
ATOM 2101 N N . PRO A 1 300 ? 21.085 18.156 -10.115 1.00 48.84 300 PRO A N 1
ATOM 2102 C CA . PRO A 1 300 ? 21.339 19.103 -9.034 1.00 48.84 300 PRO A CA 1
ATOM 2103 C C . PRO A 1 300 ? 21.287 18.394 -7.674 1.00 48.84 300 PRO A C 1
ATOM 2105 O O . PRO A 1 300 ? 20.218 18.080 -7.146 1.00 48.84 300 PRO A O 1
ATOM 2108 N N . THR A 1 301 ? 22.468 18.122 -7.119 1.00 61.78 301 THR A N 1
ATOM 2109 C CA . THR A 1 301 ? 22.655 17.310 -5.914 1.00 61.78 301 THR A CA 1
ATOM 2110 C C . THR A 1 301 ? 21.916 17.923 -4.727 1.00 61.78 301 THR A C 1
ATOM 2112 O O . THR A 1 301 ? 22.251 19.025 -4.293 1.00 61.78 301 THR A O 1
ATOM 2115 N N . GLY A 1 302 ? 20.928 17.203 -4.193 1.00 77.62 302 GLY A N 1
ATOM 2116 C CA . GLY A 1 302 ? 20.115 17.647 -3.056 1.00 77.62 302 GLY A CA 1
ATOM 2117 C C . GLY A 1 302 ? 18.731 18.204 -3.409 1.00 77.62 302 GLY A C 1
ATOM 2118 O O . GLY A 1 302 ? 17.984 18.538 -2.493 1.00 77.62 302 GLY A O 1
ATOM 2119 N N . VAL A 1 303 ? 18.337 18.266 -4.689 1.00 90.06 303 VAL A N 1
ATOM 2120 C CA . VAL A 1 303 ? 16.909 18.407 -5.037 1.00 90.06 303 VAL A CA 1
ATOM 2121 C C . VAL A 1 303 ? 16.201 17.078 -4.732 1.00 90.06 303 VAL A C 1
ATOM 2123 O O . VAL A 1 303 ? 16.642 16.055 -5.257 1.00 90.06 303 VAL A O 1
ATOM 2126 N N . PRO A 1 304 ? 15.126 17.055 -3.916 1.00 95.31 304 PRO A N 1
ATOM 2127 C CA . PRO A 1 304 ? 14.384 15.827 -3.650 1.00 95.31 304 PRO A CA 1
ATOM 2128 C C . PRO A 1 304 ? 13.653 15.350 -4.905 1.00 95.31 304 PRO A C 1
ATOM 2130 O O . PRO A 1 304 ? 12.917 16.120 -5.525 1.00 95.31 304 PRO A O 1
ATOM 2133 N N . THR A 1 305 ? 13.838 14.076 -5.242 1.00 95.44 305 THR A N 1
ATOM 2134 C CA . THR A 1 305 ? 13.447 13.486 -6.531 1.00 95.44 305 THR A CA 1
ATOM 2135 C C . THR A 1 305 ? 12.995 12.049 -6.303 1.00 95.44 305 THR A C 1
ATOM 2137 O O . THR A 1 305 ? 13.689 11.309 -5.606 1.00 95.44 305 THR A O 1
ATOM 2140 N N . VAL A 1 306 ? 11.852 11.641 -6.860 1.00 95.50 306 VAL A N 1
ATOM 2141 C CA . VAL A 1 306 ? 11.429 10.228 -6.808 1.00 95.50 306 VAL A CA 1
ATOM 2142 C C . VAL A 1 306 ? 12.150 9.387 -7.860 1.00 95.50 306 VAL A C 1
ATOM 2144 O O . VAL A 1 306 ? 12.616 9.906 -8.875 1.00 95.50 306 VAL A O 1
ATOM 2147 N N . GLY A 1 307 ? 12.238 8.084 -7.612 1.00 94.62 307 GLY A N 1
ATOM 2148 C CA . GLY A 1 307 ? 12.835 7.123 -8.528 1.00 94.62 307 GLY A CA 1
ATOM 2149 C C . GLY A 1 307 ? 12.077 6.985 -9.858 1.00 94.62 307 GLY A C 1
ATOM 2150 O O . GLY A 1 307 ? 10.978 7.516 -10.036 1.00 94.62 307 GLY A O 1
ATOM 2151 N N . PRO A 1 308 ? 12.657 6.250 -10.818 1.00 93.00 308 PRO A N 1
ATOM 2152 C CA . PRO A 1 308 ? 12.133 6.124 -12.173 1.00 93.00 308 PRO A CA 1
ATOM 2153 C C . PRO A 1 308 ? 10.952 5.146 -12.282 1.00 93.00 308 PRO A C 1
ATOM 2155 O O . PRO A 1 308 ? 10.434 4.957 -13.389 1.00 93.00 308 PRO A O 1
ATOM 2158 N N . GLY A 1 309 ? 10.551 4.500 -11.183 1.00 94.69 309 GLY A N 1
ATOM 2159 C CA . GLY A 1 309 ? 9.564 3.429 -11.193 1.00 94.69 309 GLY A CA 1
ATOM 2160 C C . GLY A 1 309 ? 10.041 2.163 -11.910 1.00 94.69 309 GLY A C 1
ATOM 2161 O O . GLY A 1 309 ? 11.216 2.031 -12.261 1.00 94.69 309 GLY A O 1
ATOM 2162 N N . TYR A 1 310 ? 9.111 1.241 -12.156 1.00 96.50 310 TYR A N 1
ATOM 2163 C CA . TYR A 1 310 ? 9.360 -0.032 -12.836 1.00 96.50 310 TYR A CA 1
ATOM 2164 C C . TYR A 1 310 ? 8.318 -0.334 -13.915 1.00 96.50 310 TYR A C 1
ATOM 2166 O O . TYR A 1 310 ? 7.201 0.191 -13.892 1.00 96.50 310 TYR A O 1
ATOM 2174 N N . GLN A 1 311 ? 8.692 -1.184 -14.869 1.00 97.50 311 GLN A N 1
ATOM 2175 C CA . GLN A 1 311 ? 7.834 -1.677 -15.943 1.00 97.50 311 GLN A CA 1
ATOM 2176 C C . GLN A 1 311 ? 7.381 -3.127 -15.701 1.00 97.50 311 GLN A C 1
ATOM 2178 O O . GLN A 1 311 ? 8.136 -3.953 -15.185 1.00 97.50 311 GLN A O 1
ATOM 2183 N N . ALA A 1 312 ? 6.166 -3.441 -16.156 1.00 98.38 312 ALA A N 1
ATOM 2184 C CA . ALA A 1 312 ? 5.674 -4.796 -16.367 1.00 98.38 312 ALA A CA 1
ATOM 2185 C C . ALA A 1 312 ? 5.233 -4.997 -17.825 1.00 98.38 312 ALA A C 1
ATOM 2187 O O . ALA A 1 312 ? 4.692 -4.088 -18.463 1.00 98.38 312 ALA A O 1
ATOM 2188 N N . VAL A 1 313 ? 5.453 -6.207 -18.334 1.00 98.56 313 VAL A N 1
ATOM 2189 C CA . VAL A 1 313 ? 5.088 -6.674 -19.675 1.00 98.56 313 VAL A CA 1
ATOM 2190 C C . VAL A 1 313 ? 4.279 -7.956 -19.520 1.00 98.56 313 VAL A C 1
ATOM 2192 O O . VAL A 1 313 ? 4.747 -8.912 -18.905 1.00 98.56 313 VAL A O 1
ATOM 2195 N N . LEU A 1 314 ? 3.077 -7.992 -20.088 1.00 98.62 314 LEU A N 1
ATOM 2196 C CA . LEU A 1 314 ? 2.213 -9.168 -20.095 1.00 98.62 314 LEU A CA 1
ATOM 2197 C C . LEU A 1 314 ? 2.013 -9.689 -21.519 1.00 98.62 314 LEU A C 1
ATOM 2199 O O . LEU A 1 314 ? 1.779 -8.896 -22.431 1.00 98.62 314 LEU A O 1
ATOM 2203 N N . ARG A 1 315 ? 2.011 -11.014 -21.694 1.00 98.44 315 ARG A N 1
ATOM 2204 C CA . ARG A 1 315 ? 1.476 -11.701 -22.879 1.00 98.44 315 ARG A CA 1
ATOM 2205 C C . ARG A 1 315 ? 0.128 -12.334 -22.567 1.00 98.44 315 ARG A C 1
ATOM 2207 O O . ARG A 1 315 ? -0.021 -13.023 -21.557 1.00 98.44 315 ARG A O 1
ATOM 2214 N N . TYR A 1 316 ? -0.833 -12.142 -23.462 1.00 98.06 316 TYR A N 1
ATOM 2215 C CA . TYR A 1 316 ? -2.165 -12.735 -23.367 1.00 98.06 316 TYR A CA 1
ATOM 2216 C C . TYR A 1 316 ? -2.687 -13.156 -24.745 1.00 98.06 316 TYR A C 1
ATOM 2218 O O . TYR A 1 316 ? -2.208 -12.677 -25.773 1.00 98.06 316 TYR A O 1
ATOM 2226 N N . ARG A 1 317 ? -3.687 -14.041 -24.772 1.00 97.88 317 ARG A N 1
ATOM 2227 C CA . ARG A 1 317 ? -4.391 -14.450 -25.992 1.00 97.88 317 ARG A CA 1
ATOM 2228 C C . ARG A 1 317 ? -5.654 -13.613 -26.200 1.00 97.88 317 ARG A C 1
ATOM 2230 O O . ARG A 1 317 ? -6.580 -13.662 -25.389 1.00 97.88 317 ARG A O 1
ATOM 2237 N N . ALA A 1 318 ? -5.708 -12.857 -27.289 1.00 95.44 318 ALA A N 1
ATOM 2238 C CA . ALA A 1 318 ? -6.873 -12.063 -27.661 1.00 95.44 318 ALA A CA 1
ATOM 2239 C C . ALA A 1 318 ? -8.042 -12.939 -28.158 1.00 95.44 318 ALA A C 1
ATOM 2241 O O . ALA A 1 318 ? -7.917 -14.153 -28.336 1.00 95.44 318 ALA A O 1
ATOM 2242 N N . ALA A 1 319 ? -9.210 -12.321 -28.360 1.00 92.88 319 ALA A N 1
ATOM 2243 C CA . ALA A 1 319 ? -10.448 -13.018 -28.731 1.00 92.88 319 ALA A CA 1
ATOM 2244 C C . ALA A 1 319 ? -10.428 -13.646 -30.142 1.00 92.88 319 ALA A C 1
ATOM 2246 O O . ALA A 1 319 ? -11.236 -14.524 -30.429 1.00 92.88 319 ALA A O 1
ATOM 2247 N N . ASP A 1 320 ? -9.503 -13.223 -31.006 1.00 93.69 320 ASP A N 1
ATOM 2248 C CA . ASP A 1 320 ? -9.226 -13.816 -32.321 1.00 93.69 320 ASP A CA 1
ATOM 2249 C C . ASP A 1 320 ? -8.233 -14.997 -32.260 1.00 93.69 320 ASP A C 1
ATOM 2251 O O . ASP A 1 320 ? -7.934 -15.613 -33.281 1.00 93.69 320 ASP A O 1
ATOM 2255 N N . GLY A 1 321 ? -7.718 -15.320 -31.068 1.00 93.81 321 GLY A N 1
ATOM 2256 C CA . GLY A 1 321 ? -6.698 -16.342 -30.846 1.00 93.81 321 GLY A CA 1
ATOM 2257 C C . GLY A 1 321 ? -5.254 -15.855 -31.015 1.00 93.81 321 GLY A C 1
ATOM 2258 O O . GLY A 1 321 ? -4.340 -16.629 -30.726 1.00 93.81 321 GLY A O 1
ATOM 2259 N N . SER A 1 322 ? -5.026 -14.603 -31.429 1.00 96.88 322 SER A N 1
ATOM 2260 C CA . SER A 1 322 ? -3.680 -14.030 -31.546 1.00 96.88 322 SER A CA 1
ATOM 2261 C C . SER A 1 322 ? -3.033 -13.816 -30.174 1.00 96.88 322 SER A C 1
ATOM 2263 O O . SER A 1 322 ? -3.716 -13.552 -29.182 1.00 96.88 322 SER A O 1
ATOM 2265 N N . GLU A 1 323 ? -1.706 -13.921 -30.100 1.00 97.75 323 GLU A N 1
ATOM 2266 C CA . GLU A 1 323 ? -0.967 -13.491 -28.911 1.00 97.75 323 GLU A CA 1
ATOM 2267 C C . GLU A 1 323 ? -0.643 -12.002 -29.005 1.00 97.75 323 GLU A C 1
ATOM 2269 O O . GLU A 1 323 ? -0.093 -11.528 -29.998 1.00 97.75 323 GLU A O 1
ATOM 2274 N N . GLN A 1 324 ? -0.987 -11.274 -27.949 1.00 97.94 324 GLN A N 1
ATOM 2275 C CA . GLN A 1 324 ? -0.834 -9.831 -27.830 1.00 97.94 324 GLN A CA 1
ATOM 2276 C C . GLN A 1 324 ? 0.009 -9.493 -26.599 1.00 97.94 324 GLN A C 1
ATOM 2278 O O . GLN A 1 324 ? 0.097 -10.275 -25.647 1.00 97.94 324 GLN A O 1
ATOM 2283 N N . GLN A 1 325 ? 0.624 -8.310 -26.614 1.00 97.56 325 GLN A N 1
ATOM 2284 C CA . GLN A 1 325 ? 1.410 -7.790 -25.496 1.00 97.56 325 GLN A CA 1
ATOM 2285 C C . GLN A 1 325 ? 0.791 -6.520 -24.915 1.00 97.56 325 GLN A C 1
ATOM 2287 O O . GLN A 1 325 ? 0.265 -5.681 -25.643 1.00 97.56 325 GLN A O 1
ATOM 2292 N N . LEU A 1 326 ? 0.893 -6.369 -23.595 1.00 97.81 326 LEU A N 1
ATOM 2293 C CA . LEU A 1 326 ? 0.514 -5.160 -22.870 1.00 97.81 326 LEU A CA 1
ATOM 2294 C C . LEU A 1 326 ? 1.668 -4.723 -21.962 1.00 97.81 326 LEU A C 1
ATOM 2296 O O . LEU A 1 326 ? 2.177 -5.520 -21.177 1.00 97.81 326 LEU A O 1
ATOM 2300 N N . ILE A 1 327 ? 2.076 -3.458 -22.070 1.00 98.06 327 ILE A N 1
ATOM 2301 C CA . ILE A 1 327 ? 3.199 -2.878 -21.319 1.00 98.06 327 ILE A CA 1
ATOM 2302 C C . ILE A 1 327 ? 2.680 -1.735 -20.447 1.00 98.06 327 ILE A C 1
ATOM 2304 O O . ILE A 1 327 ? 2.054 -0.801 -20.954 1.00 98.06 327 ILE A O 1
ATOM 2308 N N . ARG A 1 328 ? 2.956 -1.777 -19.141 1.00 98.12 328 ARG A N 1
ATOM 2309 C CA . ARG A 1 328 ? 2.586 -0.724 -18.178 1.00 98.12 328 ARG A CA 1
ATOM 2310 C C . ARG A 1 328 ? 3.751 -0.398 -17.249 1.00 98.12 328 ARG A C 1
ATOM 2312 O O . ARG A 1 328 ? 4.643 -1.217 -17.057 1.00 98.12 328 ARG A O 1
ATOM 2319 N N . ARG A 1 329 ? 3.763 0.818 -16.702 1.00 96.25 329 ARG A N 1
ATOM 2320 C CA . ARG A 1 329 ? 4.863 1.359 -15.888 1.00 96.25 329 ARG A CA 1
ATOM 2321 C C . ARG A 1 329 ? 4.300 2.112 -14.687 1.00 96.25 329 ARG A C 1
ATOM 2323 O O . ARG A 1 329 ? 3.263 2.761 -14.817 1.00 96.25 329 ARG A O 1
ATOM 2330 N N . SER A 1 330 ? 4.959 2.031 -13.535 1.00 95.56 330 SER A N 1
ATOM 2331 C CA . SER A 1 330 ? 4.590 2.846 -12.379 1.00 95.56 330 SER A CA 1
ATOM 2332 C C . SER A 1 330 ? 4.921 4.320 -12.627 1.00 95.56 330 SER A C 1
ATOM 2334 O O . SER A 1 330 ? 5.873 4.653 -13.339 1.00 95.56 330 SER A O 1
ATOM 2336 N N . ALA A 1 331 ? 4.118 5.206 -12.049 1.00 92.62 331 ALA A N 1
ATOM 2337 C CA . ALA A 1 331 ? 4.353 6.643 -12.036 1.00 92.62 331 ALA A CA 1
ATOM 2338 C C . ALA A 1 331 ? 3.582 7.272 -10.860 1.00 92.62 331 ALA A C 1
ATOM 2340 O O . ALA A 1 331 ? 2.591 6.686 -10.419 1.00 92.62 331 ALA A O 1
ATOM 2341 N N . PRO A 1 332 ? 3.981 8.463 -10.377 1.00 93.25 332 PRO A N 1
ATOM 2342 C CA . PRO A 1 332 ? 3.320 9.116 -9.251 1.00 93.25 332 PRO A CA 1
ATOM 2343 C C . PRO A 1 332 ? 1.805 9.286 -9.456 1.00 93.25 332 PRO A C 1
ATOM 2345 O O . PRO A 1 332 ? 1.357 9.820 -10.471 1.00 93.25 332 PRO A O 1
ATOM 2348 N N . GLY A 1 333 ? 1.014 8.853 -8.474 1.00 91.00 333 GLY A N 1
ATOM 2349 C CA . GLY A 1 333 ? -0.451 8.897 -8.496 1.00 91.00 333 GLY A CA 1
ATOM 2350 C C . GLY A 1 333 ? -1.112 7.759 -9.280 1.00 91.00 333 GLY A C 1
ATOM 2351 O O . GLY A 1 333 ? -2.309 7.847 -9.562 1.00 91.00 333 GLY A O 1
ATOM 2352 N N . ILE A 1 334 ? -0.364 6.715 -9.657 1.00 91.69 334 ILE A N 1
ATOM 2353 C CA . ILE A 1 334 ? -0.863 5.557 -10.412 1.00 91.69 334 ILE A CA 1
ATOM 2354 C C . ILE A 1 334 ? -0.550 4.262 -9.638 1.00 91.69 334 ILE A C 1
ATOM 2356 O O . ILE A 1 334 ? 0.568 4.112 -9.151 1.00 91.69 334 ILE A O 1
ATOM 2360 N N . PRO A 1 335 ? -1.492 3.300 -9.532 1.00 92.88 335 PRO A N 1
ATOM 2361 C CA . PRO A 1 335 ? -1.210 1.973 -8.984 1.00 92.88 335 PRO A CA 1
ATOM 2362 C C . PRO A 1 335 ? -0.086 1.231 -9.723 1.00 92.88 335 PRO A C 1
ATOM 2364 O O . PRO A 1 335 ? 0.231 1.535 -10.877 1.00 92.88 335 PRO A O 1
ATOM 2367 N N . HIS A 1 336 ? 0.453 0.192 -9.083 1.00 97.25 336 HIS A N 1
ATOM 2368 C CA . HIS A 1 336 ? 1.474 -0.685 -9.661 1.00 97.25 336 HIS A CA 1
ATOM 2369 C C . HIS A 1 336 ? 1.076 -1.231 -11.056 1.00 97.25 336 HIS A C 1
ATOM 2371 O O . HIS A 1 336 ? -0.111 -1.496 -11.291 1.00 97.25 336 HIS A O 1
ATOM 2377 N N . PRO A 1 337 ? 2.037 -1.430 -11.984 1.00 97.94 337 PRO A N 1
ATOM 2378 C CA . PRO A 1 337 ? 1.807 -1.925 -13.342 1.00 97.94 337 PRO A CA 1
ATOM 2379 C C . PRO A 1 337 ? 0.883 -3.137 -13.438 1.00 97.94 337 PRO A C 1
ATOM 2381 O O . PRO A 1 337 ? 0.037 -3.186 -14.324 1.00 97.94 337 PRO A O 1
ATOM 2384 N N . GLU A 1 338 ? 0.999 -4.098 -12.524 1.00 98.12 338 GLU A N 1
ATOM 2385 C CA . GLU A 1 338 ? 0.195 -5.321 -12.539 1.00 98.12 338 GLU A CA 1
ATOM 2386 C C . GLU A 1 338 ? -1.293 -5.036 -12.272 1.00 98.12 338 GLU A C 1
ATOM 2388 O O . GLU A 1 338 ? -2.155 -5.648 -12.902 1.00 98.12 338 GLU A O 1
ATOM 2393 N N . TRP A 1 339 ? -1.611 -4.047 -11.427 1.00 97.12 339 TRP A N 1
ATOM 2394 C CA . TRP A 1 339 ? -2.981 -3.552 -11.245 1.00 97.12 339 TRP A CA 1
ATOM 2395 C C . TRP A 1 339 ? -3.481 -2.770 -12.465 1.00 97.12 339 TRP A C 1
ATOM 2397 O O . TRP A 1 339 ? -4.637 -2.935 -12.856 1.00 97.12 339 TRP A O 1
ATOM 2407 N N . GLN A 1 340 ? -2.625 -1.968 -13.113 1.00 97.25 340 GLN A N 1
ATOM 2408 C CA . GLN A 1 340 ? -2.977 -1.294 -14.374 1.00 97.25 340 GLN A CA 1
ATOM 2409 C C . GLN A 1 340 ? -3.351 -2.327 -15.454 1.00 97.25 340 GLN A C 1
ATOM 2411 O O . GLN A 1 340 ? -4.414 -2.233 -16.066 1.00 97.25 340 GLN A O 1
ATOM 2416 N N . ILE A 1 341 ? -2.509 -3.353 -15.621 1.00 98.25 341 ILE A N 1
ATOM 2417 C CA . ILE A 1 341 ? -2.707 -4.481 -16.541 1.00 98.25 341 ILE A CA 1
ATOM 2418 C C . ILE A 1 341 ? -4.000 -5.235 -16.203 1.00 98.25 341 ILE A C 1
ATOM 2420 O O . ILE A 1 341 ? -4.805 -5.486 -17.097 1.00 98.25 341 ILE A O 1
ATOM 2424 N N . PHE A 1 342 ? -4.251 -5.544 -14.926 1.00 97.25 342 PHE A N 1
ATOM 2425 C CA . PHE A 1 342 ? -5.483 -6.206 -14.483 1.00 97.25 342 PHE A CA 1
ATOM 2426 C C . PHE A 1 342 ? -6.754 -5.439 -14.864 1.00 97.25 342 PHE A C 1
ATOM 2428 O O . PHE A 1 342 ? -7.678 -6.019 -15.443 1.00 97.25 342 PHE A O 1
ATOM 2435 N N . HIS A 1 343 ? -6.806 -4.136 -14.580 1.00 95.94 343 HIS A N 1
ATOM 2436 C CA . HIS A 1 343 ? -7.966 -3.317 -14.926 1.00 95.94 343 HIS A CA 1
ATOM 2437 C C . HIS A 1 343 ? -8.173 -3.214 -16.444 1.00 95.94 343 HIS A C 1
ATOM 2439 O O . HIS A 1 343 ? -9.315 -3.217 -16.906 1.00 95.94 343 HIS A O 1
ATOM 2445 N N . GLU A 1 344 ? -7.094 -3.182 -17.224 1.00 97.38 344 GLU A N 1
ATOM 2446 C CA . GLU A 1 344 ? -7.151 -3.076 -18.681 1.00 97.38 344 GLU A CA 1
ATOM 2447 C C . GLU A 1 344 ? -7.554 -4.385 -19.371 1.00 97.38 344 GLU A C 1
ATOM 2449 O O . GLU A 1 344 ? -8.457 -4.364 -20.206 1.00 97.38 344 GLU A O 1
ATOM 2454 N N . LEU A 1 345 ? -6.994 -5.536 -18.975 1.00 97.25 345 LEU A N 1
ATOM 2455 C CA . LEU A 1 345 ? -7.463 -6.846 -19.449 1.00 97.25 345 LEU A CA 1
ATOM 2456 C C . LEU A 1 345 ? -8.956 -7.042 -19.165 1.00 97.25 345 LEU A C 1
ATOM 2458 O O . LEU A 1 345 ? -9.699 -7.509 -20.029 1.00 97.25 345 LEU A O 1
ATOM 2462 N N . ARG A 1 346 ? -9.405 -6.640 -17.968 1.00 95.94 346 ARG A N 1
ATOM 2463 C CA . ARG A 1 346 ? -10.818 -6.684 -17.578 1.00 95.94 346 ARG A CA 1
ATOM 2464 C C . ARG A 1 346 ? -11.674 -5.746 -18.435 1.00 95.94 346 ARG A C 1
ATOM 2466 O O . ARG A 1 346 ? -12.770 -6.136 -18.823 1.00 95.94 346 ARG A O 1
ATOM 2473 N N . GLY A 1 347 ? -11.174 -4.556 -18.775 1.00 96.94 347 GLY A N 1
ATOM 2474 C CA . GLY A 1 347 ? -11.824 -3.633 -19.715 1.00 96.94 347 GLY A CA 1
ATOM 2475 C C . GLY A 1 347 ? -11.916 -4.181 -21.145 1.00 96.94 347 GLY A C 1
ATOM 2476 O O . GLY A 1 347 ? -12.928 -3.987 -21.816 1.00 96.94 347 GLY A O 1
ATOM 2477 N N . MET A 1 348 ? -10.904 -4.933 -21.586 1.00 96.62 348 MET A N 1
ATOM 2478 C CA . MET A 1 348 ? -10.890 -5.653 -22.867 1.00 96.62 348 MET A CA 1
ATOM 2479 C C . MET A 1 348 ? -11.669 -6.983 -22.840 1.00 96.62 348 MET A C 1
ATOM 2481 O O . MET A 1 348 ? -11.813 -7.620 -23.879 1.00 96.62 348 MET A O 1
ATOM 2485 N N . ASN A 1 349 ? -12.210 -7.392 -21.685 1.00 96.00 349 ASN A N 1
ATOM 2486 C CA . ASN A 1 349 ? -12.887 -8.678 -21.455 1.00 96.00 349 ASN A CA 1
ATOM 2487 C C . ASN A 1 349 ? -12.015 -9.916 -21.765 1.00 96.00 349 ASN A C 1
ATOM 2489 O O . ASN A 1 349 ? -12.531 -10.958 -22.171 1.00 96.00 349 ASN A O 1
ATOM 2493 N N . VAL A 1 350 ? -10.697 -9.820 -21.562 1.00 96.38 350 VAL A N 1
ATOM 2494 C CA . VAL A 1 350 ? -9.770 -10.954 -21.717 1.00 96.38 350 VAL A CA 1
ATOM 2495 C C . VAL A 1 350 ? -10.004 -11.965 -20.580 1.00 96.38 350 VAL A C 1
ATOM 2497 O O . VAL A 1 350 ? -9.929 -11.573 -19.411 1.00 96.38 350 VAL A O 1
ATOM 2500 N N . PRO A 1 351 ? -10.279 -13.254 -20.872 1.00 95.44 351 PRO A N 1
ATOM 2501 C CA . PRO A 1 351 ? -10.450 -14.275 -19.838 1.00 95.44 351 PRO A CA 1
ATOM 2502 C C . PRO A 1 351 ? -9.171 -14.487 -19.010 1.00 95.44 351 PRO A C 1
ATOM 2504 O O . PRO A 1 351 ? -8.076 -14.421 -19.569 1.00 95.44 351 PRO A O 1
ATOM 2507 N N . PRO A 1 352 ? -9.263 -14.825 -17.711 1.00 95.62 352 PRO A N 1
ATOM 2508 C CA . PRO A 1 352 ? -8.081 -15.114 -16.898 1.00 95.62 352 PRO A CA 1
ATOM 2509 C C . PRO A 1 352 ? -7.198 -16.239 -17.455 1.00 95.62 352 PRO A C 1
ATOM 2511 O O . PRO A 1 352 ? -5.978 -16.109 -17.469 1.00 95.62 352 PRO A O 1
ATOM 2514 N N . ASP A 1 353 ? -7.808 -17.293 -18.004 1.00 95.25 353 ASP A N 1
ATOM 2515 C CA . ASP A 1 353 ? -7.106 -18.438 -18.608 1.00 95.25 353 ASP A CA 1
ATOM 2516 C C . ASP A 1 353 ? -6.422 -18.107 -19.951 1.00 95.25 353 ASP A C 1
ATOM 2518 O O . ASP A 1 353 ? -5.721 -18.939 -20.524 1.00 95.25 353 ASP A O 1
ATOM 2522 N N . HIS A 1 354 ? -6.622 -16.894 -20.481 1.00 96.25 354 HIS A N 1
ATOM 2523 C CA . HIS A 1 354 ? -5.907 -16.385 -21.654 1.00 96.25 354 HIS A CA 1
ATOM 2524 C C . HIS A 1 354 ? -4.626 -15.620 -21.282 1.00 96.25 354 HIS A C 1
ATOM 2526 O O . HIS A 1 354 ? -3.922 -15.161 -22.182 1.00 96.25 354 HIS A O 1
ATOM 2532 N N . VAL A 1 355 ? -4.311 -15.452 -19.995 1.00 97.81 355 VAL A N 1
ATOM 2533 C CA . VAL A 1 355 ? -3.097 -14.765 -19.534 1.00 97.81 355 VAL A CA 1
ATOM 2534 C C . VAL A 1 355 ? -1.935 -15.754 -19.460 1.00 97.81 355 VAL A C 1
ATOM 2536 O O . VAL A 1 355 ? -2.001 -16.741 -18.735 1.00 97.81 355 VAL A O 1
ATOM 2539 N N . LEU A 1 356 ? -0.877 -15.497 -20.236 1.00 97.56 356 LEU A N 1
ATOM 2540 C CA . LEU A 1 356 ? 0.162 -16.486 -20.542 1.00 97.56 356 LEU A CA 1
ATOM 2541 C C . LEU A 1 356 ? 1.450 -16.243 -19.747 1.00 97.56 356 LEU A C 1
ATOM 2543 O O . LEU A 1 356 ? 1.946 -17.130 -19.054 1.00 97.56 356 LEU A O 1
ATOM 2547 N N . GLU A 1 357 ? 2.004 -15.034 -19.843 1.00 98.31 357 GLU A N 1
ATOM 2548 C CA . GLU A 1 357 ? 3.313 -14.692 -19.275 1.00 98.31 357 GLU A CA 1
ATOM 2549 C C . GLU A 1 357 ? 3.279 -13.280 -18.678 1.00 98.31 357 GLU A C 1
ATOM 2551 O O . GLU A 1 357 ? 2.711 -12.369 -19.282 1.00 98.31 357 GLU A O 1
ATOM 2556 N N . LEU A 1 358 ? 3.918 -13.094 -17.522 1.00 98.62 358 LEU A N 1
ATOM 2557 C CA . LEU A 1 358 ? 4.152 -11.799 -16.885 1.00 98.62 358 LEU A CA 1
ATOM 2558 C C . LEU A 1 358 ? 5.653 -11.639 -16.627 1.00 98.62 358 LEU A C 1
ATOM 2560 O O . LEU A 1 358 ? 6.276 -12.488 -15.988 1.00 98.62 358 LEU A O 1
ATOM 2564 N N . HIS A 1 359 ? 6.223 -10.537 -17.097 1.00 98.62 359 HIS A N 1
ATOM 2565 C CA . HIS A 1 359 ? 7.600 -10.146 -16.827 1.00 98.62 359 HIS A CA 1
ATOM 2566 C C . HIS A 1 359 ? 7.639 -8.766 -16.169 1.00 98.62 359 HIS A C 1
ATOM 2568 O O . HIS A 1 359 ? 7.017 -7.832 -16.677 1.00 98.62 359 HIS A O 1
ATOM 2574 N N . THR A 1 360 ? 8.371 -8.613 -15.067 1.00 98.38 360 THR A N 1
ATOM 2575 C CA . THR A 1 360 ? 8.510 -7.331 -14.355 1.00 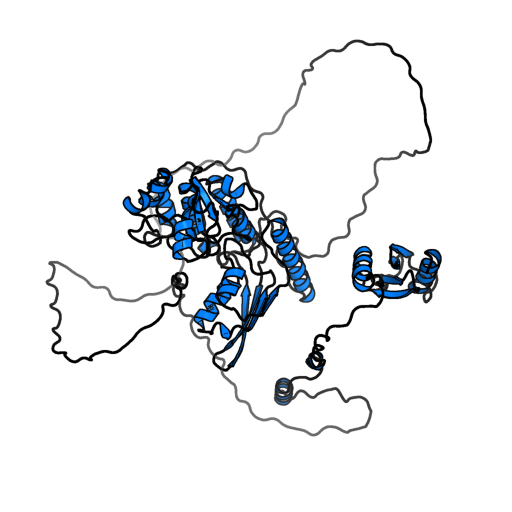98.38 360 THR A CA 1
ATOM 2576 C C . THR A 1 360 ? 9.980 -6.953 -14.142 1.00 98.38 360 THR A C 1
ATOM 2578 O O . THR A 1 360 ? 10.822 -7.805 -13.869 1.00 98.38 360 THR A O 1
ATOM 2581 N N . GLU A 1 361 ? 10.327 -5.663 -14.222 1.00 97.88 361 GLU A N 1
ATOM 2582 C CA . GLU A 1 361 ? 11.695 -5.233 -13.869 1.00 97.88 361 GLU A CA 1
ATOM 2583 C C . GLU A 1 361 ? 11.975 -5.447 -12.355 1.00 97.88 361 GLU A C 1
ATOM 2585 O O . GLU A 1 361 ? 13.110 -5.709 -11.964 1.00 97.88 361 GLU A O 1
ATOM 2590 N N . LEU A 1 362 ? 10.936 -5.399 -11.508 1.00 98.06 362 LEU A N 1
ATOM 2591 C CA . LEU A 1 362 ? 10.975 -5.639 -10.058 1.00 98.06 362 LEU A CA 1
ATOM 2592 C C . LEU A 1 362 ? 9.884 -6.648 -9.662 1.00 98.06 362 LEU A C 1
ATOM 2594 O O . LEU A 1 362 ? 8.753 -6.542 -10.137 1.00 98.06 362 LEU A O 1
ATOM 2598 N N . ALA A 1 363 ? 10.202 -7.634 -8.823 1.00 98.19 363 ALA A N 1
ATOM 2599 C CA . ALA A 1 363 ? 9.275 -8.702 -8.443 1.00 98.19 363 ALA A CA 1
ATOM 2600 C C . ALA A 1 363 ? 7.991 -8.174 -7.772 1.00 98.19 363 ALA A C 1
ATOM 2602 O O . ALA A 1 363 ? 8.051 -7.378 -6.832 1.00 98.19 363 ALA A O 1
ATOM 2603 N N . SER A 1 364 ? 6.835 -8.665 -8.233 1.00 97.81 364 SER A N 1
ATOM 2604 C CA . SER A 1 364 ? 5.505 -8.274 -7.751 1.00 97.81 364 SER A CA 1
ATOM 2605 C C . SER A 1 364 ? 5.384 -8.365 -6.230 1.00 97.81 364 SER A C 1
ATOM 2607 O O . SER A 1 364 ? 5.619 -9.417 -5.637 1.00 97.81 364 SER A O 1
ATOM 2609 N N . CYS A 1 365 ? 5.004 -7.259 -5.588 1.00 96.44 365 CYS A N 1
ATOM 2610 C CA . CYS A 1 365 ? 5.134 -7.125 -4.141 1.00 96.44 365 CYS A CA 1
ATOM 2611 C C . CYS A 1 365 ? 4.042 -7.859 -3.332 1.00 96.44 365 CYS A C 1
ATOM 2613 O O . CYS A 1 365 ? 2.931 -8.117 -3.806 1.00 96.44 365 CYS A O 1
ATOM 2615 N N . GLU A 1 366 ? 4.351 -8.127 -2.061 1.00 95.44 366 GLU A N 1
ATOM 2616 C CA . GLU A 1 366 ? 3.395 -8.524 -1.015 1.00 95.44 366 GLU A CA 1
ATOM 2617 C C . GLU A 1 366 ? 3.284 -7.424 0.058 1.00 95.44 366 GLU A C 1
ATOM 2619 O O . GLU A 1 366 ? 3.370 -7.687 1.258 1.00 95.44 366 GLU A O 1
ATOM 2624 N N . LEU A 1 367 ? 3.126 -6.171 -0.384 1.00 96.56 367 LEU A N 1
ATOM 2625 C CA . LEU A 1 367 ? 3.224 -4.974 0.458 1.00 96.56 367 LEU A CA 1
ATOM 2626 C C . LEU A 1 367 ? 1.952 -4.102 0.431 1.00 96.56 367 LEU A C 1
ATOM 2628 O O . LEU A 1 367 ? 1.209 -4.122 -0.558 1.00 96.56 367 LEU A O 1
ATOM 2632 N N . PRO A 1 368 ? 1.737 -3.273 1.477 1.00 96.75 368 PRO A N 1
ATOM 2633 C CA . PRO A 1 368 ? 0.787 -2.162 1.453 1.00 96.75 368 PRO A CA 1
ATOM 2634 C C . PRO A 1 368 ? 0.912 -1.306 0.192 1.00 96.75 368 PRO A C 1
ATOM 2636 O O . PRO A 1 368 ? 2.016 -1.086 -0.301 1.00 96.75 368 PRO A O 1
ATOM 2639 N N . GLY A 1 369 ? -0.208 -0.783 -0.310 1.00 91.88 369 GLY A N 1
ATOM 2640 C CA . GLY A 1 369 ? -0.238 0.038 -1.530 1.00 91.88 369 GLY A CA 1
ATOM 2641 C C . GLY A 1 369 ? -0.435 -0.758 -2.821 1.00 91.88 369 GLY A C 1
ATOM 2642 O O . GLY A 1 369 ? -0.758 -0.166 -3.847 1.00 91.88 369 GLY A O 1
ATOM 2643 N N . GLY A 1 370 ? -0.352 -2.092 -2.769 1.00 82.31 370 GLY A N 1
ATOM 2644 C CA . GLY A 1 370 ? -0.877 -2.950 -3.827 1.00 82.31 370 GLY A CA 1
ATOM 2645 C C . GLY A 1 370 ? -0.218 -4.319 -3.877 1.00 82.31 370 GLY A C 1
ATOM 2646 O O . GLY A 1 370 ? 0.651 -4.522 -4.713 1.00 82.31 370 GLY A O 1
ATOM 2647 N N . TYR A 1 371 ? -0.686 -5.268 -3.056 1.00 96.25 371 TYR A N 1
ATOM 2648 C CA . TYR A 1 371 ? -0.224 -6.667 -2.978 1.00 96.25 371 TYR A CA 1
ATOM 2649 C C . TYR A 1 371 ? -0.354 -7.431 -4.320 1.00 96.25 371 TYR A C 1
ATOM 2651 O O . TYR A 1 371 ? -1.248 -8.262 -4.505 1.00 96.25 371 TYR A O 1
ATOM 2659 N N . CYS A 1 372 ? 0.530 -7.149 -5.277 1.00 97.38 372 CYS A N 1
ATOM 2660 C CA . CYS A 1 372 ? 0.453 -7.641 -6.650 1.00 97.38 372 CYS A CA 1
ATOM 2661 C C . CYS A 1 372 ? 0.585 -9.164 -6.717 1.00 97.38 372 CYS A C 1
ATOM 2663 O O . CYS A 1 372 ? -0.222 -9.801 -7.386 1.00 97.38 372 CYS A O 1
ATOM 2665 N N . ALA A 1 373 ? 1.506 -9.775 -5.963 1.00 96.75 373 ALA A N 1
ATOM 2666 C CA . ALA A 1 373 ? 1.643 -11.235 -5.950 1.00 96.75 373 ALA A CA 1
ATOM 2667 C C . ALA A 1 373 ? 0.395 -11.949 -5.390 1.00 96.75 373 ALA A C 1
ATOM 2669 O O . ALA A 1 373 ? 0.059 -13.041 -5.849 1.00 96.75 373 ALA A O 1
ATOM 2670 N N . ARG A 1 374 ? -0.352 -11.324 -4.463 1.00 94.94 374 ARG A N 1
ATOM 2671 C CA . ARG A 1 374 ? -1.673 -11.823 -4.035 1.00 94.94 374 ARG A CA 1
ATOM 2672 C C . ARG A 1 374 ? -2.680 -11.739 -5.183 1.00 94.94 374 ARG A C 1
ATOM 2674 O O . ARG A 1 374 ? -3.260 -12.760 -5.538 1.00 94.94 374 ARG A O 1
ATOM 2681 N N . MET A 1 375 ? -2.841 -10.554 -5.778 1.00 96.25 375 MET A N 1
ATOM 2682 C CA . MET A 1 375 ? -3.785 -10.311 -6.877 1.00 96.25 375 MET A CA 1
ATOM 2683 C C . MET A 1 375 ? -3.544 -11.259 -8.060 1.00 96.25 375 MET A C 1
ATOM 2685 O O . MET A 1 375 ? -4.493 -11.854 -8.567 1.00 96.25 375 MET A O 1
ATOM 2689 N N . ILE A 1 376 ? -2.282 -11.472 -8.442 1.00 96.81 376 ILE A N 1
ATOM 2690 C CA . ILE A 1 376 ? -1.900 -12.375 -9.533 1.00 96.81 376 ILE A CA 1
ATOM 2691 C C . ILE A 1 376 ? -2.264 -13.827 -9.198 1.00 96.81 376 ILE A C 1
ATOM 2693 O O . ILE A 1 376 ? -2.894 -14.481 -10.024 1.00 96.81 376 ILE A O 1
ATOM 2697 N N . ARG A 1 377 ? -1.946 -14.329 -7.993 1.00 95.31 377 ARG A N 1
ATOM 2698 C CA . ARG A 1 377 ? -2.317 -15.702 -7.581 1.00 95.31 377 ARG A CA 1
ATOM 2699 C C . ARG A 1 377 ? -3.832 -15.915 -7.515 1.00 95.31 377 ARG A C 1
ATOM 2701 O O . ARG A 1 377 ? -4.299 -17.000 -7.840 1.00 95.31 377 ARG A O 1
ATOM 2708 N N . GLU A 1 378 ? -4.589 -14.902 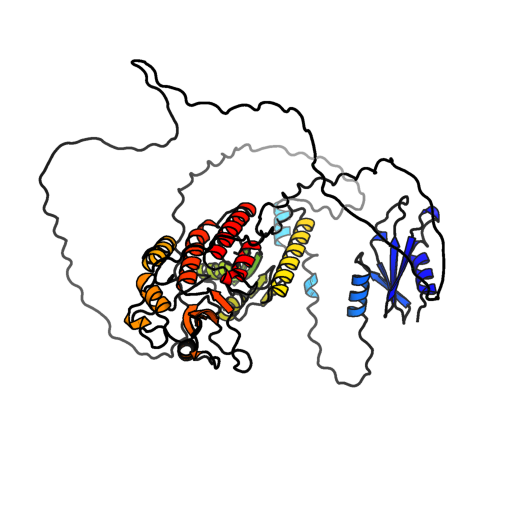-7.096 1.00 94.31 378 GLU A N 1
ATOM 2709 C CA . GLU A 1 378 ? -6.056 -14.963 -7.006 1.00 94.31 378 GLU A CA 1
ATOM 2710 C C . GLU A 1 378 ? -6.756 -14.794 -8.366 1.00 94.31 378 GLU A C 1
ATOM 2712 O O . GLU A 1 378 ? -7.892 -15.241 -8.517 1.00 94.31 378 GLU A O 1
ATOM 2717 N N . THR A 1 379 ? -6.096 -14.176 -9.355 1.00 95.56 379 THR A N 1
ATOM 2718 C CA . THR A 1 379 ? -6.706 -13.847 -10.657 1.00 95.56 379 THR A CA 1
ATOM 2719 C C . THR A 1 379 ? -6.200 -14.718 -11.805 1.00 95.56 379 THR A C 1
ATOM 2721 O O . THR A 1 379 ? -7.009 -15.176 -12.604 1.00 95.56 379 THR A O 1
ATOM 2724 N N . TRP A 1 380 ? -4.890 -14.946 -11.930 1.00 96.44 380 TRP A N 1
ATOM 2725 C CA . TRP A 1 380 ? -4.247 -15.558 -13.102 1.00 96.44 380 TRP A CA 1
ATOM 2726 C C . TRP A 1 380 ? -3.498 -16.850 -12.725 1.00 96.44 380 TRP A C 1
ATOM 2728 O O . TRP A 1 380 ? -2.269 -16.889 -12.777 1.00 96.44 380 TRP A O 1
ATOM 2738 N N . PRO A 1 381 ? -4.198 -17.941 -12.361 1.00 90.06 381 PRO A N 1
ATOM 2739 C CA . PRO A 1 381 ? -3.568 -19.150 -11.817 1.00 90.06 381 PRO A CA 1
ATOM 2740 C C . PRO A 1 381 ? -2.651 -19.908 -12.797 1.00 90.06 381 PRO A C 1
ATOM 2742 O O . PRO A 1 381 ? -1.954 -20.824 -12.371 1.00 90.06 381 PRO A O 1
ATOM 2745 N N . GLN A 1 382 ? -2.650 -19.553 -14.088 1.00 91.69 382 GLN A N 1
ATOM 2746 C CA . GLN A 1 382 ? -1.843 -20.190 -15.140 1.00 91.69 382 GLN A CA 1
ATOM 2747 C C . GLN A 1 382 ? -0.661 -19.331 -15.637 1.00 91.69 382 GLN A C 1
ATOM 2749 O O . GLN A 1 382 ? 0.094 -19.786 -16.494 1.00 91.69 382 GLN A O 1
ATOM 2754 N N . VAL A 1 383 ? -0.483 -18.095 -15.147 1.00 97.50 383 VAL A N 1
ATOM 2755 C CA . VAL A 1 383 ? 0.528 -17.179 -15.710 1.00 97.50 383 VAL A CA 1
ATOM 2756 C C . VAL A 1 383 ? 1.955 -17.580 -15.321 1.00 97.50 383 VAL A C 1
ATOM 2758 O O . VAL A 1 383 ? 2.263 -17.769 -14.142 1.00 97.50 383 VAL A O 1
ATOM 2761 N N . ARG A 1 384 ? 2.876 -17.635 -16.294 1.00 97.94 384 ARG A N 1
ATOM 2762 C CA . ARG A 1 384 ? 4.311 -17.754 -15.991 1.00 97.94 384 ARG A CA 1
ATOM 2763 C C . ARG A 1 384 ? 4.869 -16.392 -15.575 1.00 97.94 384 ARG A C 1
ATOM 2765 O O . ARG A 1 384 ? 5.038 -15.514 -16.418 1.00 97.94 384 ARG A O 1
ATOM 2772 N N . ILE A 1 385 ? 5.165 -16.229 -14.288 1.00 97.31 385 ILE A N 1
ATOM 2773 C CA . ILE A 1 385 ? 5.765 -15.010 -13.723 1.00 97.31 385 ILE A CA 1
ATOM 2774 C C . ILE A 1 385 ? 7.294 -15.080 -13.834 1.00 97.31 385 ILE A C 1
ATOM 2776 O O . ILE A 1 385 ? 7.899 -16.109 -13.537 1.00 97.31 385 ILE A O 1
ATOM 2780 N N . THR A 1 386 ? 7.924 -13.974 -14.226 1.00 98.12 386 THR A N 1
ATOM 2781 C CA . THR A 1 386 ? 9.381 -13.764 -14.203 1.00 98.12 386 THR A CA 1
ATOM 2782 C C . THR A 1 386 ? 9.693 -12.327 -13.780 1.00 98.12 386 THR A C 1
ATOM 2784 O O . THR A 1 386 ? 8.893 -11.426 -14.026 1.00 98.12 386 THR A O 1
ATOM 2787 N N . SER A 1 387 ? 10.854 -12.090 -13.168 1.00 98.00 387 SER A N 1
ATOM 2788 C CA . SER A 1 387 ? 11.275 -10.746 -12.751 1.00 98.00 387 SER A CA 1
ATOM 2789 C C . SER A 1 387 ? 12.786 -10.566 -12.840 1.00 98.00 387 SER A C 1
ATOM 2791 O O . SER A 1 387 ? 13.509 -11.525 -12.575 1.00 98.00 387 SER A O 1
ATOM 2793 N N . VAL A 1 388 ? 13.268 -9.356 -13.147 1.00 97.62 388 VAL A N 1
ATOM 2794 C CA . VAL A 1 388 ? 14.717 -9.065 -13.165 1.00 97.62 388 VAL A CA 1
ATOM 2795 C C . VAL A 1 388 ? 15.274 -8.925 -11.745 1.00 97.62 388 VAL A C 1
ATOM 2797 O O . VAL A 1 388 ? 16.159 -9.683 -11.349 1.00 97.62 388 VAL A O 1
ATOM 2800 N N . ALA A 1 389 ? 14.738 -7.994 -10.952 1.00 97.31 389 ALA A N 1
ATOM 2801 C CA . ALA A 1 389 ? 15.134 -7.814 -9.559 1.00 97.31 389 ALA A CA 1
ATOM 2802 C C . ALA A 1 389 ? 14.157 -8.509 -8.587 1.00 97.31 389 ALA A C 1
ATOM 2804 O O . ALA A 1 389 ? 12.942 -8.347 -8.736 1.00 97.31 389 ALA A O 1
ATOM 2805 N N . PRO A 1 390 ? 14.638 -9.231 -7.552 1.00 97.12 390 PRO A N 1
ATOM 2806 C CA . PRO A 1 390 ? 13.797 -9.603 -6.414 1.00 97.12 390 PRO A CA 1
ATOM 2807 C C . PRO A 1 390 ? 13.379 -8.339 -5.646 1.00 97.12 390 PRO A C 1
ATOM 2809 O O . PRO A 1 390 ? 14.027 -7.306 -5.776 1.00 97.12 390 PRO A O 1
ATOM 2812 N N . TYR A 1 391 ? 12.333 -8.414 -4.819 1.00 95.25 391 TYR A N 1
ATOM 2813 C CA . TYR A 1 391 ? 11.904 -7.281 -3.981 1.00 95.25 391 TYR A CA 1
ATOM 2814 C C . TYR A 1 391 ? 11.713 -7.666 -2.510 1.00 95.25 391 TYR A C 1
ATOM 2816 O O . TYR A 1 391 ? 12.153 -6.937 -1.631 1.00 95.25 391 TYR A O 1
ATOM 2824 N N . GLY A 1 392 ? 11.149 -8.845 -2.230 1.00 92.75 392 GLY A N 1
ATOM 2825 C CA . GLY A 1 392 ? 11.007 -9.343 -0.860 1.00 92.75 392 GLY A CA 1
ATOM 2826 C C . GLY A 1 392 ? 9.987 -8.561 -0.026 1.00 92.75 392 GLY A C 1
ATOM 2827 O O . GLY A 1 392 ? 9.078 -7.927 -0.565 1.00 92.75 392 GLY A O 1
ATOM 2828 N N . THR A 1 393 ? 10.098 -8.671 1.298 1.00 93.38 393 THR A N 1
ATOM 2829 C CA . THR A 1 393 ? 9.091 -8.162 2.247 1.00 93.38 393 THR A CA 1
ATOM 2830 C C . THR A 1 393 ? 9.660 -7.225 3.312 1.00 93.38 393 THR A C 1
ATOM 2832 O O . THR A 1 393 ? 8.965 -6.289 3.704 1.00 93.38 393 THR A O 1
ATOM 2835 N N . ASP A 1 394 ? 10.908 -7.411 3.743 1.00 96.25 394 ASP A N 1
ATOM 2836 C CA . ASP A 1 394 ? 11.609 -6.560 4.714 1.00 96.25 394 ASP A CA 1
ATOM 2837 C C . ASP A 1 394 ? 12.370 -5.391 4.055 1.00 96.25 394 ASP A C 1
ATOM 2839 O O . ASP A 1 394 ? 12.703 -5.413 2.872 1.00 96.25 394 ASP A O 1
ATOM 2843 N N . HIS A 1 395 ? 12.697 -4.360 4.828 1.00 97.06 395 HIS A N 1
ATOM 2844 C CA . HIS A 1 395 ? 13.375 -3.155 4.348 1.00 97.06 395 HIS A CA 1
ATOM 2845 C C . HIS A 1 395 ? 14.772 -3.398 3.746 1.00 97.06 395 HIS A C 1
ATOM 2847 O O . HIS A 1 395 ? 15.203 -2.617 2.892 1.00 97.06 395 HIS A O 1
ATOM 2853 N N . ALA A 1 396 ? 15.496 -4.450 4.144 1.00 97.56 396 ALA A N 1
ATOM 2854 C CA . ALA A 1 396 ? 16.799 -4.751 3.553 1.00 97.56 396 ALA A CA 1
ATOM 2855 C C . ALA A 1 396 ? 16.638 -5.391 2.165 1.00 97.56 396 ALA A C 1
ATOM 2857 O O . ALA A 1 396 ? 17.255 -4.907 1.211 1.00 97.56 396 ALA A O 1
ATOM 2858 N N . SER A 1 397 ? 15.764 -6.397 2.022 1.00 97.62 397 SER A N 1
ATOM 2859 C CA . SER A 1 397 ? 15.468 -7.002 0.714 1.00 97.62 397 SER A CA 1
ATOM 2860 C C . SER A 1 397 ? 14.832 -6.002 -0.254 1.00 97.62 397 SER A C 1
ATOM 2862 O O . SER A 1 397 ? 15.285 -5.903 -1.397 1.00 97.62 397 SER A O 1
ATOM 2864 N N . ARG A 1 398 ? 13.893 -5.163 0.213 1.00 97.50 398 ARG A N 1
ATOM 2865 C CA . ARG A 1 398 ? 13.257 -4.120 -0.614 1.00 97.50 398 ARG A CA 1
ATOM 2866 C C . ARG A 1 398 ? 14.269 -3.129 -1.177 1.00 97.50 398 ARG A C 1
ATOM 2868 O O . ARG A 1 398 ? 14.266 -2.857 -2.379 1.00 97.50 398 ARG A O 1
ATOM 2875 N N . ARG A 1 399 ? 15.184 -2.630 -0.337 1.00 96.69 399 ARG A N 1
ATOM 2876 C CA . ARG A 1 399 ? 16.247 -1.711 -0.774 1.00 96.69 399 ARG A CA 1
ATOM 2877 C C . ARG A 1 399 ? 17.271 -2.375 -1.691 1.00 96.69 399 ARG A C 1
ATOM 2879 O O . ARG A 1 399 ? 17.729 -1.725 -2.627 1.00 96.69 399 ARG A O 1
ATOM 2886 N N . GLN A 1 400 ? 17.614 -3.645 -1.468 1.00 97.69 400 GLN A N 1
ATOM 2887 C CA . GLN A 1 400 ? 18.475 -4.401 -2.385 1.00 97.69 400 GLN A CA 1
ATOM 2888 C C . GLN A 1 400 ? 17.803 -4.586 -3.755 1.00 97.69 400 GLN A C 1
ATOM 2890 O O . GLN A 1 400 ? 18.450 -4.390 -4.784 1.00 97.69 400 GLN A O 1
ATOM 2895 N N . GLY A 1 401 ? 16.505 -4.896 -3.772 1.00 97.44 401 GLY A N 1
ATOM 2896 C CA . GLY A 1 401 ? 15.707 -5.039 -4.987 1.00 97.44 401 GLY A CA 1
ATOM 2897 C C . GLY A 1 401 ? 15.641 -3.764 -5.818 1.00 97.44 401 GLY A C 1
ATOM 2898 O O . GLY A 1 401 ? 15.969 -3.772 -7.003 1.00 97.44 401 GLY A O 1
ATOM 2899 N N . VAL A 1 402 ? 15.311 -2.640 -5.178 1.00 96.81 402 VAL A N 1
ATOM 2900 C CA . VAL A 1 402 ? 15.300 -1.322 -5.832 1.00 96.81 402 VAL A CA 1
ATOM 2901 C C . VAL A 1 402 ? 16.703 -0.920 -6.303 1.00 96.81 402 VAL A C 1
ATOM 2903 O O . VAL A 1 402 ? 16.843 -0.392 -7.401 1.00 96.81 402 VAL A O 1
ATOM 2906 N N . GLN A 1 403 ? 17.767 -1.227 -5.554 1.00 96.06 403 GLN A N 1
ATOM 2907 C CA . GLN A 1 403 ? 19.132 -0.965 -6.023 1.00 96.06 403 GLN A CA 1
ATOM 2908 C C . GLN A 1 403 ? 19.499 -1.800 -7.263 1.00 96.06 403 GLN A C 1
ATOM 2910 O O . GLN A 1 403 ? 20.133 -1.273 -8.176 1.00 96.06 403 GLN A O 1
ATOM 2915 N N . HIS A 1 404 ? 19.090 -3.070 -7.327 1.00 97.38 404 HIS A N 1
ATOM 2916 C CA . HIS A 1 404 ? 19.305 -3.926 -8.498 1.00 97.38 404 HIS A CA 1
ATOM 2917 C C . HIS A 1 404 ? 18.512 -3.417 -9.717 1.00 97.38 404 HIS A C 1
ATOM 2919 O O . HIS A 1 404 ? 19.088 -3.268 -10.794 1.00 97.38 404 HIS A O 1
ATOM 2925 N N . LEU A 1 405 ? 17.240 -3.044 -9.526 1.00 96.19 405 LEU A N 1
ATOM 2926 C CA . LEU A 1 405 ? 16.406 -2.377 -10.533 1.00 96.19 405 LEU A CA 1
ATOM 2927 C C . LEU A 1 405 ? 17.099 -1.130 -11.111 1.00 96.19 405 LEU A C 1
ATOM 2929 O O . LEU A 1 405 ? 17.196 -0.982 -12.327 1.00 96.19 405 LEU A O 1
ATOM 2933 N N . LEU A 1 406 ? 17.600 -0.243 -10.247 1.00 94.56 406 LEU A N 1
ATOM 2934 C CA . LEU A 1 406 ? 18.243 1.013 -10.646 1.00 94.56 406 LEU A CA 1
ATOM 2935 C C . LEU A 1 406 ? 19.563 0.793 -11.399 1.00 94.56 406 LEU A C 1
ATOM 2937 O O . LEU A 1 406 ? 19.844 1.532 -12.345 1.00 94.56 406 LEU A O 1
ATOM 2941 N N . THR A 1 407 ? 20.346 -0.224 -11.021 1.00 94.62 407 THR A N 1
ATOM 2942 C CA . THR A 1 407 ? 21.547 -0.636 -11.765 1.00 94.62 407 THR A CA 1
ATOM 2943 C C . THR A 1 407 ? 21.169 -1.143 -13.156 1.00 94.62 407 THR A C 1
ATOM 2945 O O . THR A 1 407 ? 21.642 -0.596 -14.150 1.00 94.62 407 THR A O 1
ATOM 2948 N N . HIS A 1 408 ? 20.245 -2.105 -13.243 1.00 93.81 408 HIS A N 1
ATOM 2949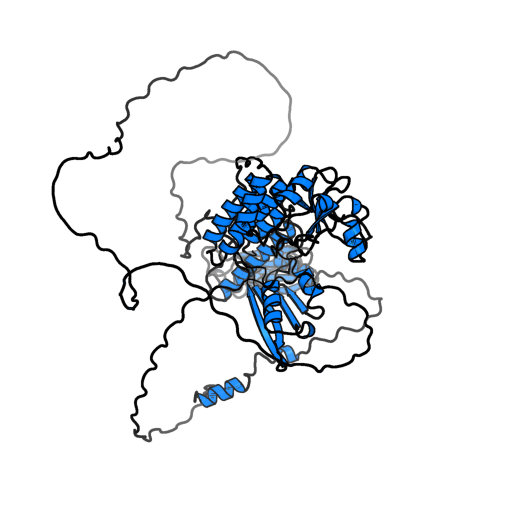 C CA . HIS A 1 408 ? 19.829 -2.708 -14.511 1.00 93.81 408 HIS A CA 1
ATOM 2950 C C . HIS A 1 408 ? 19.211 -1.688 -15.482 1.00 93.81 408 HIS A C 1
ATOM 2952 O O . HIS A 1 408 ? 19.546 -1.642 -16.666 1.00 93.81 408 HIS A O 1
ATOM 2958 N N . GLN A 1 409 ? 18.352 -0.795 -14.984 1.00 93.69 409 GLN A N 1
ATOM 2959 C CA . GLN A 1 409 ? 17.803 0.293 -15.795 1.00 93.69 409 GLN A CA 1
ATOM 2960 C C . GLN A 1 409 ? 18.883 1.282 -16.278 1.00 93.69 409 GLN A C 1
ATOM 2962 O O . GLN A 1 409 ? 18.712 1.899 -17.333 1.00 93.69 409 GLN A O 1
ATOM 2967 N N . GLY A 1 410 ? 19.979 1.442 -15.528 1.00 91.25 410 GLY A N 1
ATOM 2968 C CA . GLY A 1 410 ? 21.147 2.231 -15.921 1.00 91.25 410 GLY A CA 1
ATOM 2969 C C . GLY A 1 410 ? 22.002 1.551 -16.994 1.00 91.25 410 GLY A C 1
ATOM 2970 O O . GLY A 1 410 ? 22.485 2.229 -17.900 1.00 91.25 410 GLY A O 1
ATOM 2971 N N . GLU A 1 411 ? 22.155 0.227 -16.933 1.00 91.62 411 GLU A N 1
ATOM 2972 C CA . GLU A 1 411 ? 22.807 -0.590 -17.968 1.00 91.62 411 GLU A CA 1
ATOM 2973 C C . GLU A 1 411 ? 22.016 -0.539 -19.283 1.00 91.62 411 GLU A C 1
ATOM 2975 O O . GLU A 1 411 ? 22.575 -0.210 -20.328 1.00 91.62 411 GLU A O 1
ATOM 2980 N N . LEU A 1 412 ? 20.696 -0.757 -19.228 1.00 89.50 412 LEU A N 1
ATOM 2981 C CA . LEU A 1 412 ? 19.813 -0.650 -20.395 1.00 89.50 412 LEU A CA 1
ATOM 2982 C C . LEU A 1 412 ? 19.835 0.749 -21.028 1.00 89.50 412 LEU A C 1
ATOM 2984 O O . LEU A 1 412 ? 19.793 0.863 -22.251 1.00 89.50 412 LEU A O 1
ATOM 2988 N N . ALA A 1 413 ? 19.909 1.814 -20.221 1.00 88.44 413 ALA A N 1
ATOM 2989 C CA . ALA A 1 413 ? 20.019 3.177 -20.739 1.00 88.44 413 ALA A CA 1
ATOM 2990 C C . ALA A 1 413 ? 21.343 3.399 -21.493 1.00 88.44 413 ALA A C 1
ATOM 2992 O O . ALA A 1 413 ? 21.325 3.988 -22.569 1.00 88.44 413 ALA A O 1
ATOM 2993 N N . GLN A 1 414 ? 22.462 2.877 -20.978 1.00 88.56 414 GLN A N 1
ATOM 2994 C CA . GLN A 1 414 ? 23.770 2.950 -21.645 1.00 88.56 414 GLN A CA 1
ATOM 2995 C C . GLN A 1 414 ? 23.798 2.150 -22.955 1.00 88.56 414 GLN A C 1
ATOM 2997 O O . GLN A 1 414 ? 24.284 2.652 -23.960 1.00 88.56 414 GLN A O 1
ATOM 3002 N N . VAL A 1 415 ? 23.244 0.933 -22.970 1.00 90.94 415 VAL A N 1
ATOM 3003 C CA . VAL A 1 415 ? 23.200 0.072 -24.171 1.00 90.94 415 VAL A CA 1
ATOM 3004 C C . VAL A 1 415 ? 22.313 0.654 -25.282 1.00 90.94 415 VAL A C 1
ATOM 3006 O O . VAL A 1 415 ? 22.531 0.362 -26.455 1.00 90.94 415 VAL A O 1
ATOM 3009 N N . ALA A 1 416 ? 21.327 1.483 -24.934 1.00 86.56 416 ALA A N 1
ATOM 3010 C CA . ALA A 1 416 ? 20.402 2.106 -25.881 1.00 86.56 416 ALA A CA 1
ATOM 3011 C C . ALA A 1 416 ? 20.799 3.533 -26.324 1.00 86.56 416 ALA A C 1
ATOM 3013 O O . ALA A 1 416 ? 19.970 4.204 -26.940 1.00 86.56 416 ALA A O 1
ATOM 3014 N N . ASP A 1 417 ? 21.994 4.027 -25.956 1.00 84.12 417 ASP A N 1
ATOM 3015 C CA . ASP A 1 417 ? 22.399 5.447 -26.072 1.00 84.12 417 ASP A CA 1
ATOM 3016 C C . ASP A 1 417 ? 21.334 6.427 -25.515 1.00 84.12 417 ASP A C 1
ATOM 3018 O O . ASP A 1 417 ? 21.136 7.550 -25.988 1.00 84.12 417 ASP A O 1
ATOM 3022 N N . GLY A 1 418 ? 20.596 5.974 -24.498 1.00 77.19 418 GLY A N 1
ATOM 3023 C CA . GLY A 1 418 ? 19.447 6.663 -23.928 1.00 77.19 418 GLY A CA 1
ATOM 3024 C C . GLY A 1 418 ? 19.816 7.622 -22.790 1.00 77.19 418 GLY A C 1
ATOM 3025 O O . GLY A 1 418 ? 20.849 7.466 -22.134 1.00 77.19 418 GLY A O 1
ATOM 3026 N N . PRO A 1 419 ? 18.951 8.607 -22.482 1.00 78.12 419 PRO A N 1
ATOM 3027 C CA . PRO A 1 419 ? 19.160 9.484 -21.338 1.00 78.12 419 PRO A CA 1
ATOM 3028 C C . PRO A 1 419 ? 19.152 8.680 -20.031 1.00 78.12 419 PRO A C 1
ATOM 3030 O O . PRO A 1 419 ? 18.262 7.857 -19.794 1.00 78.12 419 PRO A O 1
ATOM 3033 N N . ALA A 1 420 ? 20.124 8.953 -19.157 1.00 75.56 420 ALA A N 1
ATOM 3034 C CA . ALA A 1 420 ? 20.202 8.337 -17.837 1.00 75.56 420 ALA A CA 1
ATOM 3035 C C . ALA A 1 420 ? 18.898 8.562 -17.049 1.00 75.56 420 ALA A C 1
ATOM 3037 O O . ALA A 1 420 ? 18.429 9.696 -16.910 1.00 75.56 420 ALA A O 1
ATOM 3038 N N . ARG A 1 421 ? 18.304 7.480 -16.526 1.00 79.38 421 ARG A N 1
ATOM 3039 C CA . ARG A 1 421 ? 17.089 7.572 -15.704 1.00 79.38 421 ARG A CA 1
ATOM 3040 C C . ARG A 1 421 ? 17.418 8.261 -14.363 1.00 79.38 421 ARG A C 1
ATOM 3042 O O . ARG A 1 421 ? 18.474 7.977 -13.794 1.00 79.38 421 ARG A O 1
ATOM 3049 N N . PRO A 1 422 ? 16.547 9.149 -13.846 1.00 77.12 422 PRO A N 1
ATOM 3050 C CA . PRO A 1 422 ? 16.801 9.863 -12.597 1.00 77.12 422 PRO A CA 1
ATOM 3051 C C . PRO A 1 422 ? 16.858 8.890 -11.416 1.00 77.12 422 PRO A C 1
ATOM 3053 O O . PRO A 1 422 ? 15.984 8.037 -11.268 1.00 77.12 422 PRO A O 1
ATOM 3056 N N . GLN A 1 423 ? 17.876 9.034 -10.570 1.00 86.44 423 GLN A N 1
ATOM 3057 C CA . GLN A 1 423 ? 18.011 8.253 -9.338 1.00 86.44 423 GLN A CA 1
ATOM 3058 C C . GLN A 1 423 ? 17.155 8.869 -8.211 1.00 86.44 423 GLN A C 1
ATOM 3060 O O . GLN A 1 423 ? 17.043 10.098 -8.146 1.00 86.44 423 GLN A O 1
ATOM 3065 N N . PRO A 1 424 ? 16.565 8.062 -7.305 1.00 90.75 424 PRO A N 1
ATOM 3066 C CA . PRO A 1 424 ? 15.792 8.575 -6.176 1.00 90.75 424 PRO A CA 1
ATOM 3067 C C . PRO A 1 424 ? 16.683 9.345 -5.189 1.00 90.75 424 PRO A C 1
ATOM 3069 O O . PRO A 1 424 ? 17.638 8.810 -4.627 1.00 90.75 424 PRO A O 1
ATOM 3072 N N . VAL A 1 425 ? 16.324 10.599 -4.918 1.00 94.56 425 VAL A N 1
ATOM 3073 C CA . VAL A 1 425 ? 16.957 11.465 -3.914 1.00 94.56 425 VAL A CA 1
ATOM 3074 C C . VAL A 1 425 ? 15.971 11.640 -2.761 1.00 94.56 425 VAL A C 1
ATOM 3076 O O . VAL A 1 425 ? 15.235 12.629 -2.692 1.00 94.56 425 VAL A O 1
ATOM 3079 N N . ARG A 1 426 ? 15.925 10.638 -1.871 1.00 94.19 426 ARG A N 1
ATOM 3080 C CA . ARG A 1 426 ? 15.021 10.620 -0.710 1.00 94.19 426 ARG A CA 1
ATOM 3081 C C . ARG A 1 426 ? 15.419 11.698 0.306 1.00 94.19 426 ARG A C 1
ATOM 3083 O O . ARG A 1 426 ? 16.565 11.735 0.753 1.00 94.19 426 ARG A O 1
ATOM 3090 N N . ALA A 1 427 ? 14.481 12.555 0.710 1.00 93.44 427 ALA A N 1
ATOM 3091 C CA . ALA A 1 427 ? 14.733 13.555 1.750 1.00 93.44 427 ALA A CA 1
ATOM 3092 C C . ALA A 1 427 ? 14.660 12.931 3.160 1.00 93.44 427 ALA A C 1
ATOM 3094 O O . ALA A 1 427 ? 13.740 12.152 3.427 1.00 93.44 427 ALA A O 1
ATOM 3095 N N . PRO A 1 428 ? 15.559 13.288 4.099 1.00 92.19 428 PRO A N 1
ATOM 3096 C CA . PRO A 1 428 ? 15.511 12.762 5.460 1.00 92.19 428 PRO A CA 1
ATOM 3097 C C . PRO A 1 428 ? 14.268 13.246 6.220 1.00 92.19 428 PRO A C 1
ATOM 3099 O O . PRO A 1 428 ? 13.787 14.366 6.012 1.00 92.19 428 PRO A O 1
ATOM 3102 N N . LEU A 1 429 ? 13.774 12.408 7.136 1.00 89.88 429 LEU A N 1
ATOM 3103 C CA . LEU A 1 429 ? 12.682 12.737 8.054 1.00 89.88 429 LEU A CA 1
ATOM 3104 C C . LEU A 1 429 ? 13.030 13.995 8.863 1.00 89.88 429 LEU A C 1
ATOM 3106 O O . LEU A 1 429 ? 14.009 14.016 9.608 1.00 89.88 429 LEU A O 1
ATOM 3110 N N . GLN A 1 430 ? 12.229 15.048 8.696 1.00 88.06 430 GLN A N 1
ATOM 3111 C CA . GLN A 1 430 ? 12.381 16.294 9.441 1.00 88.06 430 GLN A CA 1
ATOM 3112 C C . GLN A 1 430 ? 11.700 16.176 10.803 1.00 88.06 430 GLN A C 1
ATOM 3114 O O . GLN A 1 430 ? 10.621 15.593 10.913 1.00 88.06 430 GLN A O 1
ATOM 3119 N N . GLN A 1 431 ? 12.294 16.776 11.834 1.00 89.19 431 GLN A N 1
ATOM 3120 C CA . GLN A 1 431 ? 11.590 16.982 13.098 1.00 89.19 431 GLN A CA 1
ATOM 3121 C C . GLN A 1 431 ? 10.567 18.103 12.904 1.00 89.19 431 GLN A C 1
ATOM 3123 O O . GLN A 1 431 ? 10.923 19.226 12.549 1.00 89.19 431 GLN A O 1
ATOM 3128 N N . VAL A 1 432 ? 9.293 17.780 13.110 1.00 94.62 432 VAL A N 1
ATOM 3129 C CA . VAL A 1 432 ? 8.153 18.678 12.893 1.00 94.62 432 VAL A CA 1
ATOM 3130 C C . VAL A 1 432 ? 7.383 18.888 14.191 1.00 94.62 432 VAL A C 1
ATOM 3132 O O . VAL A 1 432 ? 7.370 18.028 15.070 1.00 94.62 432 VAL A O 1
ATOM 3135 N N . GLN A 1 433 ? 6.724 20.040 14.311 1.00 94.62 433 GLN A N 1
ATOM 3136 C CA . GLN A 1 433 ? 5.777 20.300 15.392 1.00 94.62 433 GLN A CA 1
ATOM 3137 C C . GLN A 1 433 ? 4.588 19.328 15.255 1.00 94.62 433 GLN A C 1
ATOM 3139 O O . GLN A 1 433 ? 3.963 19.325 14.191 1.00 94.62 433 GLN A O 1
ATOM 3144 N N . PRO A 1 434 ? 4.233 18.539 16.289 1.00 95.50 434 PRO A N 1
ATOM 3145 C CA . PRO A 1 434 ? 3.032 17.712 16.247 1.00 95.50 434 PRO A CA 1
ATOM 3146 C C . PRO A 1 434 ? 1.781 18.562 16.011 1.00 95.50 434 PRO A C 1
ATOM 3148 O O . PRO A 1 434 ? 1.618 19.630 16.611 1.00 95.50 434 PRO A O 1
ATOM 3151 N N . ALA A 1 435 ? 0.899 18.084 15.139 1.00 95.44 435 ALA A N 1
ATOM 3152 C CA . ALA A 1 435 ? -0.390 18.699 14.881 1.00 95.44 435 ALA A CA 1
ATOM 3153 C C . ALA A 1 435 ? -1.275 18.602 16.138 1.00 95.44 435 ALA A C 1
ATOM 3155 O O . ALA A 1 435 ? -1.232 17.593 16.846 1.00 95.44 435 ALA A O 1
ATOM 3156 N N . PRO A 1 436 ? -2.115 19.612 16.430 1.00 93.12 436 PRO A N 1
ATOM 3157 C CA . PRO A 1 436 ? -3.055 19.506 17.534 1.00 93.12 436 PRO A CA 1
ATOM 3158 C C . PRO A 1 436 ? -4.060 18.364 17.281 1.00 93.12 436 PRO A C 1
ATOM 3160 O O . PRO A 1 436 ? -4.465 18.147 16.126 1.00 93.12 436 PRO A O 1
ATOM 3163 N N . PRO A 1 437 ? -4.502 17.656 18.338 1.00 92.75 437 PRO A N 1
ATOM 3164 C CA . PRO A 1 437 ? -5.628 16.738 18.236 1.00 92.75 437 PRO A CA 1
ATOM 3165 C C . PRO A 1 437 ? -6.888 17.525 17.859 1.00 92.75 437 PRO A C 1
ATOM 3167 O O . PRO A 1 437 ? -7.098 18.645 18.331 1.00 92.75 437 PRO A O 1
ATOM 3170 N N . LEU A 1 438 ? -7.725 16.943 17.003 1.00 95.75 438 LEU A N 1
ATOM 3171 C CA . LEU A 1 438 ? -8.997 17.540 16.599 1.00 95.75 438 LEU A CA 1
ATOM 3172 C C . LEU A 1 438 ? -10.173 16.866 17.312 1.00 95.75 438 LEU A C 1
ATOM 3174 O O . LEU A 1 438 ? -10.114 15.663 17.573 1.00 95.75 438 LEU A O 1
ATOM 3178 N N . PRO A 1 439 ? -11.267 17.604 17.573 1.00 95.56 439 PRO A N 1
ATOM 3179 C CA . PRO A 1 439 ? -12.524 16.987 17.965 1.00 95.56 439 PRO A CA 1
ATOM 3180 C C . PRO A 1 439 ? -13.096 16.154 16.794 1.00 95.56 439 PRO A C 1
ATOM 3182 O O . PRO A 1 439 ? -12.704 16.369 15.637 1.00 95.56 439 PRO A O 1
ATOM 3185 N N . PRO A 1 440 ? -14.023 15.214 17.054 1.00 94.75 440 PRO A N 1
ATOM 3186 C CA . PRO A 1 440 ? -14.520 14.270 16.047 1.00 94.75 440 PRO A CA 1
ATOM 3187 C C . PRO A 1 440 ? -15.112 14.939 14.800 1.00 94.75 440 PRO A C 1
ATOM 3189 O O . PRO A 1 440 ? -14.961 14.431 13.692 1.00 94.75 440 PRO A O 1
ATOM 3192 N N . GLU A 1 441 ? -15.729 16.110 14.954 1.00 96.06 441 GLU A N 1
ATOM 3193 C CA . GLU A 1 441 ? -16.294 16.926 13.877 1.00 96.06 441 GLU A CA 1
ATOM 3194 C C . GLU A 1 441 ? -15.203 17.567 13.002 1.00 96.06 441 GLU A C 1
ATOM 3196 O O . GLU A 1 441 ? -15.389 17.739 11.797 1.00 96.06 441 GLU A O 1
ATOM 3201 N N . GLY A 1 442 ? -14.039 17.876 13.581 1.00 97.44 442 GLY A N 1
ATOM 3202 C CA . GLY A 1 442 ? -12.861 18.339 12.845 1.00 97.44 442 GLY A CA 1
ATOM 3203 C C . GLY A 1 442 ? -12.253 17.224 11.992 1.00 97.44 442 GLY A C 1
ATOM 3204 O O . GLY A 1 442 ? -11.968 17.434 10.814 1.00 97.44 442 GLY A O 1
ATOM 3205 N N . VAL A 1 443 ? -12.150 16.012 12.548 1.00 97.88 443 VAL A N 1
ATOM 3206 C CA . VAL A 1 443 ? -11.738 14.810 11.798 1.00 97.88 443 VAL A CA 1
ATOM 3207 C C . VAL A 1 443 ? -12.758 14.481 10.697 1.00 97.88 443 VAL A C 1
ATOM 3209 O O . VAL A 1 443 ? -12.376 14.201 9.560 1.00 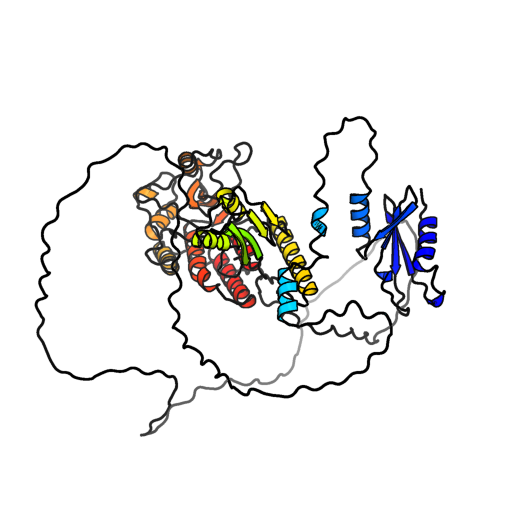97.88 443 VAL A O 1
ATOM 3212 N N . ALA A 1 444 ? -14.058 14.605 10.989 1.00 97.62 444 ALA A N 1
ATOM 3213 C CA . ALA A 1 444 ? -15.134 14.460 10.008 1.00 97.62 444 ALA A CA 1
ATOM 3214 C C . ALA A 1 444 ? -15.005 15.452 8.841 1.00 97.62 444 ALA A C 1
ATOM 3216 O O . ALA A 1 444 ? -15.261 15.082 7.695 1.00 97.62 444 ALA A O 1
ATOM 3217 N N . HIS A 1 445 ? -14.604 16.696 9.124 1.00 97.50 445 HIS A N 1
ATOM 3218 C CA . HIS A 1 445 ? -14.399 17.734 8.118 1.00 97.50 445 HIS A CA 1
ATOM 3219 C C . HIS A 1 445 ? -13.156 17.470 7.253 1.00 97.50 445 HIS A C 1
ATOM 3221 O O . HIS A 1 445 ? -13.260 17.521 6.027 1.00 97.50 445 HIS A O 1
ATOM 3227 N N . GLU A 1 446 ? -12.010 17.117 7.853 1.00 96.75 446 GLU A N 1
ATOM 3228 C CA . GLU A 1 446 ? -10.800 16.741 7.100 1.00 96.75 446 GLU A CA 1
ATOM 3229 C C . GLU A 1 446 ? -11.068 15.564 6.146 1.00 96.75 446 GLU A C 1
ATOM 3231 O O . GLU A 1 446 ? -10.630 15.599 4.991 1.00 96.75 446 GLU A O 1
ATOM 3236 N N . LEU A 1 447 ? -11.813 14.550 6.608 1.00 97.50 447 LEU A N 1
ATOM 3237 C CA . LEU A 1 447 ? -12.162 13.359 5.832 1.00 97.50 447 LEU A CA 1
ATOM 3238 C C . LEU A 1 447 ? -13.191 13.652 4.727 1.00 97.50 447 LEU A C 1
ATOM 3240 O O . LEU A 1 447 ? -12.997 13.250 3.578 1.00 97.50 447 LEU A O 1
ATOM 3244 N N . ALA A 1 448 ? -14.262 14.390 5.034 1.00 96.69 448 ALA A N 1
ATOM 3245 C CA . ALA A 1 448 ? -15.261 14.786 4.039 1.00 96.69 448 ALA A CA 1
ATOM 3246 C C . ALA A 1 448 ? -14.675 15.720 2.963 1.00 96.69 448 ALA A C 1
ATOM 3248 O O . ALA A 1 448 ? -15.103 15.663 1.812 1.00 96.69 448 ALA A O 1
ATOM 3249 N N . GLY A 1 449 ? -13.663 16.527 3.303 1.00 96.31 449 GLY A N 1
ATOM 3250 C CA . GLY A 1 449 ? -12.896 17.323 2.341 1.00 96.31 449 GLY A CA 1
ATOM 3251 C C . GLY A 1 449 ? -11.991 16.501 1.411 1.00 96.31 449 GLY A C 1
ATOM 3252 O O . GLY A 1 449 ? -11.578 17.012 0.374 1.00 96.31 449 GLY A O 1
ATOM 3253 N N . ALA A 1 450 ? -11.692 15.242 1.751 1.00 96.50 450 ALA A N 1
ATOM 3254 C CA . ALA A 1 450 ? -10.891 14.330 0.930 1.00 96.50 450 ALA A CA 1
ATOM 3255 C C . ALA A 1 450 ? -11.752 13.416 0.036 1.00 96.50 450 ALA A C 1
ATOM 3257 O O . ALA A 1 450 ? -11.457 13.253 -1.146 1.00 96.50 450 ALA A O 1
ATOM 3258 N N . PHE A 1 451 ? -12.828 12.841 0.588 1.00 96.44 451 PHE A N 1
ATOM 3259 C CA . PHE A 1 451 ? -13.640 11.804 -0.073 1.00 96.44 451 PHE A CA 1
ATOM 3260 C C . PHE A 1 451 ? -15.062 12.256 -0.454 1.00 96.44 451 PHE A C 1
ATOM 3262 O O . PHE A 1 451 ? -15.820 11.500 -1.064 1.00 96.44 451 PHE A O 1
ATOM 3269 N N . GLY A 1 452 ? -15.446 13.487 -0.105 1.00 95.44 452 GLY A N 1
ATOM 3270 C CA . GLY A 1 452 ? -16.823 13.966 -0.215 1.00 95.44 452 GLY A CA 1
ATOM 3271 C C . GLY A 1 452 ? -17.772 13.286 0.787 1.00 95.44 452 GLY A C 1
ATOM 3272 O O . GLY A 1 452 ? -17.390 12.356 1.496 1.00 95.44 452 GLY A O 1
ATOM 3273 N N . PRO A 1 453 ? -19.046 13.712 0.857 1.00 91.62 453 PRO A N 1
ATOM 3274 C CA . PRO A 1 453 ? -20.014 13.128 1.788 1.00 91.62 453 PRO A CA 1
ATOM 3275 C C . PRO A 1 453 ? -20.428 11.693 1.419 1.00 91.62 453 PRO A C 1
ATOM 3277 O O . PRO A 1 453 ? -20.861 10.954 2.295 1.00 91.62 453 PRO A O 1
ATOM 3280 N N . GLN A 1 454 ? -20.302 11.296 0.146 1.00 92.56 454 GLN A N 1
ATOM 3281 C CA . GLN A 1 454 ? -20.671 9.958 -0.340 1.00 92.56 454 GLN A CA 1
ATOM 3282 C C . GLN A 1 454 ? -19.539 8.927 -0.203 1.00 92.56 454 GLN A C 1
ATOM 3284 O O . GLN A 1 454 ? -19.820 7.741 -0.075 1.00 92.56 454 GLN A O 1
ATOM 3289 N N . GLY A 1 455 ? -18.272 9.360 -0.198 1.00 95.19 455 GLY A N 1
ATOM 3290 C CA . GLY A 1 455 ? -17.113 8.475 -0.025 1.00 95.19 455 GLY A CA 1
ATOM 3291 C C . GLY A 1 455 ? -16.790 8.130 1.434 1.00 95.19 455 GLY A C 1
ATOM 3292 O O . GLY A 1 455 ? -15.785 7.470 1.687 1.00 95.19 455 GLY A O 1
ATOM 3293 N N . VAL A 1 456 ? -17.610 8.575 2.394 1.00 97.38 456 VAL A N 1
ATOM 3294 C CA . VAL A 1 456 ? -17.397 8.378 3.835 1.00 97.38 456 VAL A CA 1
ATOM 3295 C C . VAL A 1 456 ? -18.524 7.549 4.440 1.00 97.38 456 VAL A C 1
ATOM 3297 O O . VAL A 1 456 ? -19.674 7.986 4.476 1.00 97.38 456 VAL A O 1
ATOM 3300 N N . PHE A 1 457 ? -18.180 6.386 4.990 1.00 97.12 457 PHE A N 1
ATOM 3301 C CA . PHE A 1 457 ? -19.110 5.546 5.740 1.00 97.12 457 PHE A CA 1
ATOM 3302 C C . PHE A 1 457 ? -19.052 5.871 7.237 1.00 97.12 457 PHE A C 1
ATOM 3304 O O . PHE A 1 457 ? -17.973 5.879 7.828 1.00 97.12 457 PHE A O 1
ATOM 3311 N N . ARG A 1 458 ? -20.212 6.107 7.861 1.00 96.50 458 ARG A N 1
ATOM 3312 C CA . ARG A 1 458 ? -20.366 6.296 9.314 1.00 96.50 458 ARG A CA 1
ATOM 3313 C C . ARG A 1 458 ? -21.150 5.134 9.905 1.00 96.50 458 ARG A C 1
ATOM 3315 O O . ARG A 1 458 ? -22.088 4.643 9.284 1.00 96.50 458 ARG A O 1
ATOM 3322 N N . PHE A 1 459 ? -20.764 4.720 11.104 1.00 95.25 459 PHE A N 1
ATOM 3323 C CA . PHE A 1 459 ? -21.382 3.607 11.815 1.00 95.25 459 PHE A CA 1
ATOM 3324 C C . PHE A 1 459 ? -22.499 4.107 12.737 1.00 95.25 459 PHE A C 1
ATOM 3326 O O . PHE A 1 459 ? -22.370 5.150 13.375 1.00 95.25 459 PHE A O 1
ATOM 3333 N N . ASP A 1 460 ? -23.580 3.336 12.863 1.00 93.75 460 ASP A N 1
ATOM 3334 C CA . ASP A 1 460 ? -24.603 3.582 13.881 1.00 93.75 460 ASP A CA 1
ATOM 3335 C C . ASP A 1 460 ? -24.029 3.398 15.295 1.00 93.75 460 ASP A C 1
ATOM 3337 O O . ASP A 1 460 ? -23.203 2.513 15.530 1.00 93.75 460 ASP A O 1
ATOM 3341 N N . GLN A 1 461 ? -24.562 4.122 16.286 1.00 93.12 461 GLN A N 1
ATOM 3342 C CA . GLN A 1 461 ? -24.169 3.958 17.697 1.00 93.12 461 GLN A CA 1
ATOM 3343 C C . GLN A 1 461 ? -24.267 2.493 18.178 1.00 93.12 461 GLN A C 1
ATOM 3345 O O . GLN A 1 461 ? -23.468 2.048 18.999 1.00 93.12 461 GLN A O 1
ATOM 3350 N N . ARG A 1 462 ? -25.222 1.719 17.637 1.00 90.81 462 ARG A N 1
ATOM 3351 C CA . ARG A 1 462 ? -25.402 0.284 17.921 1.00 90.81 462 ARG A CA 1
ATOM 3352 C C . ARG A 1 462 ? -24.322 -0.606 17.290 1.00 90.81 462 ARG A C 1
ATOM 3354 O O . ARG A 1 462 ? -24.025 -1.666 17.832 1.00 90.81 462 ARG A O 1
ATOM 3361 N N . ALA A 1 463 ? -23.742 -0.202 16.161 1.00 89.50 463 ALA A N 1
ATOM 3362 C CA . ALA A 1 463 ? -22.682 -0.960 15.500 1.00 89.50 463 ALA A CA 1
ATOM 3363 C C . ALA A 1 463 ? -21.352 -0.882 16.273 1.00 89.50 463 ALA A C 1
ATOM 3365 O O . ALA A 1 463 ? -20.559 -1.826 16.253 1.00 89.50 463 ALA A O 1
ATOM 3366 N N . VAL A 1 464 ? -21.136 0.223 16.997 1.00 91.56 464 VAL A N 1
ATOM 3367 C CA . VAL A 1 464 ? -19.937 0.467 17.816 1.00 91.56 464 VAL A CA 1
ATOM 3368 C C . VAL A 1 464 ? -20.118 0.144 19.303 1.00 91.56 464 VAL A C 1
ATOM 3370 O O . VAL A 1 464 ? -19.131 0.083 20.028 1.00 91.56 464 VAL A O 1
ATOM 3373 N N . SER A 1 465 ? -21.340 -0.119 19.785 1.00 88.88 465 SER A N 1
ATOM 3374 C CA . SER A 1 465 ? -21.627 -0.402 21.204 1.00 88.88 465 SER A CA 1
ATOM 3375 C C . SER A 1 465 ? -21.237 -1.820 21.664 1.00 88.88 465 SER A C 1
ATOM 3377 O O . SER A 1 465 ? -21.905 -2.406 22.518 1.00 88.88 465 SER A O 1
ATOM 3379 N N . ARG A 1 466 ? -20.189 -2.412 21.080 1.00 86.00 466 ARG A N 1
ATOM 3380 C CA . ARG A 1 466 ? -19.644 -3.711 21.495 1.00 86.00 466 ARG A CA 1
ATOM 3381 C C . ARG A 1 466 ? -18.763 -3.519 22.733 1.00 86.00 466 ARG A C 1
ATOM 3383 O O . ARG A 1 466 ? -17.966 -2.586 22.801 1.00 86.00 466 ARG A O 1
ATOM 3390 N N . GLN A 1 467 ? -18.866 -4.427 23.703 1.00 84.69 467 GLN A N 1
ATOM 3391 C CA . GLN A 1 467 ? -17.984 -4.425 24.873 1.00 84.69 467 GLN A CA 1
ATOM 3392 C C . GLN A 1 467 ? -16.506 -4.481 24.440 1.00 84.69 467 GLN A C 1
ATOM 3394 O O . GLN A 1 467 ? -16.136 -5.277 23.579 1.00 84.69 467 GLN A O 1
ATOM 3399 N N . GLY A 1 468 ? -15.672 -3.627 25.038 1.00 82.88 468 GLY A N 1
ATOM 3400 C CA . GLY A 1 468 ? -14.236 -3.538 24.746 1.00 82.88 468 GLY A CA 1
ATOM 3401 C C . GLY A 1 468 ? -13.847 -2.568 23.623 1.00 82.88 468 GLY A C 1
ATOM 3402 O O . GLY A 1 468 ? -12.659 -2.300 23.470 1.00 82.88 468 GLY A O 1
ATOM 3403 N N . VAL A 1 469 ? -14.796 -2.004 22.863 1.00 88.56 469 VAL A N 1
ATOM 3404 C CA . VAL A 1 469 ? -14.497 -0.911 21.915 1.00 88.56 469 VAL A CA 1
ATOM 3405 C C . VAL A 1 469 ? -14.039 0.329 22.704 1.00 88.56 469 VAL A C 1
ATOM 3407 O O . VAL A 1 469 ? -14.782 0.775 23.581 1.00 88.56 469 VAL A O 1
ATOM 3410 N N . PRO A 1 470 ? -12.856 0.912 22.423 1.00 91.81 470 PRO A N 1
ATOM 3411 C CA . PRO A 1 470 ? -12.428 2.157 23.061 1.00 91.81 470 PRO A CA 1
ATOM 3412 C C . PRO A 1 470 ? -13.365 3.322 22.713 1.00 91.81 470 PRO A C 1
ATOM 3414 O O . PRO A 1 470 ? -13.808 3.440 21.572 1.00 91.81 470 PRO A O 1
ATOM 3417 N N . GLU A 1 471 ? -13.622 4.229 23.658 1.00 92.62 471 GLU A N 1
ATOM 3418 C CA . GLU A 1 471 ? -14.544 5.358 23.445 1.00 92.62 471 GLU A CA 1
ATOM 3419 C C . GLU A 1 471 ? -14.133 6.227 22.246 1.00 92.62 471 GLU A C 1
ATOM 3421 O O . GLU A 1 471 ? -14.953 6.489 21.368 1.00 92.62 471 GLU A O 1
ATOM 3426 N N . ALA A 1 472 ? -12.845 6.570 22.130 1.00 92.56 472 ALA A N 1
ATOM 3427 C CA . ALA A 1 472 ? -12.310 7.322 20.992 1.00 92.56 472 ALA A CA 1
ATOM 3428 C C . ALA A 1 472 ? -12.544 6.622 19.637 1.00 92.56 472 ALA A C 1
ATOM 3430 O O . ALA A 1 472 ? -12.779 7.290 18.631 1.00 92.56 472 ALA A O 1
ATOM 3431 N N . VAL A 1 473 ? -12.536 5.284 19.603 1.00 95.44 473 VAL A N 1
ATOM 3432 C CA . VAL A 1 473 ? -12.833 4.492 18.398 1.00 95.44 473 VAL A CA 1
ATOM 3433 C C . VAL A 1 473 ? -14.320 4.578 18.066 1.00 95.44 473 VAL A C 1
ATOM 3435 O O . VAL A 1 473 ? -14.668 4.943 16.945 1.00 95.44 473 VAL A O 1
ATOM 3438 N N . ALA A 1 474 ? -15.201 4.321 19.039 1.00 95.69 474 ALA A N 1
ATOM 3439 C CA . ALA A 1 474 ? -16.649 4.407 18.844 1.00 95.69 474 ALA A CA 1
ATOM 3440 C C . ALA A 1 474 ? -17.088 5.809 18.383 1.00 95.69 474 ALA A C 1
ATOM 3442 O O . ALA A 1 474 ? -17.822 5.938 17.404 1.00 95.69 474 ALA A O 1
ATOM 3443 N N . VAL A 1 475 ? -16.585 6.857 19.038 1.00 96.12 475 VAL A N 1
ATOM 3444 C CA . VAL A 1 475 ? -16.872 8.257 18.699 1.00 96.12 475 VAL A CA 1
ATOM 3445 C C . VAL A 1 475 ? -16.363 8.607 17.295 1.00 96.12 475 VAL A C 1
ATOM 3447 O O . VAL A 1 475 ? -17.106 9.202 16.514 1.00 96.12 475 VAL A O 1
ATOM 3450 N N . THR A 1 476 ? -15.146 8.192 16.924 1.00 97.19 476 THR A N 1
ATOM 3451 C CA . THR A 1 476 ? -14.596 8.451 15.579 1.00 97.19 476 THR A CA 1
ATOM 3452 C C . THR A 1 476 ? -15.421 7.763 14.490 1.00 97.19 476 THR A C 1
ATOM 3454 O O . THR A 1 476 ? -15.763 8.400 13.496 1.00 97.19 476 THR A O 1
ATOM 3457 N N . LEU A 1 477 ? -15.810 6.498 14.680 1.00 96.75 477 LEU A N 1
ATOM 3458 C CA . LEU A 1 477 ? -16.603 5.735 13.706 1.00 96.75 477 LEU A CA 1
ATOM 3459 C C . LEU A 1 477 ? -18.021 6.298 13.488 1.00 96.75 477 LEU A C 1
ATOM 3461 O O . LEU A 1 477 ? -18.553 6.184 12.382 1.00 96.75 477 LEU A O 1
ATOM 3465 N N . VAL A 1 478 ? -18.621 6.911 14.514 1.00 96.94 478 VAL A N 1
ATOM 3466 C CA . VAL A 1 478 ? -19.955 7.536 14.441 1.00 96.94 478 VAL A CA 1
ATOM 3467 C C . VAL A 1 478 ? -19.890 8.935 13.816 1.00 96.94 478 VAL A C 1
ATOM 3469 O O . VAL A 1 478 ? -20.646 9.233 12.892 1.00 96.94 478 VAL A O 1
ATOM 3472 N N . TRP A 1 479 ? -18.984 9.801 14.285 1.00 96.75 479 TRP A N 1
ATOM 3473 C CA . TRP A 1 479 ? -18.945 11.215 13.881 1.00 96.75 479 TRP A CA 1
ATOM 3474 C C . TRP A 1 479 ? -18.101 11.469 12.628 1.00 96.75 479 TRP A C 1
ATOM 3476 O O . TRP A 1 479 ? -18.563 12.122 11.686 1.00 96.75 479 TRP A O 1
ATOM 3486 N N . ALA A 1 480 ? -16.875 10.941 12.581 1.00 97.00 480 ALA A N 1
ATOM 3487 C CA . ALA A 1 480 ? -15.997 11.091 11.425 1.00 97.00 480 ALA A CA 1
ATOM 3488 C C . ALA A 1 480 ? -16.319 10.064 10.338 1.00 97.00 480 ALA A C 1
ATOM 3490 O O . ALA A 1 480 ? -16.547 10.448 9.190 1.00 97.00 480 ALA A O 1
ATOM 3491 N N . GLY A 1 481 ? -16.413 8.791 10.720 1.00 97.12 481 GLY A N 1
ATOM 3492 C CA . GLY A 1 481 ? -16.505 7.668 9.796 1.00 97.12 481 GLY A CA 1
ATOM 3493 C C . GLY A 1 481 ? -15.146 7.258 9.219 1.00 97.12 481 GLY A C 1
ATOM 3494 O O . GLY A 1 481 ? -14.094 7.682 9.694 1.00 97.12 481 GLY A O 1
ATOM 3495 N N . LEU A 1 482 ? -15.184 6.419 8.185 1.00 98.06 482 LEU A N 1
ATOM 3496 C CA . LEU A 1 482 ? -14.026 5.904 7.448 1.00 98.06 482 LEU A CA 1
ATOM 3497 C C . LEU A 1 482 ? -14.179 6.198 5.942 1.00 98.06 482 LEU A C 1
ATOM 3499 O O . LEU A 1 482 ? -15.318 6.298 5.472 1.00 98.06 482 LEU A O 1
ATOM 3503 N N . PRO A 1 483 ? -13.084 6.275 5.155 1.00 97.69 483 PRO A N 1
ATOM 3504 C CA . PRO A 1 483 ? -13.183 6.180 3.699 1.00 97.69 483 PRO A CA 1
ATOM 3505 C C . PRO A 1 483 ? -13.837 4.842 3.328 1.00 97.69 483 PRO A C 1
ATOM 3507 O O . PRO A 1 483 ? -13.379 3.795 3.781 1.00 97.69 483 PRO A O 1
ATOM 3510 N N . ALA A 1 484 ? -14.909 4.858 2.537 1.00 96.50 484 ALA A N 1
ATOM 3511 C CA . ALA A 1 484 ? -15.621 3.633 2.162 1.00 96.50 484 ALA A CA 1
ATOM 3512 C C . ALA A 1 484 ? -14.792 2.767 1.191 1.00 96.50 484 ALA A C 1
ATOM 3514 O O . ALA A 1 484 ? -14.620 1.569 1.413 1.00 96.50 484 ALA A O 1
ATOM 3515 N N . ASP A 1 485 ? -14.245 3.405 0.155 1.00 95.38 485 ASP A N 1
ATOM 3516 C CA . ASP A 1 485 ? -13.362 2.830 -0.864 1.00 95.38 485 ASP A CA 1
ATOM 3517 C C . ASP A 1 485 ? -12.255 3.847 -1.164 1.00 95.38 485 ASP A C 1
ATOM 3519 O O . ASP A 1 485 ? -12.522 4.988 -1.551 1.00 95.38 485 ASP A O 1
ATOM 3523 N N . PHE A 1 486 ? -11.011 3.438 -0.935 1.00 95.12 486 PHE A N 1
ATOM 3524 C CA . PHE A 1 486 ? -9.810 4.165 -1.312 1.00 95.12 486 PHE A CA 1
ATOM 3525 C C . PHE A 1 486 ? -8.717 3.187 -1.768 1.00 95.12 486 PHE A C 1
ATOM 3527 O O . PHE A 1 486 ? -7.600 3.166 -1.244 1.00 95.12 486 PHE A O 1
ATOM 3534 N N . GLY A 1 487 ? -9.045 2.347 -2.753 1.00 90.44 487 GLY A N 1
ATOM 3535 C CA . GLY A 1 487 ? -8.057 1.488 -3.404 1.00 90.44 487 GLY A CA 1
ATOM 3536 C C . GLY A 1 487 ? -6.875 2.275 -4.010 1.00 90.44 487 GLY A C 1
ATOM 3537 O O . GLY A 1 487 ? -7.087 3.363 -4.556 1.00 90.44 487 GLY A O 1
ATOM 3538 N N . PRO A 1 488 ? -5.634 1.752 -3.945 1.00 89.44 488 PRO A N 1
ATOM 3539 C CA . PRO A 1 488 ? -5.242 0.438 -3.418 1.00 89.44 488 PRO A CA 1
ATOM 3540 C C . PRO A 1 488 ? -4.970 0.401 -1.897 1.00 89.44 488 PRO A C 1
ATOM 3542 O O . PRO A 1 488 ? -4.479 -0.604 -1.390 1.00 89.44 488 PRO A O 1
ATOM 3545 N N . PHE A 1 489 ? -5.235 1.488 -1.165 1.00 96.19 489 PHE A N 1
ATOM 3546 C CA . PHE A 1 489 ? -4.779 1.671 0.217 1.00 96.19 489 PHE A CA 1
ATOM 3547 C C . PHE A 1 489 ? -5.737 1.114 1.272 1.00 96.19 489 PHE A C 1
ATOM 3549 O O . PHE A 1 489 ? -5.283 0.558 2.270 1.00 96.19 489 PHE A O 1
ATOM 3556 N N . PHE A 1 490 ? -7.048 1.303 1.098 1.00 97.81 490 PHE A N 1
ATOM 3557 C CA . PHE A 1 490 ? -8.028 0.948 2.125 1.00 97.81 490 PHE A CA 1
ATOM 3558 C C . PHE A 1 490 ? -9.442 0.736 1.578 1.00 97.81 490 PHE A C 1
ATOM 3560 O O . PHE A 1 490 ? -9.937 1.524 0.777 1.00 97.81 490 PHE A O 1
ATOM 3567 N N . TRP A 1 491 ? -10.130 -0.271 2.112 1.00 97.56 491 TRP A N 1
ATOM 3568 C CA . TRP A 1 491 ? -11.567 -0.497 1.960 1.00 97.56 491 TRP A CA 1
ATOM 3569 C C . TRP A 1 491 ? -12.182 -0.758 3.334 1.00 97.56 491 TRP A C 1
ATOM 3571 O O . TRP A 1 491 ? -11.706 -1.630 4.064 1.00 97.56 491 TRP A O 1
ATOM 3581 N N . ALA A 1 492 ? -13.231 -0.021 3.701 1.00 97.38 492 ALA A N 1
ATOM 3582 C CA . ALA A 1 492 ? -13.858 -0.161 5.014 1.00 97.38 492 ALA A CA 1
ATOM 3583 C C . ALA A 1 492 ? -14.646 -1.475 5.152 1.00 97.38 492 ALA A C 1
ATOM 3585 O O . ALA A 1 492 ? -15.297 -1.933 4.213 1.00 97.38 492 ALA A O 1
ATOM 3586 N N . GLN A 1 493 ? -14.704 -2.023 6.370 1.00 95.00 493 GLN A N 1
ATOM 3587 C CA . GLN A 1 493 ? -15.612 -3.115 6.750 1.00 95.00 493 GLN A CA 1
ATOM 3588 C C . GLN A 1 493 ? -17.041 -2.563 6.975 1.00 95.00 493 GLN A C 1
ATOM 3590 O O . GLN A 1 493 ? -17.668 -2.739 8.018 1.00 95.00 493 GLN A O 1
ATOM 3595 N N . ALA A 1 494 ? -17.533 -1.824 5.980 1.00 86.31 494 ALA A N 1
ATOM 3596 C CA . ALA A 1 494 ? -18.721 -0.982 6.018 1.00 86.31 494 ALA A CA 1
ATOM 3597 C C . ALA A 1 494 ? -20.000 -1.772 5.689 1.00 86.31 494 ALA A C 1
ATOM 3599 O O . ALA A 1 494 ? -20.541 -1.676 4.589 1.00 86.31 494 ALA A O 1
ATOM 3600 N N . VAL A 1 495 ? -20.492 -2.565 6.646 1.00 88.62 495 VAL A N 1
ATOM 3601 C CA . VAL A 1 495 ? -21.755 -3.311 6.499 1.00 88.62 495 VAL A CA 1
ATOM 3602 C C . VAL A 1 495 ? -22.867 -2.617 7.305 1.00 88.62 495 VAL A C 1
ATOM 3604 O O . VAL A 1 495 ? -22.824 -2.656 8.536 1.00 88.62 495 VAL A O 1
ATOM 3607 N N . PRO A 1 496 ? -23.869 -1.981 6.659 1.00 89.38 496 PRO A N 1
ATOM 3608 C CA . PRO A 1 496 ? -24.917 -1.228 7.353 1.00 89.38 496 PRO A CA 1
ATOM 3609 C C . PRO A 1 496 ? -25.659 -2.045 8.420 1.00 89.38 496 PRO A C 1
ATOM 3611 O O . PRO A 1 496 ? -26.062 -3.184 8.178 1.00 89.38 496 PRO A O 1
ATOM 3614 N N . GLY A 1 497 ? -25.856 -1.454 9.603 1.00 87.38 497 GLY A N 1
ATOM 3615 C CA . GLY A 1 497 ? -26.585 -2.061 10.722 1.00 87.38 497 GLY A CA 1
ATOM 3616 C C . GLY A 1 497 ? -25.913 -3.262 11.408 1.00 87.38 497 GLY A C 1
ATOM 3617 O O . GLY A 1 497 ? -26.460 -3.755 12.397 1.00 87.38 497 GLY A O 1
ATOM 3618 N N . GLN A 1 498 ? -24.755 -3.734 10.932 1.00 89.94 498 GLN A N 1
ATOM 3619 C CA . GLN A 1 498 ? -23.981 -4.801 11.580 1.00 89.94 498 GLN A CA 1
ATOM 3620 C C . GLN A 1 498 ? -22.966 -4.227 12.580 1.00 89.94 498 GLN A C 1
ATOM 3622 O O . GLN A 1 498 ? -22.453 -3.128 12.365 1.00 89.94 498 GLN A O 1
ATOM 3627 N N . PRO A 1 499 ? -22.643 -4.946 13.672 1.00 91.50 499 PRO A N 1
ATOM 3628 C CA . PRO A 1 499 ? -21.582 -4.540 14.583 1.00 91.50 499 PRO A CA 1
ATOM 3629 C C . PRO A 1 499 ? -20.200 -4.696 13.946 1.00 91.50 499 PRO A C 1
ATOM 3631 O O . PRO A 1 499 ? -19.992 -5.558 13.090 1.00 91.50 499 PRO A O 1
ATOM 3634 N N . VAL A 1 500 ? -19.234 -3.908 14.422 1.00 92.19 500 VAL A N 1
ATOM 3635 C CA . VAL A 1 500 ? -17.822 -4.066 14.042 1.00 92.19 500 VAL A CA 1
ATOM 3636 C C . VAL A 1 500 ? -17.341 -5.477 14.439 1.00 92.19 500 VAL A C 1
ATOM 3638 O O . VAL A 1 500 ? -17.402 -5.828 15.629 1.00 92.19 500 VAL A O 1
ATOM 3641 N N . PRO A 1 501 ? -16.885 -6.309 13.481 1.00 95.19 501 PRO A N 1
ATOM 3642 C CA . PRO A 1 501 ? -16.461 -7.672 13.765 1.00 95.19 501 PRO A CA 1
ATOM 3643 C C . PRO A 1 501 ? -15.035 -7.706 14.321 1.00 95.19 501 PRO A C 1
ATOM 3645 O O . PRO A 1 501 ? -14.190 -6.865 14.009 1.00 95.19 501 PRO A O 1
ATOM 3648 N N . THR A 1 502 ? -14.750 -8.727 15.118 1.00 96.25 502 THR A N 1
ATOM 3649 C CA . THR A 1 502 ? -13.380 -9.134 15.440 1.00 96.25 502 THR A CA 1
ATOM 3650 C C . THR A 1 502 ? -12.738 -9.863 14.261 1.00 96.25 502 THR A C 1
ATOM 3652 O O . THR A 1 502 ? -13.429 -10.410 13.397 1.00 96.25 502 THR A O 1
ATOM 3655 N N . LEU A 1 503 ? -11.408 -9.924 14.235 1.00 97.50 503 LEU A N 1
ATOM 3656 C CA . LEU A 1 503 ? -10.666 -10.661 13.210 1.00 97.50 503 LEU A CA 1
ATOM 3657 C C . LEU A 1 503 ? -11.000 -12.166 13.231 1.00 97.50 503 LEU A C 1
ATOM 3659 O O . LEU A 1 503 ? -11.114 -12.776 12.171 1.00 97.50 503 LEU A O 1
ATOM 3663 N N . ALA A 1 504 ? -11.264 -12.740 14.411 1.00 97.25 504 ALA A N 1
ATOM 3664 C CA . ALA A 1 504 ? -11.757 -14.113 14.555 1.00 97.25 504 ALA A CA 1
ATOM 3665 C C . ALA A 1 504 ? -13.152 -14.328 13.928 1.00 97.25 504 ALA A C 1
ATOM 3667 O O . ALA A 1 504 ? -13.383 -15.335 13.260 1.00 97.25 504 ALA A O 1
ATOM 3668 N N . GLU A 1 505 ? -14.080 -13.378 14.093 1.00 96.44 505 GLU A N 1
ATOM 3669 C CA . GLU A 1 505 ? -15.404 -13.440 13.454 1.00 96.44 505 GLU A CA 1
ATOM 3670 C C . GLU A 1 505 ? -15.306 -13.266 11.931 1.00 96.44 505 GLU A C 1
ATOM 3672 O O . GLU A 1 505 ? -16.011 -13.957 11.197 1.00 96.44 505 GLU A O 1
ATOM 3677 N N . LEU A 1 506 ? -14.401 -12.410 11.440 1.00 97.06 506 LEU A N 1
ATOM 3678 C CA . LEU A 1 506 ? -14.128 -12.272 10.005 1.00 97.06 506 LEU A CA 1
ATOM 3679 C C . LEU A 1 506 ? -13.500 -13.546 9.412 1.00 97.06 506 LEU A C 1
ATOM 3681 O O . LEU A 1 506 ? -13.887 -13.964 8.323 1.00 97.06 506 LEU A O 1
ATOM 3685 N N . ALA A 1 507 ? -12.565 -14.184 10.119 1.00 97.31 507 ALA A N 1
ATOM 3686 C CA . ALA A 1 507 ? -11.976 -15.456 9.704 1.00 97.31 507 ALA A CA 1
ATOM 3687 C C . ALA A 1 507 ? -13.038 -16.564 9.606 1.00 97.31 507 ALA A C 1
ATOM 3689 O O . ALA A 1 507 ? -13.114 -17.255 8.591 1.00 97.31 507 ALA A O 1
ATOM 3690 N N . ALA A 1 508 ? -13.934 -16.656 10.597 1.00 97.44 508 ALA A N 1
ATOM 3691 C CA . ALA A 1 508 ? -15.067 -17.580 10.565 1.00 97.44 508 ALA A CA 1
ATOM 3692 C C . ALA A 1 508 ? -16.027 -17.299 9.389 1.00 97.44 508 ALA A C 1
ATOM 3694 O O . ALA A 1 508 ? -16.453 -18.236 8.717 1.00 97.44 508 ALA A O 1
ATOM 3695 N N . GLN A 1 509 ? -16.318 -16.026 9.086 1.00 95.31 509 GLN A N 1
ATOM 3696 C CA . GLN A 1 509 ? -17.118 -15.629 7.914 1.00 95.31 509 GLN A CA 1
ATOM 3697 C C . GLN A 1 509 ? -16.448 -16.000 6.581 1.00 95.31 509 GLN A C 1
ATOM 3699 O O . GLN A 1 509 ? -17.140 -16.365 5.634 1.00 95.31 509 GLN A O 1
ATOM 3704 N N . ARG A 1 510 ? -15.113 -15.929 6.504 1.00 95.12 510 ARG A N 1
ATOM 3705 C CA . ARG A 1 510 ? -14.318 -16.338 5.331 1.00 95.12 510 ARG A CA 1
ATOM 3706 C C . ARG A 1 510 ? -13.994 -17.840 5.297 1.00 95.12 510 ARG A C 1
ATOM 3708 O O . ARG A 1 510 ? -13.372 -18.291 4.344 1.00 95.12 510 ARG A O 1
ATOM 3715 N N . GLN A 1 511 ? -14.416 -18.606 6.306 1.00 96.88 511 GLN A N 1
ATOM 3716 C CA . GLN A 1 511 ? -14.132 -20.038 6.478 1.00 96.88 511 GLN A CA 1
ATOM 3717 C C . GLN A 1 511 ? -12.630 -20.396 6.549 1.00 96.88 511 GLN A C 1
ATOM 3719 O O . GLN A 1 511 ? -12.243 -21.523 6.236 1.00 96.88 511 GLN A O 1
ATOM 3724 N N . VAL A 1 512 ? -11.788 -19.460 6.998 1.00 95.62 512 VAL A N 1
ATOM 3725 C CA . VAL A 1 512 ? -10.333 -19.642 7.156 1.00 95.62 512 VAL A CA 1
ATOM 3726 C C . VAL A 1 512 ? -9.942 -19.854 8.620 1.00 95.62 512 VAL A C 1
ATOM 3728 O O . VAL A 1 512 ? -10.688 -19.492 9.529 1.00 95.62 512 VAL A O 1
ATOM 3731 N N . GLN A 1 513 ? -8.767 -20.441 8.864 1.00 95.94 513 GLN A N 1
ATOM 3732 C CA . GLN A 1 513 ? -8.262 -20.671 10.223 1.00 95.94 513 GLN A CA 1
ATOM 3733 C C . GLN A 1 513 ? -7.674 -19.375 10.813 1.00 95.94 513 GLN A C 1
ATOM 3735 O O . GLN A 1 513 ? -6.692 -18.871 10.263 1.00 95.94 513 GLN A O 1
ATOM 3740 N N . PRO A 1 514 ? -8.229 -18.826 11.912 1.00 96.19 514 PRO A N 1
ATOM 3741 C CA . PRO A 1 514 ? -7.681 -17.646 12.574 1.00 96.19 514 PRO A CA 1
ATOM 3742 C C . PRO A 1 514 ? -6.430 -17.975 13.397 1.00 96.19 514 PRO A C 1
ATOM 3744 O O . PRO A 1 514 ? -6.276 -19.085 13.908 1.00 96.19 514 PRO A O 1
ATOM 3747 N N . ALA A 1 515 ? -5.577 -16.973 13.608 1.00 96.56 515 ALA A N 1
ATOM 3748 C CA . ALA A 1 515 ? -4.526 -17.042 14.621 1.00 96.56 515 ALA A CA 1
ATOM 3749 C C . ALA A 1 515 ? -5.114 -17.086 16.056 1.00 96.56 515 ALA A C 1
ATOM 3751 O O . ALA A 1 515 ? -6.194 -16.529 16.285 1.00 96.56 515 ALA A O 1
ATOM 3752 N N . PRO A 1 516 ? -4.412 -17.672 17.050 1.00 97.12 516 PRO A N 1
ATOM 3753 C CA . PRO A 1 516 ? -4.890 -17.761 18.437 1.00 97.12 516 PRO A CA 1
ATOM 3754 C C . PRO A 1 516 ? -5.249 -16.416 19.089 1.00 97.12 516 PRO A C 1
ATOM 3756 O O . PRO A 1 516 ? -6.125 -16.355 19.950 1.00 97.12 516 PRO A O 1
ATOM 3759 N N . ASP A 1 517 ? -4.597 -15.331 18.672 1.00 96.69 517 ASP A N 1
ATOM 3760 C CA . ASP A 1 517 ? -4.814 -13.969 19.160 1.00 96.69 517 ASP A CA 1
ATOM 3761 C C . ASP A 1 517 ? -5.872 -13.181 18.365 1.00 96.69 517 ASP A C 1
ATOM 3763 O O . ASP A 1 517 ? -6.154 -12.039 18.721 1.00 96.69 517 ASP A O 1
ATOM 3767 N N . ALA A 1 518 ? -6.518 -13.758 17.342 1.00 97.25 518 ALA A N 1
ATOM 3768 C CA . ALA A 1 518 ? -7.453 -13.051 16.453 1.00 97.25 518 ALA A CA 1
ATOM 3769 C C . ALA A 1 518 ? -8.701 -12.458 17.150 1.00 97.25 518 ALA A C 1
ATOM 3771 O O . ALA A 1 518 ? -9.372 -11.586 16.596 1.00 97.25 518 ALA A O 1
ATOM 3772 N N . GLY A 1 519 ? -9.019 -12.879 18.378 1.00 95.94 519 GLY A N 1
ATOM 3773 C CA . GLY A 1 519 ? -10.030 -12.218 19.217 1.00 95.94 519 GLY A CA 1
ATOM 3774 C C . GLY A 1 519 ? -9.615 -10.827 19.728 1.00 95.94 519 GLY A C 1
ATOM 3775 O O . GLY A 1 519 ? -10.456 -10.091 20.239 1.00 95.94 519 GLY A O 1
ATOM 3776 N N . SER A 1 520 ? -8.337 -10.457 19.584 1.00 95.75 520 SER A N 1
ATOM 3777 C CA . SER A 1 520 ? -7.719 -9.236 20.131 1.00 95.75 520 SER A CA 1
ATOM 3778 C C . SER A 1 520 ? -7.822 -8.012 19.213 1.00 95.75 520 SER A C 1
ATOM 3780 O O . SER A 1 520 ? -7.330 -6.939 19.566 1.00 95.75 520 SER A O 1
ATOM 3782 N N . TYR A 1 521 ? -8.423 -8.167 18.030 1.00 97.44 521 TYR A N 1
ATOM 3783 C CA . TYR A 1 521 ? -8.431 -7.160 16.970 1.00 97.44 521 TYR A CA 1
ATOM 3784 C C . TYR A 1 521 ? -9.851 -6.930 16.446 1.00 97.44 521 TYR A C 1
ATOM 3786 O O . TYR A 1 521 ? -10.544 -7.889 16.106 1.00 97.44 521 TYR A O 1
ATOM 3794 N N . LEU A 1 522 ? -10.266 -5.666 16.332 1.00 96.31 522 LEU A N 1
ATOM 3795 C CA . LEU A 1 522 ? -11.521 -5.245 15.697 1.00 96.31 522 LEU A CA 1
ATOM 3796 C C . LEU A 1 522 ? -11.255 -4.723 14.289 1.00 96.31 522 LEU A C 1
ATOM 3798 O O . LEU A 1 522 ? -10.475 -3.787 14.126 1.00 96.31 522 LEU A O 1
ATOM 3802 N N . VAL A 1 523 ? -11.920 -5.281 13.281 1.00 97.62 523 VAL A N 1
ATOM 3803 C CA . VAL A 1 523 ? -11.656 -4.968 11.871 1.00 97.62 523 VAL A CA 1
ATOM 3804 C C . VAL A 1 523 ? -12.330 -3.656 11.471 1.00 97.62 523 VAL A C 1
ATOM 3806 O O . VAL A 1 523 ? -13.555 -3.565 11.434 1.00 97.62 523 VAL A O 1
ATOM 3809 N N . MET A 1 524 ? -11.525 -2.653 11.119 1.00 97.69 524 MET A N 1
ATOM 3810 C CA . MET A 1 524 ? -11.992 -1.394 10.523 1.00 97.69 524 MET A CA 1
ATOM 3811 C C . MET A 1 524 ? -12.145 -1.525 9.001 1.00 97.69 524 MET A C 1
ATOM 3813 O O . MET A 1 524 ? -13.004 -0.883 8.399 1.00 97.69 524 MET A O 1
ATOM 3817 N N . GLY A 1 525 ? -11.312 -2.360 8.373 1.00 97.75 525 GLY A N 1
ATOM 3818 C CA . GLY A 1 525 ? -11.286 -2.569 6.930 1.00 97.75 525 GLY A CA 1
ATOM 3819 C C . GLY A 1 525 ? -10.143 -3.476 6.481 1.00 97.75 525 GLY A C 1
ATOM 3820 O O . GLY A 1 525 ? -9.677 -4.329 7.234 1.00 97.75 525 GLY A O 1
ATOM 3821 N N . SER A 1 526 ? -9.680 -3.293 5.249 1.00 97.50 526 SER A N 1
ATOM 3822 C CA . SER A 1 526 ? -8.594 -4.064 4.638 1.00 97.50 526 SER A CA 1
ATOM 3823 C C . SER A 1 526 ? -7.793 -3.200 3.665 1.00 97.50 526 SER A C 1
ATOM 3825 O O . SER A 1 526 ? -8.354 -2.306 3.039 1.00 97.50 526 SER A O 1
ATOM 3827 N N . ASP A 1 527 ? -6.505 -3.494 3.509 1.00 96.94 527 ASP A N 1
ATOM 3828 C CA . ASP A 1 527 ? -5.609 -2.966 2.466 1.00 96.94 527 ASP A CA 1
ATOM 3829 C C . ASP A 1 527 ? -5.425 -3.991 1.322 1.00 96.94 527 ASP A C 1
ATOM 3831 O O . ASP A 1 527 ? -4.364 -4.094 0.705 1.00 96.94 527 ASP A O 1
ATOM 3835 N N . PHE A 1 528 ? -6.468 -4.799 1.081 1.00 95.19 528 PHE A N 1
ATOM 3836 C CA . PHE A 1 528 ? -6.524 -5.990 0.221 1.00 95.19 528 PHE A CA 1
ATOM 3837 C C . PHE A 1 528 ? -5.637 -7.170 0.677 1.00 95.19 528 PHE A C 1
ATOM 3839 O O . PHE A 1 528 ? -6.093 -8.314 0.656 1.00 95.19 528 PHE A O 1
ATOM 3846 N N . GLY A 1 529 ? -4.414 -6.938 1.159 1.00 94.00 529 GLY A N 1
ATOM 3847 C CA . GLY A 1 529 ? -3.533 -8.003 1.654 1.00 94.00 529 GLY A CA 1
ATOM 3848 C C . GLY A 1 529 ? -3.877 -8.493 3.062 1.00 94.00 529 GLY A C 1
ATOM 3849 O O . GLY A 1 529 ? -3.935 -9.703 3.298 1.00 94.00 529 GLY A O 1
ATOM 3850 N N . ARG A 1 530 ? -4.114 -7.560 3.987 1.00 96.94 530 ARG A N 1
ATOM 3851 C CA . ARG A 1 530 ? -4.343 -7.750 5.428 1.00 96.94 530 ARG A CA 1
ATOM 3852 C C . ARG A 1 530 ? -5.671 -7.114 5.861 1.00 96.94 530 ARG A C 1
ATOM 3854 O O . ARG A 1 530 ? -6.323 -6.381 5.115 1.00 96.94 530 ARG A O 1
ATOM 3861 N N . ALA A 1 531 ? -6.098 -7.402 7.086 1.00 98.25 531 ALA A N 1
ATOM 3862 C CA . ALA A 1 531 ? -7.159 -6.667 7.763 1.00 98.25 531 ALA A CA 1
ATOM 3863 C C . ALA A 1 531 ? -6.554 -5.509 8.569 1.00 98.25 531 ALA A C 1
ATOM 3865 O O . ALA A 1 531 ? -5.659 -5.715 9.392 1.00 98.25 531 ALA A O 1
ATOM 3866 N N . ILE A 1 532 ? -7.071 -4.301 8.356 1.00 98.69 532 ILE A N 1
ATOM 3867 C CA . ILE A 1 532 ? -6.716 -3.104 9.121 1.00 98.69 532 ILE A CA 1
ATOM 3868 C C . ILE A 1 532 ? -7.621 -3.053 10.349 1.00 98.69 532 ILE A C 1
ATOM 3870 O O . ILE A 1 532 ? -8.847 -2.968 10.227 1.00 98.69 532 ILE A O 1
ATOM 3874 N N . CYS A 1 533 ? -7.020 -3.140 11.532 1.00 98.44 533 CYS A N 1
ATOM 3875 C CA . CYS A 1 533 ? -7.724 -3.394 12.781 1.00 98.44 533 CYS A CA 1
ATOM 3876 C C . CYS A 1 533 ? -7.326 -2.429 13.900 1.00 98.44 533 CYS A C 1
ATOM 3878 O O . CYS A 1 533 ? -6.171 -2.028 13.988 1.00 98.44 533 CYS A O 1
ATOM 3880 N N . VAL A 1 534 ? -8.254 -2.152 14.818 1.00 98.06 534 VAL A N 1
ATOM 3881 C CA . VAL A 1 534 ? -7.940 -1.634 16.160 1.00 98.06 534 VAL A CA 1
ATOM 3882 C C . VAL A 1 534 ? -7.486 -2.806 17.031 1.00 98.06 534 VAL A C 1
ATOM 3884 O O . VAL A 1 534 ? -8.211 -3.795 17.149 1.00 98.06 534 VAL A O 1
ATOM 3887 N N . GLN A 1 535 ? -6.325 -2.691 17.672 1.00 97.19 535 GLN A N 1
ATOM 3888 C CA . GLN A 1 535 ? -5.836 -3.647 18.669 1.00 97.19 535 GLN A CA 1
ATOM 3889 C C . GLN A 1 535 ? -6.426 -3.340 20.059 1.00 97.19 535 GLN A C 1
ATOM 3891 O O . GLN A 1 535 ? -6.396 -2.199 20.525 1.00 97.19 535 GLN A O 1
ATOM 3896 N N . TYR A 1 536 ? -6.948 -4.354 20.755 1.00 93.56 536 TYR A N 1
ATOM 3897 C CA . TYR A 1 536 ? -7.406 -4.202 22.139 1.00 93.56 536 TYR A CA 1
ATOM 3898 C C . TYR A 1 536 ? -6.244 -3.923 23.109 1.00 93.56 536 TYR A C 1
ATOM 3900 O O . TYR A 1 536 ? -5.107 -4.340 22.902 1.00 93.56 536 TYR A O 1
ATOM 3908 N N . GLY A 1 537 ? -6.537 -3.197 24.190 1.00 91.38 537 GLY A N 1
ATOM 3909 C CA . GLY A 1 537 ? -5.560 -2.786 25.205 1.00 91.38 537 GLY A CA 1
ATOM 3910 C C . GLY A 1 537 ? -4.721 -1.562 24.816 1.00 91.38 537 GLY A C 1
ATOM 3911 O O . GLY A 1 537 ? -4.519 -0.694 25.658 1.00 91.38 537 GLY A O 1
ATOM 3912 N N . THR A 1 538 ? -4.289 -1.454 23.555 1.00 95.12 538 THR A N 1
ATOM 3913 C CA . THR A 1 538 ? -3.498 -0.312 23.049 1.00 95.12 538 THR A CA 1
ATOM 3914 C C . THR A 1 538 ? -4.327 0.730 22.297 1.00 95.12 538 THR A C 1
ATOM 3916 O O . THR A 1 538 ? -3.964 1.898 22.307 1.00 95.12 538 THR A O 1
ATOM 3919 N N . ALA A 1 539 ? -5.423 0.319 21.646 1.00 96.19 539 ALA A N 1
ATOM 3920 C CA . ALA A 1 539 ? -6.192 1.102 20.668 1.00 96.19 539 ALA A CA 1
ATOM 3921 C C . ALA A 1 539 ? -5.426 1.513 19.385 1.00 96.19 539 ALA A C 1
ATOM 3923 O O . ALA A 1 539 ? -6.000 2.198 18.534 1.00 96.19 539 ALA A O 1
ATOM 3924 N N . ASN A 1 540 ? -4.191 1.027 19.203 1.00 98.31 540 ASN A N 1
ATOM 3925 C CA . ASN A 1 540 ? -3.394 1.210 17.986 1.00 98.31 540 ASN A CA 1
ATOM 3926 C C . ASN A 1 540 ? -4.117 0.642 16.755 1.00 98.31 540 ASN A C 1
ATOM 3928 O O . ASN A 1 540 ? -4.799 -0.385 16.848 1.00 98.31 540 ASN A O 1
ATOM 3932 N N . ILE A 1 541 ? -3.880 1.239 15.586 1.00 98.81 541 ILE A N 1
ATOM 3933 C CA . ILE A 1 541 ? -4.248 0.651 14.295 1.00 98.81 541 ILE A CA 1
ATOM 3934 C C . ILE A 1 541 ? -3.103 -0.225 13.788 1.00 98.81 541 ILE A C 1
ATOM 3936 O O . ILE A 1 541 ? -1.948 0.205 13.736 1.00 98.81 541 ILE A O 1
ATOM 3940 N N . VAL A 1 542 ? -3.434 -1.453 13.397 1.00 98.81 542 VAL A N 1
ATOM 3941 C CA . VAL A 1 542 ? -2.493 -2.489 12.958 1.00 98.81 542 VAL A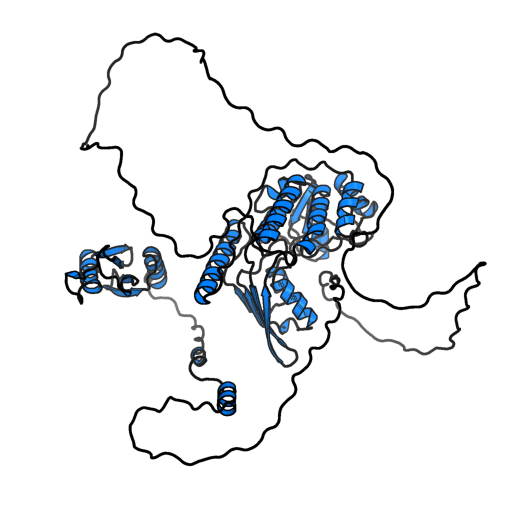 CA 1
ATOM 3942 C C . VAL A 1 542 ? -3.004 -3.249 11.731 1.00 98.81 542 VAL A C 1
ATOM 3944 O O . VAL A 1 542 ? -4.208 -3.447 11.580 1.00 98.81 542 VAL A O 1
ATOM 3947 N N . ALA A 1 543 ? -2.094 -3.710 10.871 1.00 98.56 543 ALA A N 1
ATOM 3948 C CA . ALA A 1 543 ? -2.399 -4.528 9.698 1.00 98.56 543 ALA A CA 1
ATOM 3949 C C . ALA A 1 543 ? -2.032 -6.003 9.959 1.00 98.56 543 ALA A C 1
ATOM 3951 O O . ALA A 1 543 ? -0.857 -6.371 10.096 1.00 98.56 543 ALA A O 1
ATOM 3952 N N . VAL A 1 544 ? -3.052 -6.861 10.041 1.00 98.06 544 VAL A N 1
ATOM 3953 C CA . VAL A 1 544 ? -2.952 -8.253 10.520 1.00 98.06 544 VAL A CA 1
ATOM 3954 C C . VAL A 1 544 ? -3.476 -9.224 9.451 1.00 98.06 544 VAL A C 1
ATOM 3956 O O . VAL A 1 544 ? -4.510 -8.942 8.841 1.00 98.06 544 VAL A O 1
ATOM 3959 N N . PRO A 1 545 ? -2.815 -10.365 9.182 1.00 96.38 545 PRO A N 1
ATOM 3960 C CA . PRO A 1 545 ? -3.397 -11.423 8.356 1.00 96.38 545 PRO A CA 1
ATOM 3961 C C . PRO A 1 545 ? -4.712 -11.945 8.958 1.00 96.38 545 PRO A C 1
ATOM 3963 O O . PRO A 1 545 ? -4.813 -12.107 10.170 1.00 96.38 545 PRO A O 1
ATOM 3966 N N . VAL A 1 546 ? -5.719 -12.226 8.123 1.00 96.25 546 VAL A N 1
ATOM 3967 C CA . VAL A 1 546 ? -6.972 -12.874 8.581 1.00 96.25 546 VAL A CA 1
ATOM 3968 C C . VAL A 1 546 ? -6.759 -14.369 8.841 1.00 96.25 546 VAL A C 1
ATOM 3970 O O . VAL A 1 546 ? -7.420 -14.965 9.688 1.00 96.25 546 VAL A O 1
ATOM 3973 N N . GLU A 1 547 ? -5.820 -14.960 8.109 1.00 94.50 547 GLU A N 1
ATOM 3974 C CA . GLU A 1 547 ? -5.418 -16.360 8.196 1.00 94.50 547 GLU A CA 1
ATOM 3975 C C . GLU A 1 547 ? -4.223 -16.493 9.144 1.00 94.50 547 GLU A C 1
ATOM 3977 O O . GLU A 1 547 ? -3.358 -15.615 9.190 1.00 94.50 547 GLU A O 1
ATOM 3982 N N . ALA A 1 548 ? -4.161 -17.586 9.902 1.00 93.44 548 ALA A N 1
ATOM 3983 C CA . ALA A 1 548 ? -3.014 -17.887 10.749 1.00 93.44 548 ALA A CA 1
ATOM 3984 C C . ALA A 1 548 ? -1.722 -18.051 9.927 1.00 93.44 548 ALA A C 1
ATOM 3986 O O . ALA A 1 548 ? -1.739 -18.507 8.783 1.00 93.44 548 ALA A O 1
ATOM 3987 N N . GLY A 1 549 ? -0.581 -17.726 10.536 1.00 91.69 549 GLY A N 1
ATOM 3988 C CA . GLY A 1 549 ? 0.731 -17.978 9.948 1.00 91.69 549 GLY A CA 1
ATOM 3989 C C . GLY A 1 549 ? 1.070 -19.474 9.863 1.00 91.69 549 GLY A C 1
ATOM 3990 O O . GLY A 1 549 ? 0.326 -20.321 10.375 1.00 91.69 549 GLY A O 1
ATOM 3991 N N . PRO A 1 550 ? 2.221 -19.826 9.256 1.00 89.75 550 PRO A N 1
ATOM 3992 C CA . PRO A 1 550 ? 2.691 -21.206 9.157 1.00 89.75 550 PRO A CA 1
ATOM 3993 C C . PRO A 1 550 ? 2.627 -21.945 10.502 1.00 89.75 550 PRO A C 1
ATOM 3995 O O . PRO A 1 550 ? 3.035 -21.417 11.534 1.00 89.75 550 PRO A O 1
ATOM 3998 N N . GLY A 1 551 ? 2.074 -23.161 10.501 1.00 90.31 551 GLY A N 1
ATOM 3999 C CA . GLY A 1 551 ? 1.852 -23.932 11.731 1.00 90.31 551 GLY A CA 1
ATOM 4000 C C . GLY A 1 551 ? 0.735 -23.395 12.640 1.00 90.31 551 GLY A C 1
ATOM 4001 O O . GLY A 1 551 ? 0.729 -23.707 13.830 1.00 90.31 551 GLY A O 1
ATOM 4002 N N . GLY A 1 552 ? -0.189 -22.578 12.119 1.00 92.69 552 GLY A N 1
ATOM 4003 C CA . GLY A 1 552 ? -1.320 -22.027 12.877 1.00 92.69 552 GLY A CA 1
ATOM 4004 C C . GLY A 1 552 ? -0.935 -20.914 13.859 1.00 92.69 552 GLY A C 1
ATOM 4005 O O . GLY A 1 552 ? -1.666 -20.662 14.813 1.00 92.69 552 GLY A O 1
ATOM 4006 N N . GLN A 1 553 ? 0.226 -20.285 13.669 1.00 94.25 553 GLN A N 1
ATOM 4007 C CA . GLN A 1 553 ? 0.797 -19.334 14.625 1.00 94.25 553 GLN A CA 1
ATOM 4008 C C . GLN A 1 553 ? 0.306 -17.897 14.408 1.00 94.25 553 GLN A C 1
ATOM 4010 O O . GLN A 1 553 ? -0.064 -17.500 13.302 1.00 94.25 553 GLN A O 1
ATOM 4015 N N . SER A 1 554 ? 0.355 -17.090 15.468 1.00 94.94 554 SER A N 1
ATOM 4016 C CA . SER A 1 554 ? 0.164 -15.641 15.383 1.00 94.94 554 SER A CA 1
ATOM 4017 C C . SER A 1 554 ? 1.297 -14.983 14.596 1.00 94.94 554 SER A C 1
ATOM 4019 O O . SER A 1 554 ? 2.475 -15.205 14.876 1.00 94.94 554 SER A O 1
ATOM 4021 N N . VAL A 1 555 ? 0.940 -14.147 13.621 1.00 93.81 555 VAL A N 1
ATOM 4022 C CA . VAL A 1 555 ? 1.888 -13.320 12.862 1.00 93.81 555 VAL A CA 1
ATOM 4023 C C . VAL A 1 555 ? 1.974 -11.948 13.536 1.00 93.81 555 VAL A C 1
ATOM 4025 O O . VAL A 1 555 ? 0.920 -11.373 13.811 1.00 93.81 555 VAL A O 1
ATOM 4028 N N . PRO A 1 556 ? 3.176 -11.385 13.776 1.00 94.38 556 PRO A N 1
ATOM 4029 C CA . PRO A 1 556 ? 3.309 -10.058 14.365 1.00 94.38 556 PRO A CA 1
ATOM 4030 C C . PRO A 1 556 ? 2.472 -8.995 13.623 1.00 94.38 556 PRO A C 1
ATOM 4032 O O . PRO A 1 556 ? 2.562 -8.893 12.392 1.00 94.38 556 PRO A O 1
ATOM 4035 N N . PRO A 1 557 ? 1.651 -8.203 14.339 1.00 97.00 557 PRO A N 1
ATOM 4036 C CA . PRO A 1 557 ? 0.844 -7.152 13.732 1.00 97.00 557 PRO A CA 1
ATOM 4037 C C . PRO A 1 557 ? 1.744 -6.023 13.214 1.00 97.00 557 PRO A C 1
ATOM 4039 O O . PRO A 1 557 ? 2.579 -5.496 13.949 1.00 97.00 557 PRO A O 1
ATOM 4042 N N . GLN A 1 558 ? 1.564 -5.619 11.954 1.00 98.12 558 GLN A N 1
ATOM 4043 C CA . GLN A 1 558 ? 2.289 -4.477 11.394 1.00 98.12 558 GLN A CA 1
ATOM 4044 C C . GLN A 1 558 ? 1.673 -3.179 11.931 1.00 98.12 558 GLN A C 1
ATOM 4046 O O . GLN A 1 558 ? 0.461 -2.998 11.838 1.00 98.12 558 GLN A O 1
ATOM 4051 N N . PHE A 1 559 ? 2.479 -2.273 12.486 1.00 98.75 559 PHE A N 1
ATOM 4052 C CA . PHE A 1 559 ? 1.977 -0.996 13.003 1.00 98.75 559 PHE A CA 1
ATOM 4053 C C . PHE A 1 559 ? 1.518 -0.076 11.865 1.00 98.75 559 PHE A C 1
ATOM 4055 O O . PHE A 1 559 ? 2.231 0.081 10.872 1.00 98.75 559 PHE A O 1
ATOM 4062 N N . VAL A 1 560 ? 0.348 0.549 12.026 1.00 98.81 560 VAL A N 1
ATOM 4063 C CA . VAL A 1 560 ? -0.198 1.541 11.088 1.00 98.81 560 VAL A CA 1
ATOM 4064 C C . VAL A 1 560 ? -0.242 2.916 11.754 1.00 98.81 560 VAL A C 1
ATOM 4066 O O . VAL A 1 560 ? 0.460 3.814 11.308 1.00 98.81 560 VAL A O 1
ATOM 4069 N N . ASN A 1 561 ? -1.005 3.082 12.838 1.00 98.75 561 ASN A N 1
ATOM 4070 C CA . ASN A 1 561 ? -1.147 4.365 13.538 1.00 98.75 561 ASN A CA 1
ATOM 4071 C C . ASN A 1 561 ? -1.348 4.193 15.049 1.00 98.75 561 ASN A C 1
ATOM 4073 O O . ASN A 1 561 ? -1.840 3.164 15.511 1.00 98.75 561 ASN A O 1
ATOM 4077 N N . SER A 1 562 ? -1.046 5.249 15.804 1.00 98.19 562 SER A N 1
ATOM 4078 C CA . SER A 1 562 ? -1.234 5.358 17.258 1.00 98.19 562 SER A CA 1
ATOM 4079 C C . SER A 1 562 ? -2.706 5.306 17.696 1.00 98.19 562 SER A C 1
ATOM 4081 O O . SER A 1 562 ? -2.997 5.005 18.850 1.00 98.19 562 SER A O 1
ATOM 4083 N N . GLY A 1 563 ? -3.644 5.576 16.786 1.00 97.81 563 GLY A N 1
ATOM 4084 C CA . GLY A 1 563 ? -5.076 5.553 17.067 1.00 97.81 563 GLY A CA 1
ATOM 4085 C C . GLY A 1 563 ? -5.933 5.720 15.814 1.00 97.81 563 GLY A C 1
ATOM 4086 O O . GLY A 1 563 ? -5.439 5.993 14.714 1.00 97.81 563 GLY A O 1
ATOM 4087 N N . LEU A 1 564 ? -7.244 5.509 15.968 1.00 98.06 564 LEU A N 1
ATOM 4088 C CA . LEU A 1 564 ? -8.192 5.654 14.862 1.00 98.06 564 LEU A CA 1
ATOM 4089 C C . LEU A 1 564 ? -8.365 7.107 14.372 1.00 98.06 564 LEU A C 1
ATOM 4091 O O . LEU A 1 564 ? -8.421 7.279 13.154 1.00 98.06 564 LEU A O 1
ATOM 4095 N N . PRO A 1 565 ? -8.427 8.148 15.233 1.00 97.69 565 PRO A N 1
ATOM 4096 C CA . PRO A 1 565 ? -8.432 9.534 14.763 1.00 97.69 565 PRO A CA 1
ATOM 4097 C C . PRO A 1 565 ? -7.228 9.825 13.860 1.00 97.69 565 PRO A C 1
ATOM 4099 O O . PRO A 1 565 ? -7.390 10.344 12.759 1.00 97.69 565 PRO A O 1
ATOM 4102 N N . GLU A 1 566 ? -6.035 9.414 14.284 1.00 98.44 566 GLU A N 1
ATOM 4103 C CA . GLU A 1 566 ? -4.767 9.613 13.584 1.00 98.44 566 GLU A CA 1
ATOM 4104 C C . GLU A 1 566 ? -4.798 8.925 12.214 1.00 98.44 566 GLU A C 1
ATOM 4106 O O . GLU A 1 566 ? -4.546 9.573 11.197 1.00 98.44 566 GLU A O 1
ATOM 4111 N N . PHE A 1 567 ? -5.217 7.656 12.161 1.00 98.69 567 PHE A N 1
ATOM 4112 C CA . PHE A 1 567 ? -5.418 6.910 10.914 1.00 98.69 567 PHE A CA 1
ATOM 4113 C C . PHE A 1 567 ? -6.389 7.605 9.951 1.00 98.69 567 PHE A C 1
ATOM 4115 O O . PHE A 1 567 ? -6.081 7.763 8.768 1.00 98.69 567 PHE A O 1
ATOM 4122 N N . VAL A 1 568 ? -7.543 8.067 10.443 1.00 98.50 568 VAL A N 1
ATOM 4123 C CA . VAL A 1 568 ? -8.550 8.748 9.615 1.00 98.50 568 VAL A CA 1
ATOM 4124 C C . VAL A 1 568 ? -8.009 10.071 9.058 1.00 98.50 568 VAL A C 1
ATOM 4126 O O . VAL A 1 568 ? -8.228 10.371 7.882 1.00 98.50 568 VAL A O 1
ATOM 4129 N N . ARG A 1 569 ? -7.232 10.829 9.843 1.00 98.44 569 ARG A N 1
ATOM 4130 C CA . ARG A 1 569 ? -6.559 12.056 9.378 1.00 98.44 569 ARG A CA 1
ATOM 4131 C C . ARG A 1 569 ? -5.445 11.769 8.366 1.00 98.44 569 ARG A C 1
ATOM 4133 O O . ARG A 1 569 ? -5.338 12.484 7.371 1.00 98.44 569 ARG A O 1
ATOM 4140 N N . CYS A 1 570 ? -4.663 10.705 8.558 1.00 98.56 570 CYS A N 1
ATOM 4141 C CA . CYS A 1 570 ? -3.627 10.278 7.609 1.00 98.56 570 CYS A CA 1
ATOM 4142 C C . CYS A 1 570 ? -4.236 9.804 6.275 1.00 98.56 570 CYS A C 1
ATOM 4144 O O . CYS A 1 570 ? -3.757 10.175 5.203 1.00 98.56 570 CYS A O 1
ATOM 4146 N N . MET A 1 571 ? -5.354 9.071 6.321 1.00 98.50 571 MET A N 1
ATOM 4147 C CA . MET A 1 571 ? -6.126 8.694 5.131 1.00 98.50 571 MET A CA 1
ATOM 4148 C C . MET A 1 571 ? -6.744 9.908 4.428 1.00 98.50 571 MET A C 1
ATOM 4150 O O . MET A 1 571 ? -6.714 9.984 3.201 1.00 98.50 571 MET A O 1
ATOM 4154 N N . ALA A 1 572 ? -7.245 10.895 5.176 1.00 98.06 572 ALA A N 1
ATOM 4155 C CA . ALA A 1 572 ? -7.720 12.157 4.610 1.00 98.06 572 ALA A CA 1
ATOM 4156 C C . ALA A 1 572 ? -6.588 12.970 3.951 1.00 98.06 572 ALA A C 1
ATOM 4158 O O . ALA A 1 572 ? -6.782 13.543 2.878 1.00 98.06 572 ALA A O 1
ATOM 4159 N N . LEU A 1 573 ? -5.396 12.998 4.558 1.00 97.88 573 LEU A N 1
ATOM 4160 C CA . LEU A 1 573 ? -4.194 13.614 3.992 1.00 97.88 573 LEU A CA 1
ATOM 4161 C C . LEU A 1 573 ? -3.809 12.964 2.656 1.00 97.88 573 LEU A C 1
ATOM 4163 O O . LEU A 1 573 ? -3.686 13.678 1.660 1.00 97.88 573 LEU A O 1
ATOM 4167 N N . LEU A 1 574 ? -3.679 11.633 2.618 1.00 97.38 574 LEU A N 1
ATOM 4168 C CA . LEU A 1 574 ? -3.349 10.904 1.391 1.00 97.38 574 LEU A CA 1
ATOM 4169 C C . LEU A 1 574 ? -4.451 11.067 0.326 1.00 97.38 574 LEU A C 1
ATOM 4171 O O . LEU A 1 574 ? -4.144 11.351 -0.832 1.00 97.38 574 LEU A O 1
ATOM 4175 N N . GLY A 1 575 ? -5.728 10.986 0.714 1.00 96.19 575 GLY A N 1
ATOM 4176 C CA . GLY A 1 575 ? -6.879 11.161 -0.178 1.00 96.19 575 GLY A CA 1
ATOM 4177 C C . GLY A 1 575 ? -6.894 12.504 -0.915 1.00 96.19 575 GLY A C 1
ATOM 4178 O O . GLY A 1 575 ? -7.141 12.534 -2.121 1.00 96.19 575 GLY A O 1
ATOM 4179 N N . ARG A 1 576 ? -6.546 13.607 -0.231 1.00 94.31 576 ARG A N 1
ATOM 4180 C CA . ARG A 1 576 ? -6.452 14.945 -0.850 1.00 94.31 576 ARG A CA 1
ATOM 4181 C C . ARG A 1 576 ? -5.341 15.059 -1.898 1.00 94.31 576 ARG A C 1
ATOM 4183 O O . ARG A 1 576 ? -5.488 15.846 -2.828 1.00 94.31 576 ARG A O 1
ATOM 4190 N N . MET A 1 577 ? -4.240 14.314 -1.760 1.00 89.94 577 MET A N 1
ATOM 4191 C CA . MET A 1 577 ? -3.067 14.454 -2.638 1.00 89.94 577 MET A CA 1
ATOM 4192 C C . MET A 1 577 ? -2.905 13.360 -3.692 1.00 89.94 577 MET A C 1
ATOM 4194 O O . MET A 1 577 ? -2.272 13.613 -4.712 1.00 89.94 577 MET A O 1
ATOM 4198 N N . TRP A 1 578 ? -3.467 12.165 -3.488 1.00 91.06 578 TRP A N 1
ATOM 4199 C CA . TRP A 1 578 ? -3.215 11.001 -4.347 1.00 91.06 578 TRP A CA 1
ATOM 4200 C C . TRP A 1 578 ? -3.479 11.295 -5.830 1.00 91.06 578 TRP A C 1
ATOM 4202 O O . TRP A 1 578 ? -2.607 11.112 -6.676 1.00 91.06 578 TRP A O 1
ATOM 4212 N N . ARG A 1 579 ? -4.645 11.881 -6.134 1.00 85.88 579 ARG A N 1
ATOM 4213 C CA . ARG A 1 579 ? -5.034 12.270 -7.503 1.00 85.88 579 ARG A CA 1
ATOM 4214 C C . ARG A 1 579 ? -4.233 13.451 -8.069 1.00 85.88 579 ARG A C 1
ATOM 4216 O O . ARG A 1 579 ? -4.268 13.668 -9.274 1.00 85.88 579 ARG A O 1
ATOM 4223 N N . LEU A 1 580 ? -3.533 14.210 -7.222 1.00 90.12 580 LEU A N 1
ATOM 4224 C CA . LEU A 1 580 ? -2.714 15.367 -7.604 1.00 90.12 580 LEU A CA 1
ATOM 4225 C C . LEU A 1 580 ? -1.249 14.991 -7.896 1.00 90.12 580 LEU A C 1
ATOM 4227 O O . LEU A 1 580 ? -0.515 15.817 -8.430 1.00 90.12 580 LEU A O 1
ATOM 4231 N N . ARG A 1 581 ? -0.827 13.752 -7.590 1.00 92.06 581 ARG A N 1
ATOM 4232 C CA . ARG A 1 581 ? 0.487 13.214 -7.992 1.00 92.06 581 ARG A CA 1
ATOM 4233 C C . ARG A 1 581 ? 0.560 12.878 -9.491 1.00 92.06 581 ARG A C 1
ATOM 4235 O O . ARG A 1 581 ? 1.656 12.861 -10.046 1.00 92.06 581 ARG A O 1
ATOM 4242 N N . TYR A 1 582 ? -0.584 12.650 -10.145 1.00 92.50 582 TYR A N 1
ATOM 4243 C CA . TYR A 1 582 ? -0.651 12.254 -11.554 1.00 92.50 582 TYR A CA 1
ATOM 4244 C C . TYR A 1 582 ? 0.003 13.287 -12.484 1.00 92.50 582 TYR A C 1
ATOM 4246 O O . TYR A 1 582 ? -0.406 14.446 -12.534 1.00 92.50 582 TYR A O 1
ATOM 4254 N N . GLY A 1 583 ? 0.993 12.845 -13.265 1.00 90.31 583 GLY A N 1
ATOM 4255 C CA . GLY A 1 583 ? 1.669 13.672 -14.270 1.00 90.31 583 GLY A CA 1
ATOM 4256 C C . GLY A 1 583 ? 2.710 14.660 -13.726 1.00 90.31 583 GLY A C 1
ATOM 4257 O O . GLY A 1 583 ? 3.215 15.472 -14.500 1.00 90.31 583 GLY A O 1
ATOM 4258 N N . LEU A 1 584 ? 3.052 14.602 -12.433 1.00 93.81 584 LEU A N 1
ATOM 4259 C CA . LEU A 1 584 ? 4.162 15.377 -11.868 1.00 93.81 584 LEU A CA 1
ATOM 4260 C C . LEU A 1 584 ? 5.523 14.907 -12.414 1.00 93.81 584 LEU A C 1
ATOM 4262 O O . LEU A 1 584 ? 5.730 13.716 -12.653 1.00 93.81 584 LEU A O 1
ATOM 4266 N N . THR A 1 585 ? 6.489 15.825 -12.542 1.00 93.50 585 THR A N 1
ATOM 4267 C CA . THR A 1 585 ? 7.895 15.446 -12.794 1.00 93.50 585 THR A CA 1
ATOM 4268 C C . THR A 1 585 ? 8.509 14.755 -11.565 1.00 93.50 585 THR A C 1
ATOM 4270 O O . THR A 1 585 ? 8.009 14.946 -10.450 1.00 93.50 585 THR A O 1
ATOM 4273 N N . PRO A 1 586 ? 9.614 13.999 -11.706 1.00 93.69 586 PRO A N 1
ATOM 4274 C CA . PRO A 1 586 ? 10.265 13.329 -10.578 1.00 93.69 586 PRO A CA 1
ATOM 4275 C C . PRO A 1 586 ? 10.643 14.265 -9.414 1.00 93.69 586 PRO A C 1
ATOM 4277 O O . PRO A 1 586 ? 10.511 13.895 -8.249 1.00 93.69 586 PRO A O 1
ATOM 4280 N N . GLU A 1 587 ? 11.041 15.505 -9.707 1.00 94.75 587 GLU A N 1
ATOM 4281 C CA . GLU A 1 587 ? 11.400 16.540 -8.725 1.00 94.75 587 GLU A CA 1
ATOM 4282 C C . GLU A 1 587 ? 10.157 17.175 -8.080 1.00 94.75 587 GLU A C 1
ATOM 4284 O O . GLU A 1 587 ? 10.173 17.563 -6.910 1.00 94.75 587 GLU A O 1
ATOM 4289 N N . GLN A 1 588 ? 9.058 17.297 -8.832 1.00 95.06 588 GLN A N 1
ATOM 4290 C CA . GLN A 1 588 ? 7.776 17.759 -8.299 1.00 95.06 588 GLN A CA 1
ATOM 4291 C C . GLN A 1 588 ? 7.181 16.708 -7.356 1.00 95.06 588 GLN A C 1
ATOM 4293 O O . GLN A 1 588 ? 6.852 17.029 -6.216 1.00 95.06 588 GLN A O 1
ATOM 4298 N N . ALA A 1 589 ? 7.112 15.449 -7.795 1.00 95.38 589 ALA A N 1
ATOM 4299 C CA . ALA A 1 589 ? 6.694 14.325 -6.966 1.00 95.38 589 ALA A CA 1
ATOM 4300 C C . ALA A 1 589 ? 7.622 14.139 -5.753 1.00 95.38 589 ALA A C 1
ATOM 4302 O O . ALA A 1 589 ? 7.141 13.830 -4.664 1.00 95.38 589 ALA A O 1
ATOM 4303 N N . GLY A 1 590 ? 8.924 14.410 -5.900 1.00 95.62 590 GLY A N 1
ATOM 4304 C CA . GLY A 1 590 ? 9.885 14.425 -4.796 1.00 95.62 590 GLY A CA 1
ATOM 4305 C C . GLY A 1 590 ? 9.497 15.436 -3.719 1.00 95.62 590 GLY A C 1
ATOM 4306 O O . GLY A 1 590 ? 9.308 15.054 -2.567 1.00 95.62 590 GLY A O 1
ATOM 4307 N N . ARG A 1 591 ? 9.269 16.703 -4.094 1.00 95.06 591 ARG A N 1
ATOM 4308 C CA . ARG A 1 591 ? 8.799 17.762 -3.173 1.00 95.06 591 ARG A CA 1
ATOM 4309 C C . ARG A 1 591 ? 7.473 17.408 -2.494 1.00 95.06 591 ARG A C 1
ATOM 4311 O O . ARG A 1 591 ? 7.404 17.451 -1.272 1.00 95.06 591 ARG A O 1
ATOM 4318 N N . TRP A 1 592 ? 6.471 16.959 -3.255 1.00 94.50 592 TRP A N 1
ATOM 4319 C CA . TRP A 1 592 ? 5.191 16.495 -2.695 1.00 94.50 592 TRP A CA 1
ATOM 4320 C C . TRP A 1 592 ? 5.365 15.327 -1.711 1.00 94.50 592 TRP A C 1
ATOM 4322 O O . TRP A 1 592 ? 4.614 15.222 -0.742 1.00 94.50 592 TRP A O 1
ATOM 4332 N N . THR A 1 593 ? 6.361 14.463 -1.924 1.00 96.19 593 THR A N 1
ATOM 4333 C CA . THR A 1 593 ? 6.682 13.363 -1.003 1.00 96.19 593 THR A CA 1
ATOM 4334 C C . THR A 1 593 ? 7.347 13.882 0.280 1.00 96.19 593 THR A C 1
ATOM 4336 O O . THR A 1 593 ? 7.025 13.376 1.352 1.00 96.19 593 THR A O 1
ATOM 4339 N N . VAL A 1 594 ? 8.165 14.948 0.226 1.00 96.38 594 VAL A N 1
ATOM 4340 C CA . VAL A 1 594 ? 8.645 15.660 1.434 1.00 96.38 594 VAL A CA 1
ATOM 4341 C C . VAL A 1 594 ? 7.483 16.279 2.214 1.00 96.38 594 VAL A C 1
ATOM 4343 O O . VAL A 1 594 ? 7.394 16.093 3.427 1.00 96.38 594 VAL A O 1
ATOM 4346 N N . ASP A 1 595 ? 6.574 16.977 1.531 1.00 95.56 595 ASP A N 1
ATOM 4347 C CA . ASP A 1 595 ? 5.441 17.651 2.174 1.00 95.56 595 ASP A CA 1
ATOM 4348 C C . ASP A 1 595 ? 4.456 16.647 2.795 1.00 95.56 595 ASP A C 1
ATOM 4350 O O . ASP A 1 595 ? 3.908 16.898 3.873 1.00 95.56 595 ASP A O 1
ATOM 4354 N N . PHE A 1 596 ? 4.252 15.487 2.158 1.00 96.50 596 PHE A N 1
ATOM 4355 C CA . PHE A 1 596 ? 3.501 14.369 2.732 1.00 96.50 596 PHE A CA 1
ATOM 4356 C C . PHE A 1 596 ? 4.202 13.783 3.960 1.00 96.50 596 PHE A C 1
ATOM 4358 O O . PHE A 1 596 ? 3.585 13.670 5.014 1.00 96.50 596 PHE A O 1
ATOM 4365 N N . GLN A 1 597 ? 5.495 13.468 3.842 1.00 96.25 597 GLN A N 1
ATOM 4366 C CA . GLN A 1 597 ? 6.335 12.932 4.914 1.00 96.25 597 GLN A CA 1
ATOM 4367 C C . GLN A 1 597 ? 6.321 13.836 6.158 1.00 96.25 597 GLN A C 1
ATOM 4369 O O . GLN A 1 597 ? 6.182 13.343 7.276 1.00 96.25 597 GLN A O 1
ATOM 4374 N N . ALA A 1 598 ? 6.396 15.156 5.969 1.00 97.00 598 ALA A N 1
ATOM 4375 C CA . ALA A 1 598 ? 6.316 16.141 7.045 1.00 97.00 598 ALA A CA 1
ATOM 4376 C C . ALA A 1 598 ? 4.917 16.218 7.687 1.00 97.00 598 ALA A C 1
ATOM 4378 O O . ALA A 1 598 ? 4.807 16.231 8.912 1.00 97.00 598 ALA A O 1
ATOM 4379 N N . GLN A 1 599 ? 3.841 16.237 6.892 1.00 97.31 599 GLN A N 1
ATOM 4380 C CA . GLN A 1 599 ? 2.470 16.275 7.422 1.00 97.31 599 GLN A CA 1
ATOM 4381 C C . GLN A 1 599 ? 2.083 14.974 8.137 1.00 97.31 599 GLN A C 1
ATOM 4383 O O . GLN A 1 599 ? 1.449 15.020 9.187 1.00 97.31 599 GLN A O 1
ATOM 4388 N N . LEU A 1 600 ? 2.500 13.822 7.611 1.00 97.56 600 LEU A N 1
ATOM 4389 C CA . LEU A 1 600 ? 2.297 12.514 8.229 1.00 97.56 600 LEU A CA 1
ATOM 4390 C C . LEU A 1 600 ? 3.044 12.410 9.568 1.00 97.56 600 LEU A C 1
ATOM 4392 O O . LEU A 1 600 ? 2.439 12.036 10.568 1.00 97.56 600 LEU A O 1
ATOM 4396 N N . ALA A 1 601 ? 4.314 12.830 9.618 1.00 97.75 601 ALA A N 1
ATOM 4397 C CA . ALA A 1 601 ? 5.081 12.897 10.864 1.00 97.75 601 ALA A CA 1
ATOM 4398 C C . ALA A 1 601 ? 4.478 13.876 11.892 1.00 97.75 601 ALA A C 1
ATOM 4400 O O . ALA A 1 601 ? 4.617 13.657 13.092 1.00 97.75 601 ALA A O 1
ATOM 4401 N N . ALA A 1 602 ? 3.799 14.940 11.446 1.00 98.12 602 ALA A N 1
ATOM 4402 C CA . ALA A 1 602 ? 3.098 15.863 12.337 1.00 98.12 602 ALA A CA 1
ATOM 4403 C C . ALA A 1 602 ? 1.774 15.281 12.866 1.00 98.12 602 ALA A C 1
ATOM 4405 O O . ALA A 1 602 ? 1.401 15.577 13.998 1.00 98.12 602 ALA A O 1
ATOM 4406 N N . LEU A 1 603 ? 1.064 14.468 12.074 1.00 98.12 603 LEU A N 1
ATOM 4407 C CA . LEU A 1 603 ? -0.166 13.789 12.499 1.00 98.12 603 LEU A CA 1
ATOM 4408 C C . LEU A 1 603 ? 0.112 12.621 13.455 1.00 98.12 603 LEU A C 1
ATOM 4410 O O . LEU A 1 603 ? -0.589 12.485 14.453 1.00 98.12 603 LEU A O 1
ATOM 4414 N N . ASP A 1 604 ? 1.108 11.787 13.150 1.00 98.00 604 ASP A N 1
ATOM 4415 C CA . ASP A 1 604 ? 1.451 10.603 13.940 1.00 98.00 604 ASP A CA 1
ATOM 4416 C C . ASP A 1 604 ? 2.932 10.207 13.760 1.00 98.00 604 ASP A C 1
ATOM 4418 O O . ASP A 1 604 ? 3.272 9.455 12.841 1.00 98.00 604 ASP A O 1
ATOM 4422 N N . PRO A 1 605 ? 3.841 10.664 14.643 1.00 96.94 605 PRO A N 1
ATOM 4423 C CA . PRO A 1 605 ? 5.256 10.299 14.575 1.00 96.94 605 PRO A CA 1
ATOM 4424 C C . PRO A 1 605 ? 5.519 8.784 14.640 1.00 96.94 605 PRO A C 1
ATOM 4426 O O . PRO A 1 605 ? 6.512 8.312 14.085 1.00 96.94 605 PRO A O 1
ATOM 4429 N N . ALA A 1 606 ? 4.651 8.003 15.298 1.00 97.44 606 ALA A N 1
ATOM 4430 C CA . ALA A 1 606 ? 4.851 6.561 15.456 1.00 97.44 606 ALA A CA 1
ATOM 4431 C C . ALA A 1 606 ? 4.629 5.793 14.142 1.00 97.44 606 ALA A C 1
ATOM 4433 O O . ALA A 1 606 ? 5.292 4.781 13.898 1.00 97.44 606 ALA A O 1
ATOM 4434 N N . ALA A 1 607 ? 3.774 6.313 13.253 1.00 98.06 607 ALA A N 1
ATOM 4435 C CA . ALA A 1 607 ? 3.528 5.754 11.921 1.00 98.06 607 ALA A CA 1
ATOM 4436 C C . ALA A 1 607 ? 4.801 5.662 11.055 1.00 98.06 607 ALA A C 1
ATOM 4438 O O . ALA A 1 607 ? 4.850 4.853 10.130 1.00 98.06 607 ALA A O 1
ATOM 4439 N N . LEU A 1 608 ? 5.834 6.452 11.381 1.00 97.56 608 LEU A N 1
ATOM 4440 C CA . LEU A 1 608 ? 7.126 6.509 10.690 1.00 97.56 608 LEU A CA 1
ATOM 4441 C C . LEU A 1 608 ? 8.321 6.095 11.576 1.00 97.56 608 LEU A C 1
ATOM 4443 O O . LEU A 1 608 ? 9.471 6.208 11.154 1.00 97.56 608 LEU A O 1
ATOM 4447 N N . ALA A 1 609 ? 8.080 5.591 12.793 1.00 96.31 609 ALA A N 1
ATOM 4448 C CA . ALA A 1 609 ? 9.138 5.240 13.751 1.00 96.31 609 ALA A CA 1
ATOM 4449 C C . ALA A 1 609 ? 9.905 3.938 13.421 1.00 96.31 609 ALA A C 1
ATOM 4451 O O . ALA A 1 609 ? 10.923 3.647 14.048 1.00 96.31 609 ALA A O 1
ATOM 4452 N N . SER A 1 610 ? 9.433 3.153 12.448 1.00 97.56 610 SER A N 1
ATOM 4453 C CA . SER A 1 610 ? 10.076 1.928 11.954 1.00 97.56 610 SER A CA 1
ATOM 4454 C C . SER A 1 610 ? 9.992 1.872 10.425 1.00 97.56 610 SER A C 1
ATOM 4456 O O . SER A 1 610 ? 8.946 2.236 9.880 1.00 97.56 610 SER A O 1
ATOM 4458 N N . PRO A 1 611 ? 11.020 1.377 9.706 1.00 97.25 611 PRO A N 1
ATOM 4459 C CA . PRO A 1 611 ? 10.947 1.165 8.257 1.00 97.25 611 PRO A CA 1
ATOM 4460 C C . PRO A 1 611 ? 9.966 0.050 7.849 1.00 97.25 611 PRO A C 1
ATOM 4462 O O . PRO A 1 611 ? 9.644 -0.072 6.669 1.00 97.25 611 PRO A O 1
ATOM 4465 N N . GLU A 1 612 ? 9.471 -0.737 8.812 1.00 97.56 612 GLU A N 1
ATOM 4466 C CA . GLU A 1 612 ? 8.435 -1.756 8.597 1.00 97.56 612 GLU A CA 1
ATOM 4467 C C . GLU A 1 612 ? 7.024 -1.282 8.985 1.00 97.56 612 GLU A C 1
ATOM 4469 O O . GLU A 1 612 ? 6.056 -2.017 8.781 1.00 97.56 612 GLU A O 1
ATOM 4474 N N . SER A 1 613 ? 6.867 -0.067 9.530 1.00 98.38 613 SER A N 1
ATOM 4475 C CA . SER A 1 613 ? 5.538 0.526 9.729 1.00 98.38 613 SER A CA 1
ATOM 4476 C C . SER A 1 613 ? 4.835 0.707 8.381 1.00 98.38 613 SER A C 1
ATOM 4478 O O . SER A 1 613 ? 5.456 1.071 7.384 1.00 98.38 613 SER A O 1
ATOM 4480 N N . TRP A 1 614 ? 3.524 0.482 8.351 1.00 98.62 614 TRP A N 1
ATOM 4481 C CA . TRP A 1 614 ? 2.706 0.443 7.134 1.00 98.62 614 TRP A CA 1
ATOM 4482 C C . TRP A 1 614 ? 2.877 1.692 6.251 1.00 98.62 614 TRP A C 1
ATOM 4484 O O . TRP A 1 614 ? 3.099 1.583 5.044 1.00 98.62 614 TRP A O 1
ATOM 4494 N N . TRP A 1 615 ? 2.880 2.884 6.860 1.00 98.62 615 TRP A N 1
ATOM 4495 C CA . TRP A 1 615 ? 3.107 4.135 6.136 1.00 98.62 615 TRP A CA 1
ATOM 4496 C C . TRP A 1 615 ? 4.555 4.333 5.677 1.00 98.62 615 TRP A C 1
ATOM 4498 O O . TRP A 1 615 ? 4.759 4.929 4.624 1.00 98.62 615 TRP A O 1
ATOM 4508 N N . SER A 1 616 ? 5.554 3.819 6.402 1.00 98.12 616 SER A N 1
ATOM 4509 C CA . SER A 1 616 ? 6.954 3.835 5.950 1.00 98.12 616 SER A CA 1
ATOM 4510 C C . SER A 1 616 ? 7.135 3.031 4.662 1.00 98.12 616 SER A C 1
ATOM 4512 O O . SER A 1 616 ? 7.858 3.465 3.770 1.00 98.12 616 SER A O 1
ATOM 4514 N N . VAL A 1 617 ? 6.429 1.901 4.530 1.00 98.31 617 VAL A N 1
ATOM 4515 C CA . VAL A 1 617 ? 6.450 1.064 3.318 1.00 98.31 617 VAL A CA 1
ATOM 4516 C C . VAL A 1 617 ? 5.743 1.755 2.141 1.00 98.31 617 VAL A C 1
ATOM 4518 O O . VAL A 1 617 ? 6.223 1.683 1.010 1.00 98.31 617 VAL A O 1
ATOM 4521 N N . LEU A 1 618 ? 4.648 2.492 2.374 1.00 97.81 618 LEU A N 1
ATOM 4522 C CA . LEU A 1 618 ? 4.059 3.359 1.337 1.00 97.81 618 LEU A CA 1
ATOM 4523 C C . LEU A 1 618 ? 4.994 4.506 0.936 1.00 97.81 618 LEU A C 1
ATOM 4525 O O . LEU A 1 618 ? 5.156 4.789 -0.247 1.00 97.81 618 LEU A O 1
ATOM 4529 N N . LEU A 1 619 ? 5.616 5.160 1.915 1.00 97.12 619 LEU A N 1
ATOM 4530 C CA . LEU A 1 619 ? 6.503 6.300 1.704 1.00 97.12 619 LEU A CA 1
ATOM 4531 C C . LEU A 1 619 ? 7.784 5.902 0.954 1.00 97.12 619 LEU A C 1
ATOM 4533 O O . LEU A 1 619 ? 8.255 6.658 0.110 1.00 97.12 619 LEU A O 1
ATOM 4537 N N . GLU A 1 620 ? 8.310 4.703 1.206 1.00 96.81 620 GLU A N 1
ATOM 4538 C CA . GLU A 1 620 ? 9.363 4.070 0.405 1.00 96.81 620 GLU A CA 1
ATOM 4539 C C . GLU A 1 620 ? 8.928 3.896 -1.061 1.00 96.81 620 GLU A C 1
ATOM 4541 O O . GLU A 1 620 ? 9.610 4.381 -1.963 1.00 96.81 620 GLU A O 1
ATOM 4546 N N . GLN A 1 621 ? 7.747 3.319 -1.307 1.00 97.00 621 GLN A N 1
ATOM 4547 C CA . GLN A 1 621 ? 7.204 3.139 -2.661 1.00 97.00 621 GLN A CA 1
ATOM 4548 C C . GLN A 1 621 ? 6.929 4.479 -3.382 1.00 97.00 621 GLN A C 1
ATOM 4550 O O . GLN A 1 621 ? 7.205 4.595 -4.579 1.00 97.00 621 GLN A O 1
ATOM 4555 N N . PHE A 1 622 ? 6.486 5.522 -2.665 1.00 96.44 622 PHE A N 1
ATOM 4556 C CA . PHE A 1 622 ? 6.375 6.890 -3.198 1.00 96.44 622 PHE A CA 1
ATOM 4557 C C . PHE A 1 622 ? 7.735 7.497 -3.560 1.00 96.44 622 PHE A C 1
ATOM 4559 O O . PHE A 1 622 ? 7.824 8.231 -4.544 1.00 96.44 622 PHE A O 1
ATOM 4566 N N . TRP A 1 623 ? 8.779 7.220 -2.773 1.00 96.75 623 TRP A N 1
ATOM 4567 C CA . TRP A 1 623 ? 10.139 7.698 -3.026 1.00 96.75 623 TRP A CA 1
ATOM 4568 C C . TRP A 1 623 ? 10.814 6.995 -4.204 1.00 96.75 623 TRP A C 1
ATOM 4570 O O . TRP A 1 623 ? 11.599 7.626 -4.906 1.00 96.75 623 TRP A O 1
ATOM 4580 N N . ASP A 1 624 ? 10.498 5.728 -4.455 1.00 95.75 624 ASP A N 1
ATOM 4581 C CA . ASP A 1 624 ? 11.109 4.940 -5.534 1.00 95.75 624 ASP A CA 1
ATOM 4582 C C . ASP A 1 624 ? 10.347 5.055 -6.875 1.00 95.75 624 ASP A C 1
ATOM 4584 O O . ASP A 1 624 ? 10.789 4.535 -7.902 1.00 95.75 624 ASP A O 1
ATOM 4588 N N . GLY A 1 625 ? 9.229 5.793 -6.895 1.00 94.94 625 GLY A N 1
ATOM 4589 C CA . GLY A 1 625 ? 8.395 6.003 -8.086 1.00 94.94 625 GLY A CA 1
ATOM 4590 C C . GLY A 1 625 ? 7.492 4.812 -8.421 1.00 94.94 625 GLY A C 1
ATOM 4591 O O . GLY A 1 625 ? 7.085 4.641 -9.572 1.00 94.94 625 GLY A O 1
ATOM 4592 N N . LEU A 1 626 ? 7.206 3.964 -7.430 1.00 95.44 626 LEU A N 1
ATOM 4593 C CA . LEU A 1 626 ? 6.341 2.788 -7.551 1.00 95.44 626 LEU A CA 1
ATOM 4594 C C . LEU A 1 626 ? 4.850 3.180 -7.427 1.00 95.44 626 LEU A C 1
ATOM 4596 O O . LEU A 1 626 ? 4.003 2.521 -8.029 1.00 95.44 626 LEU A O 1
ATOM 4600 N N . LEU A 1 627 ? 4.558 4.290 -6.723 1.00 92.88 627 LEU A N 1
ATOM 4601 C CA . LEU A 1 627 ? 3.232 4.889 -6.473 1.00 92.88 627 LEU A CA 1
ATOM 4602 C C . LEU A 1 627 ? 3.270 6.437 -6.502 1.00 92.88 627 LEU A C 1
ATOM 4604 O O . LEU A 1 627 ? 4.311 7.048 -6.168 1.00 92.88 627 LEU A O 1
#

Secondary structure (DSSP, 8-state):
---HHHHHHHHHHHHHTTS-GGGPPEEEEEE-SSEEEEEEE--TTSPP-GGGGEEEEEETTT--EEEEES--HHHHHHHHHHHH------S--PPPPPPPPPPGGGGGGGTS--HHHHHHHHHHT--------S----------------PPPPPPPPPPPPPPPPPPP---PPPPPPPPP--------------PPPPPPP--------------------------------PPPPPPPPPP-------PPP----------------------------S--PPPPPPPP--PPPP-TT--B-----EEEEEEE-TTS-EEEEEEE--TTS--HHHHHHHHHHHTT--GGGEEEEEEEEPPP-STT--HHHHHHHH-TT-EEEEEE---SSHHHHHHHHHHHHHHHHHHHHHTTPPPPPPPBPPPPPP-PPPPPPPHHHHHHHHHHHHTTTSEE---HHHH--TT--HHHHHHHHHT-EESEETTTEEE---TTPPPPBHHHHHHHTTPPPPTTGGGEEEEEE-SSSEEEEETTT--EEEE-SS-BGGGBPPPPEEEESSHHHHHHHHHHHHHHHTTSTT--HHHHHHHHHHHHHHHHHH-GGGGSSTTSHHHHHHHHHHHT--

pLDDT: mean 73.98, std 27.3, range [25.62, 98.81]

Sequence (627 aa):
MVTFAQAQERAEEWINGDVPAYQHREVRVREFELGFVVWAEDRAEGPSSDGGRQRLVIARDSGEATLWPGLPVGEVIRRYEEEYGVPDEPEDAVPAPPPERIDLNQTSFLLTPPEWLQAAADRMGIPDRRDAGGPASGTGAAVAASAGEAAAPAPTPAPAQPAQSGPAWPSAGPPGAPGAGRGPQPPGPPGAPGAPQPPGPPGVPGGSSGGGAHYAATMLADPSQLGAGGRPGAPQPPGPPGAPGQPGQPGVPAAPGMPGGPAGPGGVHHAATMLAGPAQMGPGAPQPPQPPAYGYPQQPTGVPTVGPGYQAVLRYRAADGSEQQLIRRSAPGIPHPEWQIFHELRGMNVPPDHVLELHTELASCELPGGYCARMIRETWPQVRITSVAPYGTDHASRRQGVQHLLTHQGELAQVADGPARPQPVRAPLQQVQPAPPLPPEGVAHELAGAFGPQGVFRFDQRAVSRQGVPEAVAVTLVWAGLPADFGPFFWAQAVPGQPVPTLAELAAQRQVQPAPDAGSYLVMGSDFGRAICVQYGTANIVAVPVEAGPGGQSVPPQFVNSGLPEFVRCMALLGRMWRLRYGLTPEQAGRWTVDFQAQLAALDPAALASPESWWSVLLEQFWDGLL

Foldseek 3Di:
DDDPVNVQVVLQCVQPVPHDPLQRFDKDWDDDDQFIKIAGDHDPPHDDDCRNQKIWTQGPPPRDIDIGGNDDPVVVVVVCCVPPVDDDDDDDDDDDDDDDDDDPCPPVPPPDDDVVVVVVCVVVVDDDPPPDPDDDDDDDDDDDDDDDDDDDDDDDDDDDDDDDDDDDDDDDDDDDDDDDDDDDDDDDDDDDDDDDDDDDDDDDDDDDDDDDDDDDDDDDDDDDDDDDDDDDDDDDDDDDDDDDDDDDDDDDDDDDDDDDDDDDDDDDDDDDDDDDDDDDDDDDDDDDDDDDDDDDDDDPPPQAFFALFKKKKWWFQAPVRDIDIDIDTFFALDAFRLVVVVVVCVVSVGALQRTEEMEMQEDQACAFRANNVVVCVVRRVHYHYYYNFYQDQDPVSNVRRLVSSLVVQQVVCVVVVHDRTDHFDADDQDDAAADDQDDLLVLLVLLCVQQNPVQFAAADLVQQPDPQRDPQRSSNRHRNGAGCDDPLHWHFPRDHPHHFDFLQVVCVVVVAQAAPCSNQWTFGTASVSFGFTQGGPQQFTWGAHSHADPPSHGDDTAGAFSHDSLNSNLVSLCSNCSNVSPPDHRSRLSVVLNVNSRVNCNSGVVCCPDCRRNVVRVSSCSSNSSD